Protein AF-0000000080697950 (afdb_homodimer)

pLDDT: mean 95.47, std 6.4, range [48.66, 98.94]

Structure (mmCIF, N/CA/C/O backbone):
data_AF-0000000080697950-model_v1
#
loop_
_entity.id
_entity.type
_entity.pdbx_description
1 polymer 'Mannitol-1-phosphate 5-dehydrogenase'
#
loop_
_atom_site.group_PDB
_atom_site.id
_atom_site.type_symbol
_atom_site.label_atom_id
_atom_site.label_alt_id
_atom_site.label_comp_id
_atom_site.label_asym_id
_atom_site.label_entity_id
_atom_site.label_seq_id
_atom_site.pdbx_PDB_ins_code
_atom_site.Cartn_x
_atom_site.Cartn_y
_atom_site.Cartn_z
_atom_site.occupancy
_atom_site.B_iso_or_equiv
_atom_site.auth_seq_id
_atom_site.auth_comp_id
_atom_site.auth_asym_id
_atom_site.auth_atom_id
_atom_site.pdbx_PDB_model_num
ATOM 1 N N . MET A 1 1 ? -12.125 32.656 20.891 1 93.56 1 MET A N 1
ATOM 2 C CA . MET A 1 1 ? -11.828 32.312 19.5 1 93.56 1 MET A CA 1
ATOM 3 C C . MET A 1 1 ? -12.141 30.844 19.234 1 93.56 1 MET A C 1
ATOM 5 O O . MET A 1 1 ? -12.055 30 20.141 1 93.56 1 MET A O 1
ATOM 9 N N . LYS A 1 2 ? -12.68 30.594 18.078 1 98 2 LYS A N 1
ATOM 10 C CA . LYS A 1 2 ? -13.07 29.234 17.703 1 98 2 LYS A CA 1
ATOM 11 C C . LYS A 1 2 ? -12.289 28.75 16.484 1 98 2 LYS A C 1
ATOM 13 O O . LYS A 1 2 ? -12.117 29.5 15.516 1 98 2 LYS A O 1
ATOM 18 N N . ALA A 1 3 ? -11.82 27.547 16.594 1 98.69 3 ALA A N 1
ATOM 19 C CA . ALA A 1 3 ? -11.195 26.891 15.453 1 98.69 3 ALA A CA 1
ATOM 20 C C . ALA A 1 3 ? -11.953 25.625 15.055 1 98.69 3 ALA A C 1
ATOM 22 O O . ALA A 1 3 ? -12.289 24.812 15.906 1 98.69 3 ALA A O 1
ATOM 23 N N . LEU A 1 4 ? -12.289 25.594 13.812 1 98.88 4 LEU A N 1
ATOM 24 C CA . LEU A 1 4 ? -12.844 24.359 13.266 1 98.88 4 LEU A CA 1
ATOM 25 C C . LEU A 1 4 ? -11.758 23.5 12.641 1 98.88 4 LEU A C 1
ATOM 27 O O . LEU A 1 4 ? -11.047 23.953 11.734 1 98.88 4 LEU A O 1
ATOM 31 N N . HIS A 1 5 ? -11.586 22.266 13.164 1 98.88 5 HIS A N 1
ATOM 32 C CA . HIS A 1 5 ? -10.547 21.375 12.672 1 98.88 5 HIS A CA 1
ATOM 33 C C . HIS A 1 5 ? -11.141 20.109 12.062 1 98.88 5 HIS A C 1
ATOM 35 O O . HIS A 1 5 ? -11.75 19.297 12.766 1 98.88 5 HIS A O 1
ATOM 41 N N . PHE A 1 6 ? -10.883 19.969 10.75 1 98.44 6 PHE A N 1
ATOM 42 C CA . PHE A 1 6 ? -11.336 18.75 10.078 1 98.44 6 PHE A CA 1
ATOM 43 C C . PHE A 1 6 ? -10.352 17.609 10.305 1 98.44 6 PHE A C 1
ATOM 45 O O . PHE A 1 6 ? -9.188 17.703 9.906 1 98.44 6 PHE A O 1
ATOM 52 N N . GLY A 1 7 ? -10.844 16.562 10.922 1 96.19 7 GLY A N 1
ATOM 53 C CA . GLY A 1 7 ? -10.008 15.406 11.203 1 96.19 7 GLY A CA 1
ATOM 54 C C . GLY A 1 7 ? -9.672 15.258 12.672 1 96.19 7 GLY A C 1
ATOM 55 O O . GLY A 1 7 ? -8.727 15.875 13.164 1 96.19 7 GLY A O 1
ATOM 56 N N . GLY A 1 8 ? -10.312 14.414 13.312 1 93.94 8 GLY A N 1
ATOM 57 C CA . GLY A 1 8 ? -10.07 14.141 14.719 1 93.94 8 GLY A CA 1
ATOM 58 C C . GLY A 1 8 ? -9.188 12.922 14.945 1 93.94 8 GLY A C 1
ATOM 59 O O . GLY A 1 8 ? -9.352 12.211 15.938 1 93.94 8 GLY A O 1
ATOM 60 N N . GLY A 1 9 ? -8.305 12.625 14 1 91.75 9 GLY A N 1
ATOM 61 C CA . GLY A 1 9 ? -7.352 11.539 14.148 1 91.75 9 GLY A CA 1
ATOM 62 C C . GLY A 1 9 ? -6.16 11.906 15.016 1 91.75 9 GLY A C 1
ATOM 63 O O . GLY A 1 9 ? -6.215 12.883 15.766 1 91.75 9 GLY A O 1
ATOM 64 N N . ASN A 1 10 ? -5.102 11.195 14.922 1 90.69 10 ASN A N 1
ATOM 65 C CA . ASN A 1 10 ? -3.939 11.352 15.789 1 90.69 10 ASN A CA 1
ATOM 66 C C . ASN A 1 10 ? -3.279 12.719 15.609 1 90.69 10 ASN A C 1
ATOM 68 O O . ASN A 1 10 ? -2.908 13.367 16.578 1 90.69 10 ASN A O 1
ATOM 72 N N . ILE A 1 11 ? -3.186 13.125 14.359 1 93.75 11 ILE A N 1
ATOM 73 C CA . ILE A 1 11 ? -2.566 14.414 14.094 1 93.75 11 ILE A CA 1
ATOM 74 C C . ILE A 1 11 ? -3.494 15.539 14.547 1 93.75 11 ILE A C 1
ATOM 76 O O . ILE A 1 11 ? -3.035 16.547 15.086 1 93.75 11 ILE A O 1
ATOM 80 N N . GLY A 1 12 ? -4.711 15.305 14.328 1 96.12 12 GLY A N 1
ATOM 81 C CA . GLY A 1 12 ? -5.664 16.297 14.797 1 96.12 12 GLY A CA 1
ATOM 82 C C . GLY A 1 12 ? -5.656 16.469 16.297 1 96.12 12 GLY A C 1
ATOM 83 O O . GLY A 1 12 ? -5.402 17.562 16.812 1 96.12 12 GLY A O 1
ATOM 84 N N . ARG A 1 13 ? -5.812 15.438 17.031 1 96.25 13 ARG A N 1
ATOM 85 C CA . ARG A 1 13 ? -5.914 15.484 18.5 1 96.25 13 ARG A CA 1
ATOM 86 C C . ARG A 1 13 ? -4.543 15.672 19.125 1 96.25 13 ARG A C 1
ATOM 88 O O . ARG A 1 13 ? -4.387 16.469 20.062 1 96.25 13 ARG A O 1
ATOM 95 N N . GLY A 1 14 ? -3.58 15.078 18.594 1 95.94 14 GLY A N 1
ATOM 96 C CA . GLY A 1 14 ? -2.279 15.023 19.234 1 95.94 14 GLY A CA 1
ATOM 97 C C . GLY A 1 14 ? -1.367 16.172 18.859 1 95.94 14 GLY A C 1
ATOM 98 O O . GLY A 1 14 ? -0.329 16.391 19.484 1 95.94 14 GLY A O 1
ATOM 99 N N . PHE A 1 15 ? -1.774 16.969 17.828 1 97.38 15 PHE A N 1
ATOM 100 C CA . PHE A 1 15 ? -0.862 17.984 17.312 1 97.38 15 PHE A CA 1
ATOM 101 C C . PHE A 1 15 ? -1.59 19.297 17.078 1 97.38 15 PHE A C 1
ATOM 103 O O . PHE A 1 15 ? -1.667 20.141 17.969 1 97.38 15 PHE A O 1
ATOM 110 N N . ILE A 1 16 ? -2.299 19.453 16.062 1 98.25 16 ILE A N 1
ATOM 111 C CA . ILE A 1 16 ? -2.871 20.734 15.672 1 98.25 16 ILE A CA 1
ATOM 112 C C . ILE A 1 16 ? -3.965 21.125 16.656 1 98.25 16 ILE A C 1
ATOM 114 O O . ILE A 1 16 ? -3.971 22.2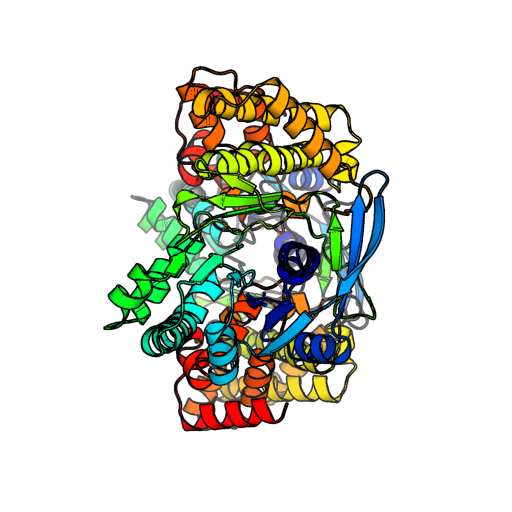5 17.172 1 98.25 16 ILE A O 1
ATOM 118 N N . GLY A 1 17 ? -4.871 20.156 16.938 1 98.06 17 GLY A N 1
ATOM 119 C CA . GLY A 1 17 ? -5.922 20.422 17.906 1 98.06 17 GLY A CA 1
ATOM 120 C C . GLY A 1 17 ? -5.387 20.781 19.281 1 98.06 17 GLY A C 1
ATOM 121 O O . GLY A 1 17 ? -5.926 21.672 19.953 1 98.06 17 GLY A O 1
ATOM 122 N N . LYS A 1 18 ? -4.379 20.156 19.688 1 97.56 18 LYS A N 1
ATOM 123 C CA . LYS A 1 18 ? -3.764 20.422 20.984 1 97.56 18 LYS A CA 1
ATOM 124 C C . LYS A 1 18 ? -3.17 21.828 21.031 1 97.56 18 LYS A C 1
ATOM 126 O O . LYS A 1 18 ? -3.379 22.562 22 1 97.56 18 LYS A O 1
ATOM 131 N N . ILE A 1 19 ? -2.434 22.219 20 1 97.94 19 ILE A N 1
ATOM 132 C CA . ILE A 1 19 ? -1.801 23.531 19.922 1 97.94 19 ILE A CA 1
ATOM 133 C C . ILE A 1 19 ? -2.869 24.609 19.953 1 97.94 19 ILE A C 1
ATOM 135 O O . ILE A 1 19 ? -2.732 25.609 20.688 1 97.94 19 ILE A O 1
ATOM 139 N N . LEU A 1 20 ? -3.904 24.406 19.234 1 98.5 20 LEU A N 1
ATOM 140 C CA . LEU A 1 20 ? -4.98 25.391 19.156 1 98.5 20 LEU A CA 1
ATOM 141 C C . LEU A 1 20 ? -5.688 25.516 20.5 1 98.5 20 LEU A C 1
ATOM 143 O O . LEU A 1 20 ? -5.957 26.625 20.969 1 98.5 20 LEU A O 1
ATOM 147 N N . ALA A 1 21 ? -5.945 24.391 21.125 1 98.12 21 ALA A N 1
ATOM 148 C CA . ALA A 1 21 ? -6.59 24.406 22.438 1 98.12 21 ALA A CA 1
ATOM 149 C C . ALA A 1 21 ? -5.723 25.125 23.469 1 98.12 21 ALA A C 1
ATOM 151 O O . ALA A 1 21 ? -6.215 25.938 24.25 1 98.12 21 ALA A O 1
ATOM 152 N N . GLU A 1 22 ? -4.512 24.875 23.5 1 96.94 22 GLU A N 1
ATOM 153 C CA . GLU A 1 22 ? -3.57 25.484 24.422 1 96.94 22 GLU A CA 1
ATOM 154 C C . GLU A 1 22 ? -3.443 26.984 24.172 1 96.94 22 GLU A C 1
ATOM 156 O O . GLU A 1 22 ? -3.143 27.75 25.094 1 96.94 22 GLU A O 1
ATOM 161 N N . ALA A 1 23 ? -3.67 27.344 23.016 1 97.19 23 ALA A N 1
ATOM 162 C CA . ALA A 1 23 ? -3.609 28.766 22.641 1 97.19 23 ALA A CA 1
ATOM 163 C C . ALA A 1 23 ? -4.902 29.484 23.016 1 97.19 23 ALA A C 1
ATOM 165 O O . ALA A 1 23 ? -5.055 30.672 22.766 1 97.19 23 ALA A O 1
ATOM 166 N N . GLY A 1 24 ? -5.875 28.734 23.516 1 96.69 24 GLY A N 1
ATOM 167 C CA . GLY A 1 24 ? -7.078 29.359 24.047 1 96.69 24 GLY A CA 1
ATOM 168 C C . GLY A 1 24 ? -8.273 29.234 23.125 1 96.69 24 GLY A C 1
ATOM 169 O O . GLY A 1 24 ? -9.359 29.719 23.438 1 96.69 24 GLY A O 1
ATOM 170 N N . TYR A 1 25 ? -8.141 28.531 22.016 1 98 25 TYR A N 1
ATOM 171 C CA . TYR A 1 25 ? -9.258 28.328 21.109 1 98 25 TYR A CA 1
ATOM 172 C C . TYR A 1 25 ? -10.227 27.297 21.656 1 98 25 TYR A C 1
ATOM 174 O O . TYR A 1 25 ? -9.812 26.312 22.266 1 98 25 TYR A O 1
ATOM 182 N N . GLU A 1 26 ? -11.461 27.531 21.438 1 98.56 26 GLU A N 1
ATOM 183 C CA . GLU A 1 26 ? -12.367 26.375 21.375 1 98.56 26 GLU A CA 1
ATOM 184 C C . GLU A 1 26 ? -12.156 25.578 20.094 1 98.56 26 GLU A C 1
ATOM 186 O O . GLU A 1 26 ? -12.297 26.125 19 1 98.56 26 GLU A O 1
ATOM 191 N N . VAL A 1 27 ? -11.852 24.328 20.266 1 98.81 27 VAL A N 1
ATOM 192 C CA . VAL A 1 27 ? -11.586 23.516 19.078 1 98.81 27 VAL A CA 1
ATOM 193 C C . VAL A 1 27 ? -12.797 22.641 18.781 1 98.81 27 VAL A C 1
ATOM 195 O O . VAL A 1 27 ? -13.211 21.844 19.609 1 98.81 27 VAL A O 1
ATOM 198 N N . VAL A 1 28 ? -13.367 22.844 17.609 1 98.88 28 VAL A N 1
ATOM 199 C CA . VAL A 1 28 ? -14.438 22 17.109 1 98.88 28 VAL A CA 1
ATOM 200 C C . VAL A 1 28 ? -13.883 21 16.094 1 98.88 28 VAL A C 1
ATOM 202 O O . VAL A 1 28 ? -13.523 21.391 14.977 1 98.88 28 VAL A O 1
ATOM 205 N N . PHE A 1 29 ? -13.852 19.734 16.5 1 98.75 29 PHE A N 1
ATOM 206 C CA . PHE A 1 29 ? -13.422 18.703 15.562 1 98.75 29 PHE A CA 1
ATOM 207 C C . PHE A 1 29 ? -14.57 18.281 14.648 1 98.75 29 PHE A C 1
ATOM 209 O O . PHE A 1 29 ? -15.656 17.953 15.125 1 98.75 29 PHE A O 1
ATOM 216 N N . ALA A 1 30 ? -14.344 18.422 13.375 1 98.19 30 ALA A N 1
ATOM 217 C CA . ALA A 1 30 ? -15.25 17.828 12.391 1 98.19 30 ALA A CA 1
ATOM 218 C C . ALA A 1 30 ? -14.703 16.5 11.875 1 98.19 30 ALA A C 1
ATOM 220 O O . ALA A 1 30 ? -13.641 16.469 11.25 1 98.19 30 ALA A O 1
ATOM 221 N N . ASP A 1 31 ? -15.391 15.453 12.148 1 95.38 31 ASP A N 1
ATOM 222 C CA . ASP A 1 31 ? -14.945 14.109 11.797 1 95.38 31 ASP A CA 1
ATOM 223 C C . ASP A 1 31 ? -16.109 13.242 11.328 1 95.38 31 ASP A C 1
ATOM 225 O O . ASP A 1 31 ? -17.266 13.688 11.336 1 95.38 31 ASP A O 1
ATOM 229 N N . ILE A 1 32 ? -15.742 12.094 10.805 1 91.25 32 ILE A N 1
ATOM 230 C CA . ILE A 1 32 ? -16.797 11.188 10.352 1 91.25 32 ILE A CA 1
ATOM 231 C C . ILE A 1 32 ? -16.984 10.055 11.359 1 91.25 32 ILE A C 1
ATOM 233 O O . ILE A 1 32 ? -17.969 9.328 11.32 1 91.25 32 ILE A O 1
ATOM 237 N N . ASN A 1 33 ? -16.047 9.883 12.258 1 89.94 33 ASN A N 1
ATOM 238 C CA . ASN A 1 33 ? -16.094 8.844 13.281 1 89.94 33 ASN A CA 1
ATOM 239 C C . ASN A 1 33 ? -16.984 9.258 14.453 1 89.94 33 ASN A C 1
ATOM 241 O O . ASN A 1 33 ? -16.547 10 15.336 1 89.94 33 ASN A O 1
ATOM 245 N N . MET A 1 34 ? -18.125 8.633 14.578 1 88.88 34 MET A N 1
ATOM 246 C CA . MET A 1 34 ? -19.125 9.039 15.57 1 88.88 34 MET A CA 1
ATOM 247 C C . MET A 1 34 ? -18.656 8.688 16.984 1 88.88 34 MET A C 1
ATOM 249 O O . MET A 1 34 ? -18.984 9.391 17.938 1 88.88 34 MET A O 1
ATOM 253 N N . THR A 1 35 ? -17.844 7.664 17.062 1 89.06 35 THR A N 1
ATOM 254 C CA . THR A 1 35 ? -17.297 7.324 18.375 1 89.06 35 THR A CA 1
ATOM 255 C C . THR A 1 35 ? -16.422 8.453 18.906 1 89.06 35 THR A C 1
ATOM 257 O O . THR A 1 35 ? -16.531 8.836 20.078 1 89.06 35 THR A O 1
ATOM 260 N N . VAL A 1 36 ? -15.664 8.961 18.078 1 92.94 36 VAL A N 1
ATOM 261 C CA . VAL A 1 36 ? -14.781 10.078 18.422 1 92.94 36 VAL A CA 1
ATOM 262 C C . VAL A 1 36 ? -15.617 11.32 18.734 1 92.94 36 VAL A C 1
ATOM 264 O O . VAL A 1 36 ? -15.414 11.969 19.766 1 92.94 36 VAL A O 1
ATOM 267 N N . ILE A 1 37 ? -16.594 11.57 17.938 1 95.88 37 ILE A N 1
ATOM 268 C CA . ILE A 1 37 ? -17.438 12.758 18.078 1 95.88 37 ILE A CA 1
ATOM 269 C C . ILE A 1 37 ? -18.203 12.695 19.391 1 95.88 37 ILE A C 1
ATOM 271 O O . ILE A 1 37 ? -18.219 13.656 20.156 1 95.88 37 ILE A O 1
ATOM 275 N N . ASP A 1 38 ? -18.75 11.523 19.641 1 96.5 38 ASP A N 1
ATOM 276 C CA . ASP A 1 38 ? -19.562 11.344 20.844 1 96.5 38 ASP A CA 1
ATOM 277 C C . ASP A 1 38 ? -18.719 11.492 22.109 1 96.5 38 ASP A C 1
ATOM 279 O O . ASP A 1 38 ? -19.141 12.125 23.078 1 96.5 38 ASP A O 1
ATOM 283 N N . ARG A 1 39 ? -17.594 10.914 22.078 1 95.81 39 ARG A N 1
ATOM 284 C CA . ARG A 1 39 ? -16.703 10.984 23.234 1 95.81 39 ARG A CA 1
ATOM 285 C C . ARG A 1 39 ? -16.219 12.406 23.469 1 95.81 39 ARG A C 1
ATOM 287 O O . ARG A 1 39 ? -16.078 12.836 24.609 1 95.81 39 ARG A O 1
ATOM 294 N N . LEU A 1 40 ? -15.953 13.117 22.406 1 97.62 40 LEU A N 1
ATOM 295 C CA . LEU A 1 40 ? -15.555 14.516 22.516 1 97.62 40 LEU A CA 1
ATOM 296 C C . LEU A 1 40 ? -16.672 15.352 23.141 1 97.62 40 LEU A C 1
ATOM 298 O O . LEU A 1 40 ? -16.406 16.234 23.953 1 97.62 40 LEU A O 1
ATOM 302 N N . ASN A 1 41 ? -17.859 15.094 22.766 1 98 41 ASN A N 1
ATOM 303 C CA . ASN A 1 41 ? -19 15.859 23.25 1 98 41 ASN A CA 1
ATOM 304 C C . ASN A 1 41 ? -19.359 15.484 24.688 1 98 41 ASN A C 1
ATOM 306 O O . ASN A 1 41 ? -19.922 16.297 25.422 1 98 41 ASN A O 1
ATOM 310 N N . GLN A 1 42 ? -18.984 14.297 25.016 1 97.5 42 GLN A N 1
ATOM 311 C CA . GLN A 1 42 ? -19.219 13.836 26.375 1 97.5 42 GLN A CA 1
ATOM 312 C C . GLN A 1 42 ? -18.188 14.406 27.344 1 97.5 42 GLN A C 1
ATOM 314 O O . GLN A 1 42 ? -18.531 14.945 28.391 1 97.5 42 GLN A O 1
ATOM 319 N N . ASP A 1 43 ? -16.953 14.312 26.922 1 96.62 43 ASP A N 1
ATOM 320 C CA . ASP A 1 43 ? -15.859 14.586 27.859 1 96.62 43 ASP A CA 1
ATOM 321 C C . ASP A 1 43 ? -15.367 16.031 27.719 1 96.62 43 ASP A C 1
ATOM 323 O O . ASP A 1 43 ? -14.742 16.562 28.625 1 96.62 43 ASP A O 1
ATOM 327 N N . HIS A 1 44 ? -15.555 16.594 26.594 1 97.56 44 HIS A N 1
ATOM 328 C CA . HIS A 1 44 ? -15.086 17.922 26.25 1 97.56 44 HIS A CA 1
ATOM 329 C C . HIS A 1 44 ? -13.594 18.062 26.516 1 97.56 44 HIS A C 1
ATOM 331 O O . HIS A 1 44 ? -13.133 19.125 26.969 1 97.56 44 HIS A O 1
ATOM 337 N N . GLY A 1 45 ? -12.906 16.969 26.328 1 97.31 45 GLY A N 1
ATOM 338 C CA . GLY A 1 45 ? -11.469 16.875 26.516 1 97.31 45 GLY A CA 1
ATOM 339 C C . GLY A 1 45 ? -10.914 15.5 26.203 1 97.31 45 GLY A C 1
ATOM 340 O O . GLY A 1 45 ? -11.672 14.57 25.922 1 97.31 45 GLY A O 1
ATOM 341 N N . TYR A 1 46 ? -9.617 15.336 26.156 1 96.81 46 TYR A N 1
ATOM 342 C CA . TYR A 1 46 ? -8.922 14.078 25.938 1 96.81 46 TYR A CA 1
ATOM 343 C C . TYR A 1 46 ? -7.48 14.156 26.422 1 96.81 46 TYR A C 1
ATOM 345 O O . TYR A 1 46 ? -6.996 15.227 26.781 1 96.81 46 TYR A O 1
ATOM 353 N N . THR A 1 47 ? -6.867 13.031 26.453 1 95.69 47 THR A N 1
ATOM 354 C CA . THR A 1 47 ? -5.516 12.938 27 1 95.69 47 THR A CA 1
ATOM 355 C C . THR A 1 47 ? -4.504 12.711 25.875 1 95.69 47 THR A C 1
ATOM 357 O O . THR A 1 47 ? -4.73 11.883 24.984 1 95.69 47 THR A O 1
ATOM 360 N N . VAL A 1 48 ? -3.432 13.469 25.906 1 95.75 48 VAL A N 1
ATOM 361 C CA . VAL A 1 48 ? -2.291 13.273 25.016 1 95.75 48 VAL A CA 1
ATOM 362 C C . VAL A 1 48 ? -1.077 12.828 25.828 1 95.75 48 VAL A C 1
ATOM 364 O O . VAL A 1 48 ? -0.659 13.516 26.766 1 95.75 48 VAL A O 1
ATOM 367 N N . HIS A 1 49 ? -0.62 11.625 25.547 1 94.25 49 HIS A N 1
ATOM 368 C CA . HIS A 1 49 ? 0.612 11.125 26.156 1 94.25 49 HIS A CA 1
ATOM 369 C C . HIS A 1 49 ? 1.837 11.625 25.391 1 94.25 49 HIS A C 1
ATOM 371 O O . HIS A 1 49 ? 2.105 11.172 24.281 1 94.25 49 HIS A O 1
ATOM 377 N N . VAL A 1 50 ? 2.547 12.531 25.953 1 95.12 50 VAL A N 1
ATOM 378 C CA . VAL A 1 50 ? 3.729 13.117 25.328 1 95.12 50 VAL A CA 1
ATOM 379 C C . VAL A 1 50 ? 4.984 12.406 25.828 1 95.12 50 VAL A C 1
ATOM 381 O O . VAL A 1 50 ? 5.234 12.352 27.031 1 95.12 50 VAL A O 1
ATOM 384 N N . VAL A 1 51 ? 5.734 11.883 24.891 1 92.56 51 VAL A N 1
ATOM 385 C CA . VAL A 1 51 ? 6.879 11.07 25.281 1 92.56 51 VAL A CA 1
ATOM 386 C C . VAL A 1 51 ? 8.133 11.555 24.547 1 92.56 51 VAL A C 1
ATOM 388 O O . VAL A 1 51 ? 8.039 12.125 23.453 1 92.56 51 VAL A O 1
ATOM 391 N N . GLY A 1 52 ? 9.305 11.453 25.094 1 88.81 52 GLY A N 1
ATOM 392 C CA . GLY A 1 52 ? 10.602 11.828 24.562 1 88.81 52 GLY A CA 1
ATOM 393 C C . GLY A 1 52 ? 11.711 11.766 25.594 1 88.81 52 GLY A C 1
ATOM 394 O O . GLY A 1 52 ? 11.539 11.164 26.656 1 88.81 52 GLY A O 1
ATOM 395 N N . GLU A 1 53 ? 12.875 12.242 25.203 1 82.88 53 GLU A N 1
ATOM 396 C CA . GLU A 1 53 ? 13.977 12.258 26.156 1 82.88 53 GLU A CA 1
ATOM 397 C C . GLU A 1 53 ? 13.617 13.039 27.406 1 82.88 53 GLU A C 1
ATOM 399 O O . GLU A 1 53 ? 13.43 14.25 27.359 1 82.88 53 GLU A O 1
ATOM 404 N N . GLY A 1 54 ? 13.516 12.328 28.484 1 84.88 54 GLY A N 1
ATOM 405 C CA . GLY A 1 54 ? 13.25 12.945 29.766 1 84.88 54 GLY A CA 1
ATOM 406 C C . GLY A 1 54 ? 11.805 13.375 29.938 1 84.88 54 GLY A C 1
ATOM 407 O O . GLY A 1 54 ? 11.469 14.07 30.906 1 84.88 54 GLY A O 1
ATOM 408 N N . VAL A 1 55 ? 11 13.078 28.922 1 89.5 55 VAL A N 1
ATOM 409 C CA . VAL A 1 55 ? 9.602 13.492 28.984 1 89.5 55 VAL A CA 1
ATOM 410 C C . VAL A 1 55 ? 8.695 12.266 28.859 1 89.5 55 VAL A C 1
ATOM 412 O O . VAL A 1 55 ? 8.859 11.453 27.953 1 89.5 55 VAL A O 1
ATOM 415 N N . ASP A 1 56 ? 7.902 12.031 29.797 1 92 56 ASP A N 1
ATOM 416 C CA . ASP A 1 56 ? 6.816 11.062 29.844 1 92 56 ASP A CA 1
ATOM 417 C C . ASP A 1 56 ? 5.629 11.602 30.641 1 92 56 ASP A C 1
ATOM 419 O O . ASP A 1 56 ? 5.512 11.359 31.844 1 92 56 ASP A O 1
ATOM 423 N N . GLN A 1 57 ? 4.781 12.328 29.875 1 94.44 57 GLN A N 1
ATOM 424 C CA . GLN A 1 57 ? 3.742 13.086 30.562 1 94.44 57 GLN A CA 1
ATOM 425 C C . GLN A 1 57 ? 2.389 12.914 29.875 1 94.44 57 GLN A C 1
ATOM 427 O O . GLN A 1 57 ? 2.309 12.875 28.641 1 94.44 57 GLN A O 1
ATOM 432 N N . LYS A 1 58 ? 1.382 12.781 30.703 1 94.44 58 LYS A N 1
ATOM 433 C CA . LYS A 1 58 ? 0.006 12.805 30.219 1 94.44 58 LYS A CA 1
ATOM 434 C C . LYS A 1 58 ? -0.607 14.195 30.359 1 94.44 58 LYS A C 1
ATOM 436 O O . LYS A 1 58 ? -0.685 14.727 31.469 1 94.44 58 LYS A O 1
ATOM 441 N N . GLU A 1 59 ? -0.919 14.75 29.234 1 96.19 59 GLU A N 1
ATOM 442 C CA . GLU A 1 59 ? -1.505 16.094 29.219 1 96.19 59 GLU A CA 1
ATOM 443 C C . GLU A 1 59 ? -2.979 16.047 28.828 1 96.19 59 GLU A C 1
ATOM 445 O O . GLU A 1 59 ? -3.369 15.266 27.953 1 96.19 59 GLU A O 1
ATOM 450 N N . THR A 1 60 ? -3.75 16.906 29.484 1 96.81 60 THR A N 1
ATOM 451 C CA . THR A 1 60 ? -5.176 16.953 29.172 1 96.81 60 THR A CA 1
ATOM 452 C C . THR A 1 60 ? -5.488 18.141 28.266 1 96.81 60 THR A C 1
ATOM 454 O O . THR A 1 60 ? -5.102 19.266 28.562 1 96.81 60 THR A O 1
ATOM 457 N N . VAL A 1 61 ? -6.086 17.891 27.188 1 97.88 61 VAL A N 1
ATOM 458 C CA . VAL A 1 61 ? -6.602 18.922 26.297 1 97.88 61 VAL A CA 1
ATOM 459 C C . VAL A 1 61 ? -8.07 19.188 26.609 1 97.88 61 VAL A C 1
ATOM 461 O O . VAL A 1 61 ? -8.867 18.25 26.719 1 97.88 61 VAL A O 1
ATOM 464 N N . LYS A 1 62 ? -8.406 20.453 26.781 1 97.69 62 LYS A N 1
ATOM 465 C CA . LYS A 1 62 ? -9.773 20.828 27.156 1 97.69 62 LYS A CA 1
ATOM 466 C C . LYS A 1 62 ? -10.391 21.766 26.125 1 97.69 62 LYS A C 1
ATOM 468 O O . LYS A 1 62 ? -9.734 22.125 25.141 1 97.69 62 LYS A O 1
ATOM 473 N N . ASN A 1 63 ? -11.648 22.062 26.328 1 97.62 63 ASN A N 1
ATOM 474 C CA . ASN A 1 63 ? -12.367 23.016 25.5 1 97.62 63 ASN A CA 1
ATOM 475 C C . ASN A 1 63 ? -12.5 22.547 24.062 1 97.62 63 ASN A C 1
ATOM 477 O O . ASN A 1 63 ? -12.156 23.281 23.125 1 97.62 63 ASN A O 1
ATOM 481 N N . VAL A 1 64 ? -12.875 21.281 23.922 1 98.62 64 VAL A N 1
ATOM 482 C CA . VAL A 1 64 ? -13.039 20.688 22.594 1 98.62 64 VAL A CA 1
ATOM 483 C C . VAL A 1 64 ? -14.438 20.078 22.469 1 98.62 64 VAL A C 1
ATOM 485 O O . VAL A 1 64 ? -15.062 19.734 23.484 1 98.62 64 VAL A O 1
ATOM 488 N N . ARG A 1 65 ? -14.961 20 21.344 1 98.44 65 ARG A N 1
ATOM 489 C CA . ARG A 1 65 ? -16.172 19.25 21 1 98.44 65 ARG A CA 1
ATOM 490 C C . ARG A 1 65 ? -16.094 18.719 19.562 1 98.44 65 ARG A C 1
ATOM 492 O O . ARG A 1 65 ? -15.141 19.016 18.844 1 98.44 65 ARG A O 1
ATOM 499 N N . GLY A 1 66 ? -17.047 17.891 19.188 1 98.31 66 GLY A N 1
ATOM 500 C CA . GLY A 1 66 ? -17.016 17.266 17.875 1 98.31 66 GLY A CA 1
ATOM 501 C C . GLY A 1 66 ? -18.312 17.422 17.125 1 98.31 66 GLY A C 1
ATOM 502 O O . GLY A 1 66 ? -19.391 17.484 17.719 1 98.31 66 GLY A O 1
ATOM 503 N N . ILE A 1 67 ? -18.219 17.547 15.828 1 98.19 67 ILE A N 1
ATOM 504 C CA . ILE A 1 67 ? -19.375 17.5 14.953 1 98.19 67 ILE A CA 1
ATOM 505 C C . ILE A 1 67 ? -19.109 16.516 13.805 1 98.19 67 ILE A C 1
ATOM 507 O O . ILE A 1 67 ? -17.969 16.125 13.562 1 98.19 67 ILE A O 1
ATOM 511 N N . ASN A 1 68 ? -20.188 16.172 13.172 1 96 68 ASN A N 1
ATOM 512 C CA . ASN A 1 68 ? -20.078 15.336 11.969 1 96 68 ASN A CA 1
ATOM 513 C C . ASN A 1 68 ? -19.719 16.156 10.742 1 96 68 ASN A C 1
ATOM 515 O O . ASN A 1 68 ? -20.453 17.094 10.375 1 96 68 ASN A O 1
ATOM 519 N N . SER A 1 69 ? -18.656 15.852 10.109 1 95.38 69 SER A N 1
ATOM 520 C CA . SER A 1 69 ? -18.172 16.625 8.969 1 95.38 69 SER A CA 1
ATOM 521 C C . SER A 1 69 ? -19.125 16.516 7.781 1 95.38 69 SER A C 1
ATOM 523 O O . SER A 1 69 ? -19.062 17.328 6.859 1 95.38 69 SER A O 1
ATOM 525 N N . GLY A 1 70 ? -19.953 15.578 7.816 1 90.88 70 GLY A N 1
ATOM 526 C CA . GLY A 1 70 ? -20.938 15.414 6.75 1 90.88 70 GLY A CA 1
ATOM 527 C C . GLY A 1 70 ? -22.203 16.219 6.969 1 90.88 70 GLY A C 1
ATOM 528 O O . GLY A 1 70 ? -23.031 16.328 6.066 1 90.88 70 GLY A O 1
ATOM 529 N N . ASP A 1 71 ? -22.359 16.734 8.102 1 94.69 71 ASP A N 1
ATOM 530 C CA . ASP A 1 71 ? -23.5 17.609 8.414 1 94.69 71 ASP A CA 1
ATOM 531 C C . ASP A 1 71 ? -23.266 19.031 7.926 1 94.69 71 ASP A C 1
ATOM 533 O O . ASP A 1 71 ? -22.672 19.844 8.641 1 94.69 71 ASP A O 1
ATOM 537 N N . GLU A 1 72 ? -23.781 19.312 6.773 1 96.25 72 GLU A N 1
ATOM 538 C CA . GLU A 1 72 ? -23.5 20.594 6.133 1 96.25 72 GLU A CA 1
ATOM 539 C C . GLU A 1 72 ? -23.984 21.75 7 1 96.25 72 GLU A C 1
ATOM 541 O O . GLU A 1 72 ? -23.297 22.766 7.117 1 96.25 72 GLU A O 1
ATOM 546 N N . ALA A 1 73 ? -25.156 21.547 7.566 1 97.81 73 ALA A N 1
ATOM 547 C CA . ALA A 1 73 ? -25.703 22.625 8.398 1 97.81 73 ALA A CA 1
ATOM 548 C C . ALA A 1 73 ? -24.781 22.906 9.594 1 97.81 73 ALA A C 1
ATOM 550 O O . ALA A 1 73 ? -24.516 24.062 9.922 1 97.81 73 ALA A O 1
ATOM 551 N N . ALA A 1 74 ? -24.312 21.859 10.227 1 98.06 74 ALA A N 1
ATOM 552 C CA . ALA A 1 74 ? -23.422 22 11.383 1 98.06 74 ALA A CA 1
ATOM 553 C C . ALA A 1 74 ? -22.094 22.641 10.984 1 98.06 74 ALA A C 1
ATOM 555 O O . ALA A 1 74 ? -21.609 23.547 11.664 1 98.06 74 ALA A O 1
ATOM 556 N N . VAL A 1 75 ? -21.562 22.203 9.891 1 98.38 75 VAL A N 1
ATOM 557 C CA . VAL A 1 75 ? -20.281 22.719 9.422 1 98.38 75 VAL A CA 1
ATOM 558 C C . VAL A 1 75 ? -20.422 24.188 9.039 1 98.38 75 VAL A C 1
ATOM 560 O O . VAL A 1 75 ? -19.578 25.016 9.391 1 98.38 75 VAL A O 1
ATOM 563 N N . THR A 1 76 ? -21.5 24.484 8.32 1 98.56 76 THR A N 1
ATOM 564 C CA . THR A 1 76 ? -21.75 25.859 7.895 1 98.56 76 THR A CA 1
ATOM 565 C C . THR A 1 76 ? -21.922 26.766 9.102 1 98.56 76 THR A C 1
ATOM 567 O O . THR A 1 76 ? -21.406 27.891 9.117 1 98.56 76 THR A O 1
ATOM 570 N N . ALA A 1 77 ? -22.609 26.234 10.086 1 98.56 77 ALA A N 1
ATOM 571 C CA . ALA A 1 77 ? -22.797 27.016 11.312 1 98.56 77 ALA A CA 1
ATOM 572 C C . ALA A 1 77 ? -21.453 27.297 11.992 1 98.56 77 ALA A C 1
ATOM 574 O O . ALA A 1 77 ? -21.203 28.406 12.453 1 98.56 77 ALA A O 1
ATOM 575 N N . GLU A 1 78 ? -20.594 26.328 12.062 1 98.69 78 GLU A N 1
ATOM 576 C CA . GLU A 1 78 ? -19.281 26.5 12.688 1 98.69 78 GLU A CA 1
ATOM 577 C C . GLU A 1 78 ? -18.406 27.469 11.898 1 98.69 78 GLU A C 1
ATOM 579 O O . GLU A 1 78 ? -17.688 28.281 12.477 1 98.69 78 GLU A O 1
ATOM 584 N N . ILE A 1 79 ? -18.469 27.391 10.609 1 98.69 79 ILE A N 1
ATOM 585 C CA . ILE A 1 79 ? -17.641 28.25 9.75 1 98.69 79 ILE A CA 1
ATOM 586 C C . ILE A 1 79 ? -18.109 29.688 9.859 1 98.69 79 ILE A C 1
ATOM 588 O O . ILE A 1 79 ? -17.297 30.625 9.758 1 98.69 79 ILE A O 1
ATOM 592 N N . SER A 1 80 ? -19.359 29.906 10.109 1 98.19 80 SER A N 1
ATOM 593 C CA . SER A 1 80 ? -19.938 31.25 10.164 1 98.19 80 SER A CA 1
ATOM 594 C C . SER A 1 80 ? -19.234 32.094 11.219 1 98.19 80 SER A C 1
ATOM 596 O O . SER A 1 80 ? -19.125 33.312 11.062 1 98.19 80 SER A O 1
ATOM 598 N N . ASP A 1 81 ? -18.734 31.484 12.305 1 96.88 81 ASP A N 1
ATOM 599 C CA . ASP A 1 81 ? -18.141 32.281 13.367 1 96.88 81 ASP A CA 1
ATOM 600 C C . ASP A 1 81 ? -16.75 31.781 13.742 1 96.88 81 ASP A C 1
ATOM 602 O O . ASP A 1 81 ? -16.203 32.188 14.773 1 96.88 81 ASP A O 1
ATOM 606 N N . ALA A 1 82 ? -16.25 30.875 12.977 1 98.31 82 ALA A N 1
ATOM 607 C CA . ALA A 1 82 ? -14.891 30.391 13.227 1 98.31 82 ALA A CA 1
ATOM 608 C C . ALA A 1 82 ? -13.867 31.5 12.953 1 98.31 82 ALA A C 1
ATOM 610 O O . ALA A 1 82 ? -14.07 32.344 12.086 1 98.31 82 ALA A O 1
ATOM 611 N N . THR A 1 83 ? -12.766 31.469 13.727 1 97.56 83 THR A N 1
ATOM 612 C CA . THR A 1 83 ? -11.656 32.406 13.508 1 97.56 83 THR A CA 1
ATOM 613 C C . THR A 1 83 ? -10.57 31.734 12.664 1 97.56 83 THR A C 1
ATOM 615 O O . THR A 1 83 ? -9.773 32.406 12.023 1 97.56 83 T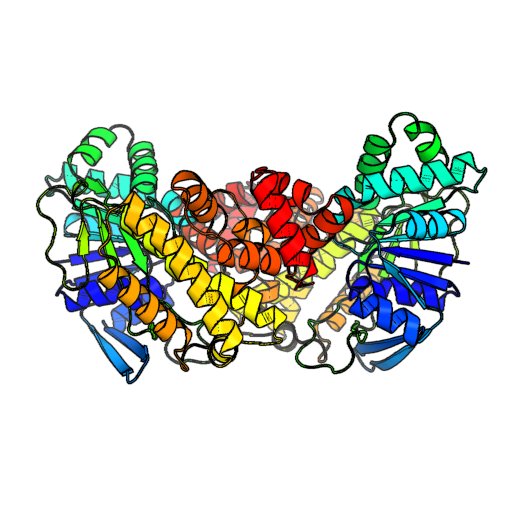HR A O 1
ATOM 618 N N . LEU A 1 84 ? -10.586 30.375 12.641 1 98.62 84 LEU A N 1
ATOM 619 C CA . LEU A 1 84 ? -9.594 29.594 11.906 1 98.62 84 LEU A CA 1
ATOM 620 C C . LEU A 1 84 ? -10.164 28.219 11.531 1 98.62 84 LEU A C 1
ATOM 622 O O . LEU A 1 84 ? -10.93 27.625 12.297 1 98.62 84 LEU A O 1
ATOM 626 N N . VAL A 1 85 ? -9.797 27.781 10.328 1 98.88 85 VAL A N 1
ATOM 627 C CA . VAL A 1 85 ? -10.125 26.422 9.906 1 98.88 85 VAL A CA 1
ATOM 628 C C . VAL A 1 85 ? -8.836 25.672 9.586 1 98.88 85 VAL A C 1
ATOM 630 O O . VAL A 1 85 ? -7.949 26.203 8.914 1 98.88 85 VAL A O 1
ATOM 633 N N . THR A 1 86 ? -8.664 24.469 10.117 1 98.88 86 THR A N 1
ATOM 634 C CA . THR A 1 86 ? -7.523 23.609 9.82 1 98.88 86 THR A CA 1
ATOM 635 C C . THR A 1 86 ? -7.988 22.203 9.438 1 98.88 86 THR A C 1
ATOM 637 O O . THR A 1 86 ? -9.133 21.828 9.695 1 98.88 86 THR A O 1
ATOM 640 N N . THR A 1 87 ? -7.148 21.484 8.719 1 98.62 87 THR A N 1
ATOM 641 C CA . THR A 1 87 ? -7.488 20.109 8.336 1 98.62 87 THR A CA 1
ATOM 642 C C . THR A 1 87 ? -6.316 19.172 8.602 1 98.62 87 THR A C 1
ATOM 644 O O . THR A 1 87 ? -5.156 19.578 8.508 1 98.62 87 THR A O 1
ATOM 647 N N . ALA A 1 88 ? -6.566 17.953 8.984 1 96.81 88 ALA A N 1
ATOM 648 C CA . ALA A 1 88 ? -5.68 16.797 9.031 1 96.81 88 ALA A CA 1
ATOM 649 C C . ALA A 1 88 ? -6.43 15.516 8.68 1 96.81 88 ALA A C 1
ATOM 651 O O . ALA A 1 88 ? -6.527 14.602 9.5 1 96.81 88 ALA A O 1
ATOM 652 N N . VAL A 1 89 ? -6.91 15.406 7.43 1 95.62 89 VAL A N 1
ATOM 653 C CA . VAL A 1 89 ? -7.824 14.344 7.027 1 95.62 89 VAL A CA 1
ATOM 654 C C . VAL A 1 89 ? -7.16 13.453 5.984 1 95.62 89 VAL A C 1
ATOM 656 O O . VAL A 1 89 ? -7.664 12.367 5.664 1 95.62 89 VAL A O 1
ATOM 659 N N . GLY A 1 90 ? -6.047 13.852 5.504 1 93.56 90 GLY A N 1
ATOM 660 C CA . GLY A 1 90 ? -5.395 13.195 4.379 1 93.56 90 GLY A CA 1
ATOM 661 C C . GLY A 1 90 ? -5.664 13.883 3.053 1 93.56 90 GLY A C 1
ATOM 662 O O . GLY A 1 90 ? -6.758 14.398 2.826 1 93.56 90 GLY A O 1
ATOM 663 N N . PRO A 1 91 ? -4.762 13.867 2.131 1 93.94 91 PRO A N 1
ATOM 664 C CA . PRO A 1 91 ? -4.824 14.633 0.885 1 93.94 91 PRO A CA 1
ATOM 665 C C . PRO A 1 91 ? -6.039 14.273 0.032 1 93.94 91 PRO A C 1
ATOM 667 O O . PRO A 1 91 ? -6.746 15.164 -0.443 1 93.94 91 PRO A O 1
ATOM 670 N N . PRO A 1 92 ? -6.398 13.008 -0.093 1 92.12 92 PRO A N 1
ATOM 671 C CA . PRO A 1 92 ? -7.547 12.695 -0.945 1 92.12 92 PRO A CA 1
ATOM 672 C C . PRO A 1 92 ? -8.852 13.281 -0.416 1 92.12 92 PRO A C 1
ATOM 674 O O . PRO A 1 92 ? -9.766 13.578 -1.196 1 92.12 92 PRO A O 1
ATOM 677 N N . VAL A 1 93 ? -8.891 13.453 0.83 1 96 93 VAL A N 1
ATOM 678 C CA . VAL A 1 93 ? -10.125 13.906 1.465 1 96 93 VAL A CA 1
ATOM 679 C C . VAL A 1 93 ? -10.289 15.414 1.246 1 96 93 VAL A C 1
ATOM 681 O O . VAL A 1 93 ? -11.406 15.93 1.308 1 96 93 VAL A O 1
ATOM 684 N N . LEU A 1 94 ? -9.219 16.125 1.001 1 97.38 94 LEU A N 1
ATOM 685 C CA . LEU A 1 94 ? -9.297 17.562 0.767 1 97.38 94 LEU A CA 1
ATOM 686 C C . LEU A 1 94 ? -10.211 17.875 -0.409 1 97.38 94 LEU A C 1
ATOM 688 O O . LEU A 1 94 ? -11.055 18.781 -0.325 1 97.38 94 LEU A O 1
ATOM 692 N N . GLU A 1 95 ? -10.062 17.062 -1.435 1 96.19 95 GLU A N 1
ATOM 693 C CA . GLU A 1 95 ? -10.898 17.266 -2.615 1 96.19 95 GLU A CA 1
ATOM 694 C C . GLU A 1 95 ? -12.359 16.969 -2.316 1 96.19 95 GLU A C 1
ATOM 696 O O . GLU A 1 95 ? -13.258 17.656 -2.83 1 96.19 95 GLU A O 1
ATOM 701 N N . ILE A 1 96 ? -12.555 16.047 -1.509 1 96.25 96 ILE A N 1
ATOM 702 C CA . ILE A 1 96 ? -13.906 15.633 -1.147 1 96.25 96 ILE A CA 1
ATOM 703 C C . ILE A 1 96 ? -14.578 16.719 -0.32 1 96.25 96 ILE A C 1
ATOM 705 O O . ILE A 1 96 ? -15.781 16.953 -0.451 1 96.25 96 ILE A O 1
ATOM 709 N N . LEU A 1 97 ? -13.852 17.438 0.478 1 97.12 97 LEU A N 1
ATOM 710 C CA . LEU A 1 97 ? -14.367 18.453 1.389 1 97.12 97 LEU A CA 1
ATOM 711 C C . LEU A 1 97 ? -14.625 19.766 0.654 1 97.12 97 LEU A C 1
ATOM 713 O O . LEU A 1 97 ? -15.375 20.625 1.137 1 97.12 97 LEU A O 1
ATOM 717 N N . ALA A 1 98 ? -14.016 19.969 -0.481 1 98.19 98 ALA A N 1
ATOM 718 C CA . ALA A 1 98 ? -13.914 21.266 -1.162 1 98.19 98 ALA A CA 1
ATOM 719 C C . ALA A 1 98 ? -15.297 21.828 -1.461 1 98.19 98 ALA A C 1
ATOM 721 O O . ALA A 1 98 ? -15.57 23 -1.182 1 98.19 98 ALA A O 1
ATOM 722 N N . PRO A 1 99 ? -16.266 21.031 -1.976 1 97.81 99 PRO A N 1
ATOM 723 C CA . PRO A 1 99 ? -17.594 21.594 -2.258 1 97.81 99 PRO A CA 1
ATOM 724 C C . PRO A 1 99 ? -18.297 22.078 -1.001 1 97.81 99 PRO A C 1
ATOM 726 O O . PRO A 1 99 ? -18.969 23.125 -1.024 1 97.81 99 PRO A O 1
ATOM 729 N N . LEU A 1 100 ? -18.172 21.312 0.048 1 97.88 100 LEU A N 1
ATOM 730 C CA . LEU A 1 100 ? -18.766 21.703 1.32 1 97.88 100 LEU A CA 1
ATOM 731 C C . LEU A 1 100 ? -18.172 23.016 1.824 1 97.88 100 LEU A C 1
ATOM 733 O O . LEU A 1 100 ? -18.891 23.906 2.277 1 97.88 100 LEU A O 1
ATOM 737 N N . LEU A 1 101 ? -16.859 23.156 1.745 1 98.56 101 LEU A N 1
ATOM 738 C CA . LEU A 1 101 ? -16.188 24.375 2.166 1 98.56 101 LEU A CA 1
ATOM 739 C C . LEU A 1 101 ? -16.625 25.562 1.307 1 98.56 101 LEU A C 1
ATOM 741 O O . LEU A 1 101 ? -16.844 26.656 1.822 1 98.56 101 LEU A O 1
ATOM 745 N N . ALA A 1 102 ? -16.719 25.312 0.032 1 98.69 102 ALA A N 1
ATOM 746 C CA . ALA A 1 102 ? -17.141 26.359 -0.883 1 98.69 102 ALA A CA 1
ATOM 747 C C . ALA A 1 102 ? -18.516 26.922 -0.488 1 98.69 102 ALA A C 1
ATOM 749 O O . ALA A 1 102 ? -18.688 28.125 -0.361 1 98.69 102 ALA A O 1
ATOM 750 N N . ARG A 1 103 ? -19.438 26.016 -0.251 1 98.38 103 ARG A N 1
ATOM 751 C CA . ARG A 1 103 ? -20.797 26.422 0.103 1 98.38 103 ARG A CA 1
ATOM 752 C C . ARG A 1 103 ? -20.812 27.141 1.448 1 98.38 103 ARG A C 1
ATOM 754 O O . ARG A 1 103 ? -21.484 28.156 1.603 1 98.38 103 ARG A O 1
ATOM 761 N N . SER A 1 104 ? -20.078 26.656 2.363 1 98.75 104 SER A N 1
ATOM 762 C CA . SER A 1 104 ? -20.062 27.219 3.711 1 98.75 104 SER A CA 1
ATOM 763 C C . SER A 1 104 ? -19.391 28.578 3.732 1 98.75 104 SER A C 1
ATOM 765 O O . SER A 1 104 ? -19.844 29.5 4.43 1 98.75 104 SER A O 1
ATOM 767 N N . LEU A 1 105 ? -18.344 28.75 3.004 1 98.81 105 LEU A N 1
ATOM 768 C CA . LEU A 1 105 ? -17.656 30.031 2.91 1 98.81 105 LEU A CA 1
ATOM 769 C C . LEU A 1 105 ? -18.516 31.062 2.209 1 98.81 105 LEU A C 1
ATOM 771 O O . LEU A 1 105 ? -18.578 32.219 2.639 1 98.81 105 LEU A O 1
ATOM 775 N N . ALA A 1 106 ? -19.109 30.656 1.13 1 98.62 106 ALA A N 1
ATOM 776 C CA . ALA A 1 106 ? -20.016 31.562 0.437 1 98.62 106 ALA A CA 1
ATOM 777 C C . ALA A 1 106 ? -21.109 32.062 1.377 1 98.62 106 ALA A C 1
ATOM 779 O O . ALA A 1 106 ? -21.406 33.281 1.398 1 98.62 106 ALA A O 1
ATOM 780 N N . ALA A 1 107 ? -21.703 31.141 2.109 1 98.62 107 ALA A N 1
ATOM 781 C CA . ALA A 1 107 ? -22.734 31.5 3.066 1 98.62 107 ALA A CA 1
ATOM 782 C C . ALA A 1 107 ? -22.219 32.5 4.09 1 98.62 107 ALA A C 1
ATOM 784 O O . ALA A 1 107 ? -22.891 33.5 4.402 1 98.62 107 ALA A O 1
ATOM 785 N N . ARG A 1 108 ? -21.031 32.312 4.598 1 98.62 108 ARG A N 1
ATOM 786 C CA . ARG A 1 108 ? -20.406 33.219 5.555 1 98.62 108 ARG A CA 1
ATOM 787 C C . ARG A 1 108 ? -20.281 34.625 4.977 1 98.62 108 ARG A C 1
ATOM 789 O O . ARG A 1 108 ? -20.672 35.625 5.617 1 98.62 108 ARG A O 1
ATOM 796 N N . TYR A 1 109 ? -19.797 34.688 3.791 1 98.38 109 TYR A N 1
ATOM 797 C CA . TYR A 1 109 ? -19.453 36 3.236 1 98.38 109 TYR A CA 1
ATOM 798 C C . TYR A 1 109 ? -20.703 36.719 2.732 1 98.38 109 TYR A C 1
ATOM 800 O O . TYR A 1 109 ? -20.766 37.969 2.795 1 98.38 109 TYR A O 1
ATOM 808 N N . ARG A 1 110 ? -21.641 36.031 2.27 1 97.62 110 ARG A N 1
ATOM 809 C CA . ARG A 1 110 ? -22.906 36.625 1.889 1 97.62 110 ARG A CA 1
ATOM 810 C C . ARG A 1 110 ? -23.625 37.219 3.104 1 97.62 110 ARG A C 1
ATOM 812 O O . ARG A 1 110 ? -24.375 38.188 2.982 1 97.62 110 ARG A O 1
ATOM 819 N N . ALA A 1 111 ? -23.359 36.688 4.188 1 98 111 ALA A N 1
ATOM 820 C CA . ALA A 1 111 ? -23.953 37.156 5.426 1 98 111 ALA A CA 1
ATOM 821 C C . ALA A 1 111 ? -23.125 38.281 6.039 1 98 111 ALA A C 1
ATOM 823 O O . ALA A 1 111 ? -23.438 38.781 7.125 1 98 111 ALA A O 1
ATOM 824 N N . GLY A 1 112 ? -22.031 38.656 5.434 1 97.31 112 GLY A N 1
ATOM 825 C CA . GLY A 1 112 ? -21.203 39.75 5.891 1 97.31 112 GLY A CA 1
ATOM 826 C C . GLY A 1 112 ? -20.125 39.312 6.859 1 97.31 112 GLY A C 1
ATOM 827 O O . GLY A 1 112 ? -19.609 40.125 7.637 1 97.31 112 GLY A O 1
ATOM 828 N N . GLY A 1 113 ? -19.844 38.062 6.797 1 97.12 113 GLY A N 1
ATOM 829 C CA . GLY A 1 113 ? -18.828 37.531 7.699 1 97.12 113 GLY A CA 1
ATOM 830 C C . GLY A 1 113 ? -17.438 38.062 7.406 1 97.12 113 GLY A C 1
ATOM 831 O O . GLY A 1 113 ? -17.156 38.469 6.277 1 97.12 113 GLY A O 1
ATOM 832 N N . ALA A 1 114 ? -16.516 38.062 8.438 1 97.25 114 ALA A N 1
ATOM 833 C CA . ALA A 1 114 ? -15.141 38.531 8.328 1 97.25 114 ALA A CA 1
ATOM 834 C C . ALA A 1 114 ? -14.281 37.531 7.547 1 97.25 114 ALA A C 1
ATOM 836 O O . ALA A 1 114 ? -14.664 36.375 7.395 1 97.25 114 ALA A O 1
ATOM 837 N N . PRO A 1 115 ? -13.172 37.938 7.055 1 98.19 115 PRO A N 1
ATOM 838 C CA . PRO A 1 115 ? -12.25 37.031 6.371 1 98.19 115 PRO A CA 1
ATOM 839 C C . PRO A 1 115 ? -11.844 35.844 7.242 1 98.19 115 PRO A C 1
ATOM 841 O O . PRO A 1 115 ? -11.742 35.969 8.461 1 98.19 115 PRO A O 1
ATOM 844 N N . LEU A 1 116 ? -11.625 34.719 6.59 1 98.69 116 LEU A N 1
ATOM 845 C CA . LEU A 1 116 ? -11.289 33.469 7.281 1 98.69 116 LEU A CA 1
ATOM 846 C C . LEU A 1 116 ? -10.062 32.844 6.656 1 98.69 116 LEU A C 1
ATOM 848 O O . LEU A 1 116 ? -9.922 32.812 5.434 1 98.69 116 LEU A O 1
ATOM 852 N N . ASN A 1 117 ? -9.188 32.312 7.457 1 98.88 117 ASN A N 1
ATOM 853 C CA . ASN A 1 117 ? -8.016 31.594 6.973 1 98.88 117 ASN A CA 1
ATOM 854 C C . ASN A 1 117 ? -8.172 30.078 7.168 1 98.88 117 ASN A C 1
ATOM 856 O O . ASN A 1 117 ? -8.672 29.641 8.203 1 98.88 117 ASN A O 1
ATOM 860 N N . ILE A 1 118 ? -7.793 29.359 6.164 1 98.94 118 ILE A N 1
ATOM 861 C CA . ILE A 1 118 ? -7.805 27.891 6.176 1 98.94 118 ILE A CA 1
ATOM 862 C C . ILE A 1 118 ? -6.383 27.359 6.02 1 98.94 118 ILE A C 1
ATOM 864 O O . ILE A 1 118 ? -5.645 27.797 5.129 1 98.94 118 ILE A O 1
ATOM 868 N N . ILE A 1 119 ? -5.961 26.469 6.91 1 98.88 119 ILE A N 1
ATOM 869 C CA . ILE A 1 119 ? -4.645 25.844 6.855 1 98.88 119 ILE A CA 1
ATOM 870 C C . ILE A 1 119 ? -4.801 24.328 6.762 1 98.88 119 ILE A C 1
ATOM 872 O O . ILE A 1 119 ? -5.211 23.672 7.723 1 98.88 119 ILE A O 1
ATOM 876 N N . ALA A 1 120 ? -4.492 23.766 5.59 1 98.75 120 ALA A N 1
ATOM 877 C CA . ALA A 1 120 ? -4.492 22.328 5.414 1 98.75 120 ALA A CA 1
ATOM 878 C C . ALA A 1 120 ? -3.193 21.703 5.93 1 98.75 120 ALA A C 1
ATOM 880 O O . ALA A 1 120 ? -2.158 21.781 5.262 1 98.75 120 ALA A O 1
ATOM 881 N N . CYS A 1 121 ? -3.305 21.109 7.094 1 98.25 121 CYS A N 1
ATOM 882 C CA . CYS A 1 121 ? -2.148 20.516 7.742 1 98.25 121 CYS A CA 1
ATOM 883 C C . CYS A 1 121 ? -2.002 19.047 7.344 1 98.25 121 CYS A C 1
ATOM 885 O O . CYS A 1 121 ? -2.264 18.156 8.148 1 98.25 121 CYS A O 1
ATOM 887 N N . GLU A 1 122 ? -1.572 18.859 6.129 1 96.25 122 GLU A N 1
ATOM 888 C CA . GLU A 1 122 ? -1.476 17.547 5.508 1 96.25 122 GLU A CA 1
ATOM 889 C C . GLU A 1 122 ? -0.025 17.188 5.199 1 96.25 122 GLU A C 1
ATOM 891 O O . GLU A 1 122 ? 0.823 18.078 5.059 1 96.25 122 GLU A O 1
ATOM 896 N N . ASN A 1 123 ? 0.256 15.898 5.133 1 89.5 123 ASN A N 1
ATOM 897 C CA . ASN A 1 123 ? 1.528 15.461 4.57 1 89.5 123 ASN A CA 1
ATOM 898 C C . ASN A 1 123 ? 1.555 15.617 3.053 1 89.5 123 ASN A C 1
ATOM 900 O O . ASN A 1 123 ? 1.646 14.633 2.322 1 89.5 123 ASN A O 1
ATOM 904 N N . MET A 1 124 ? 1.496 16.781 2.621 1 91.06 124 MET A N 1
ATOM 905 C CA . MET A 1 124 ? 1.435 17.219 1.227 1 91.06 124 MET A CA 1
ATOM 906 C C . MET A 1 124 ? 2.047 18.594 1.057 1 91.06 124 MET A C 1
ATOM 908 O O . MET A 1 124 ? 1.776 19.5 1.849 1 91.06 124 MET A O 1
ATOM 912 N N . VAL A 1 125 ? 2.9 18.703 0.031 1 91.19 125 VAL A N 1
ATOM 913 C CA . VAL A 1 125 ? 3.471 20.016 -0.277 1 91.19 125 VAL A CA 1
ATOM 914 C C . VAL A 1 125 ? 2.393 20.922 -0.852 1 91.19 125 VAL A C 1
ATOM 916 O O . VAL A 1 125 ? 1.706 20.562 -1.81 1 91.19 125 VAL A O 1
ATOM 919 N N . ARG A 1 126 ? 2.188 22.016 -0.287 1 96.31 126 ARG A N 1
ATOM 920 C CA . ARG A 1 126 ? 1.248 23.047 -0.73 1 96.31 126 ARG A CA 1
ATOM 921 C C . ARG A 1 126 ? -0.184 22.516 -0.71 1 96.31 126 ARG A C 1
ATOM 923 O O . ARG A 1 126 ? -0.914 22.656 -1.694 1 96.31 126 ARG A O 1
ATOM 930 N N . GLY A 1 127 ? -0.524 21.906 0.404 1 97.62 127 GLY A N 1
ATOM 931 C CA . GLY A 1 127 ? -1.846 21.328 0.587 1 97.62 127 GLY A CA 1
ATOM 932 C C . GLY A 1 127 ? -2.953 22.359 0.603 1 97.62 127 GLY A C 1
ATOM 933 O O . GLY A 1 127 ? -4.035 22.141 0.059 1 97.62 127 GLY A O 1
ATOM 934 N N . SER A 1 128 ? -2.693 23.531 1.165 1 98.75 128 SER A N 1
ATOM 935 C CA . SER A 1 128 ? -3.701 24.594 1.224 1 98.75 128 SER A CA 1
ATOM 936 C C . SER A 1 128 ? -3.953 25.188 -0.156 1 98.75 128 SER A C 1
ATOM 938 O O . SER A 1 128 ? -5.09 25.516 -0.496 1 98.75 128 SER A O 1
ATOM 940 N N . SER A 1 129 ? -2.887 25.344 -0.906 1 98.62 129 SER A N 1
ATOM 941 C CA . SER A 1 129 ? -3.037 25.812 -2.277 1 98.62 129 SER A CA 1
ATOM 942 C C . SER A 1 129 ? -3.859 24.844 -3.113 1 98.62 129 SER A C 1
ATOM 944 O O . SER A 1 129 ? -4.699 25.25 -3.912 1 98.62 129 SER A O 1
ATOM 946 N N . PHE A 1 130 ? -3.566 23.578 -2.959 1 98.19 130 PHE A N 1
ATOM 947 C CA . PHE A 1 130 ? -4.355 22.547 -3.629 1 98.19 130 PHE A CA 1
ATOM 948 C C . PHE A 1 130 ? -5.824 22.641 -3.236 1 98.19 130 PHE A C 1
ATOM 950 O O . PHE A 1 130 ? -6.703 22.625 -4.098 1 98.19 130 PHE A O 1
ATOM 957 N N . LEU A 1 131 ? -6.109 22.781 -1.941 1 98.69 131 LEU A N 1
ATOM 958 C CA . LEU A 1 131 ? -7.469 22.922 -1.433 1 98.69 131 LEU A CA 1
ATOM 959 C C . LEU A 1 131 ? -8.133 24.172 -2.004 1 98.69 131 LEU A C 1
ATOM 961 O O . LEU A 1 131 ? -9.312 24.141 -2.369 1 98.69 131 LEU A O 1
ATOM 965 N N . LYS A 1 132 ? -7.398 25.25 -2.072 1 98.81 132 LYS A N 1
ATOM 966 C CA . LYS A 1 132 ? -7.906 26.484 -2.668 1 98.81 132 LYS A CA 1
ATOM 967 C C . LYS A 1 132 ? -8.43 26.234 -4.078 1 98.81 132 LYS A C 1
ATOM 969 O O . LYS A 1 132 ? -9.547 26.641 -4.41 1 98.81 132 LYS A O 1
ATOM 974 N N . GLU A 1 133 ? -7.598 25.562 -4.84 1 98.62 133 GLU A N 1
ATOM 975 C CA . GLU A 1 133 ? -7.98 25.281 -6.219 1 98.62 133 GLU A CA 1
ATOM 976 C C . GLU A 1 133 ? -9.289 24.5 -6.277 1 98.62 133 GLU A C 1
ATOM 978 O O . GLU A 1 133 ? -10.18 24.828 -7.066 1 98.62 133 GLU A O 1
ATOM 983 N N . LYS A 1 134 ? -9.391 23.516 -5.457 1 98.5 134 LYS A N 1
ATOM 984 C CA . LYS A 1 134 ? -10.586 22.672 -5.465 1 98.5 134 LYS A CA 1
ATOM 985 C C . LYS A 1 134 ? -11.805 23.438 -4.957 1 98.5 134 LYS A C 1
ATOM 987 O O . LYS A 1 134 ? -12.898 23.297 -5.496 1 98.5 134 LYS A O 1
ATOM 992 N N . VAL A 1 135 ? -11.672 24.281 -3.951 1 98.81 135 VAL A N 1
ATOM 993 C CA . VAL A 1 135 ? -12.758 25.078 -3.373 1 98.81 135 VAL A CA 1
ATOM 994 C C . VAL A 1 135 ? -13.258 26.094 -4.395 1 98.81 135 VAL A C 1
ATOM 996 O O . VAL A 1 135 ? -14.461 26.219 -4.605 1 98.81 135 VAL A O 1
ATOM 999 N N . LEU A 1 136 ? -12.336 26.781 -5.02 1 98.75 136 LEU A N 1
ATOM 1000 C CA . LEU A 1 136 ? -12.727 27.812 -5.98 1 98.75 136 LEU A CA 1
ATOM 1001 C C . LEU A 1 136 ? -13.398 27.188 -7.199 1 98.75 136 LEU A C 1
ATOM 1003 O O . LEU A 1 136 ? -14.352 27.75 -7.746 1 98.75 136 LEU A O 1
ATOM 1007 N N . THR A 1 137 ? -12.867 26 -7.605 1 98.25 137 THR A N 1
ATOM 1008 C CA . THR A 1 137 ? -13.508 25.281 -8.695 1 98.25 137 THR A CA 1
ATOM 1009 C C . THR A 1 137 ? -14.945 24.922 -8.336 1 98.25 137 THR A C 1
ATOM 1011 O O . THR A 1 137 ? -15.859 25.078 -9.156 1 98.25 137 THR A O 1
ATOM 1014 N N . ALA A 1 138 ? -15.203 24.594 -7.164 1 98.06 138 ALA A N 1
ATOM 1015 C CA . ALA A 1 138 ? -16.516 24.156 -6.703 1 98.06 138 ALA A CA 1
ATOM 1016 C C . ALA A 1 138 ? -17.422 25.359 -6.441 1 98.06 138 ALA A C 1
ATOM 1018 O O . ALA A 1 138 ? -18.656 25.234 -6.414 1 98.06 138 ALA A O 1
ATOM 1019 N N . ALA A 1 139 ? -16.906 26.516 -6.234 1 98.06 139 ALA A N 1
ATOM 1020 C CA . ALA A 1 139 ? -17.625 27.703 -5.785 1 98.06 139 ALA A CA 1
ATOM 1021 C C . ALA A 1 139 ? -18.438 28.312 -6.922 1 98.06 139 ALA A C 1
ATOM 1023 O O . ALA A 1 139 ? -19.375 29.078 -6.68 1 98.06 139 ALA A O 1
ATOM 1024 N N . GLY A 1 140 ? -18.078 28.062 -8.211 1 96.5 140 GLY A N 1
ATOM 1025 C CA . GLY A 1 140 ? -18.781 28.656 -9.328 1 96.5 140 GLY A CA 1
ATOM 1026 C C . GLY A 1 140 ? -18.781 30.172 -9.281 1 96.5 140 GLY A C 1
ATOM 1027 O O . GLY A 1 140 ? -17.734 30.812 -9.227 1 96.5 140 GLY A O 1
ATOM 1028 N N . ASP A 1 141 ? -19.969 30.703 -9.125 1 96.94 141 ASP A N 1
ATOM 1029 C CA . ASP A 1 141 ? -20.141 32.156 -9.195 1 96.94 141 ASP A CA 1
ATOM 1030 C C . ASP A 1 141 ? -19.594 32.844 -7.945 1 96.94 141 ASP A C 1
ATOM 1032 O O . ASP A 1 141 ? -19.328 34.031 -7.949 1 96.94 141 ASP A O 1
ATOM 1036 N N . ASP A 1 142 ? -19.344 32.094 -6.91 1 98.19 142 ASP A N 1
ATOM 1037 C CA . ASP A 1 142 ? -18.875 32.656 -5.648 1 98.19 142 ASP A CA 1
ATOM 1038 C C . ASP A 1 142 ? -17.359 32.625 -5.551 1 98.19 142 ASP A C 1
ATOM 1040 O O . ASP A 1 142 ? -16.781 33 -4.535 1 98.19 142 ASP A O 1
ATOM 1044 N N . ALA A 1 143 ? -16.672 32.156 -6.562 1 98.56 143 ALA A N 1
ATOM 1045 C CA . ALA A 1 143 ? -15.227 31.953 -6.539 1 98.56 143 ALA A CA 1
ATOM 1046 C C . ALA A 1 143 ? -14.5 33.25 -6.203 1 98.56 143 ALA A C 1
ATOM 1048 O O . ALA A 1 143 ? -13.609 33.281 -5.348 1 98.56 143 ALA A O 1
ATOM 1049 N N . ALA A 1 144 ? -14.883 34.312 -6.836 1 98.25 144 ALA A N 1
ATOM 1050 C CA . ALA A 1 144 ? -14.234 35.594 -6.609 1 98.25 144 ALA A CA 1
ATOM 1051 C C . ALA A 1 144 ? -14.453 36.062 -5.18 1 98.25 144 ALA A C 1
ATOM 1053 O O . ALA A 1 144 ? -13.539 36.594 -4.547 1 98.25 144 ALA A O 1
ATOM 1054 N N . LEU A 1 145 ? -15.664 35.906 -4.719 1 98.44 145 LEU A N 1
ATOM 1055 C CA . LEU A 1 145 ? -16.031 36.281 -3.359 1 98.44 145 LEU A CA 1
ATOM 1056 C C . LEU A 1 145 ? -15.18 35.531 -2.336 1 98.44 145 LEU A C 1
ATOM 1058 O O . LEU A 1 145 ? -14.656 36.125 -1.398 1 98.44 145 LEU A O 1
ATOM 1062 N N . ILE A 1 146 ? -15.047 34.25 -2.49 1 98.75 146 ILE A N 1
ATOM 1063 C CA . ILE A 1 146 ? -14.289 33.406 -1.58 1 98.75 146 ILE A CA 1
ATOM 1064 C C . ILE A 1 146 ? -12.805 33.75 -1.673 1 98.75 146 ILE A C 1
ATOM 1066 O O . ILE A 1 146 ? -12.125 33.875 -0.651 1 98.75 146 ILE A O 1
ATOM 1070 N N . ASP A 1 147 ? -12.352 33.906 -2.865 1 98.56 147 ASP A N 1
ATOM 1071 C CA . ASP A 1 147 ? -10.938 34.188 -3.088 1 98.56 147 ASP A CA 1
ATOM 1072 C C . ASP A 1 147 ? -10.523 35.5 -2.436 1 98.56 147 ASP A C 1
ATOM 1074 O O . ASP A 1 147 ? -9.422 35.594 -1.897 1 98.56 147 ASP A O 1
ATOM 1078 N N . ALA A 1 148 ? -11.344 36.438 -2.465 1 98.19 148 ALA A N 1
ATOM 1079 C CA . ALA A 1 148 ? -11.039 37.75 -1.939 1 98.19 148 ALA A CA 1
ATOM 1080 C C . ALA A 1 148 ? -11.016 37.75 -0.414 1 98.19 148 ALA A C 1
ATOM 1082 O O . ALA A 1 148 ? -10.32 38.562 0.205 1 98.19 148 ALA A O 1
ATOM 1083 N N . ASN A 1 149 ? -11.695 36.781 0.162 1 98.62 149 ASN A N 1
ATOM 1084 C CA . ASN A 1 149 ? -11.93 36.906 1.597 1 98.62 149 ASN A CA 1
ATOM 1085 C C . ASN A 1 149 ? -11.344 35.75 2.367 1 98.62 149 ASN A C 1
ATOM 1087 O O . ASN A 1 149 ? -11.383 35.719 3.6 1 98.62 149 ASN A O 1
ATOM 1091 N N . THR A 1 150 ? -10.805 34.75 1.696 1 98.81 150 THR A N 1
ATOM 1092 C CA . THR A 1 150 ? -10.281 33.562 2.375 1 98.81 150 THR A CA 1
ATOM 1093 C C . THR A 1 150 ? -8.781 33.406 2.127 1 98.81 150 THR A C 1
ATOM 1095 O O . THR A 1 150 ? -8.328 33.438 0.982 1 98.81 150 THR A O 1
ATOM 1098 N N . GLY A 1 151 ? -7.996 33.312 3.17 1 98.81 151 GLY A N 1
ATOM 1099 C CA . GLY A 1 151 ? -6.609 32.906 3.045 1 98.81 151 GLY A CA 1
ATOM 1100 C C . GLY A 1 151 ? -6.434 31.391 3.072 1 98.81 151 GLY A C 1
ATOM 1101 O O . GLY A 1 151 ? -6.988 30.703 3.939 1 98.81 151 GLY A O 1
ATOM 1102 N N . PHE A 1 152 ? -5.898 30.828 2.094 1 98.94 152 PHE A N 1
ATOM 1103 C CA . PHE A 1 152 ? -5.449 29.453 2.088 1 98.94 152 PHE A CA 1
ATOM 1104 C C . PHE A 1 152 ? -3.947 29.359 2.332 1 98.94 152 PHE A C 1
ATOM 1106 O O . PHE A 1 152 ? -3.15 29.609 1.423 1 98.94 152 PHE A O 1
ATOM 1113 N N . VAL A 1 153 ? -3.598 28.984 3.562 1 98.88 153 VAL A N 1
ATOM 1114 C CA . VAL A 1 153 ? -2.238 29.188 4.051 1 98.88 153 VAL A CA 1
ATOM 1115 C C . VAL A 1 153 ? -1.484 27.859 4.055 1 98.88 153 VAL A C 1
ATOM 1117 O O . VAL A 1 153 ? -1.798 26.953 4.844 1 98.88 153 VAL A O 1
ATOM 1120 N N . ASP A 1 154 ? -0.529 27.734 3.18 1 98.75 154 ASP A N 1
ATOM 1121 C CA . ASP A 1 154 ? 0.3 26.531 3.143 1 98.75 154 ASP A CA 1
ATOM 1122 C C . ASP A 1 154 ? 1.135 26.406 4.414 1 98.75 154 ASP A C 1
ATOM 1124 O O . ASP A 1 154 ? 1.439 27.406 5.07 1 98.75 154 ASP A O 1
ATOM 1128 N N . CYS A 1 155 ? 1.427 25.141 4.715 1 98.5 155 CYS A N 1
ATOM 1129 C CA . CYS A 1 155 ? 2.193 24.922 5.938 1 98.5 155 CYS A CA 1
ATOM 1130 C C . CYS A 1 155 ? 3.049 23.672 5.832 1 98.5 155 CYS A C 1
ATOM 1132 O O . CYS A 1 155 ? 2.947 22.922 4.855 1 98.5 155 CYS A O 1
ATOM 1134 N N . ALA A 1 156 ? 3.955 23.516 6.73 1 97.19 156 ALA A N 1
ATOM 1135 C CA . ALA A 1 156 ? 4.715 22.297 7.02 1 97.19 156 ALA A CA 1
ATOM 1136 C C . ALA A 1 156 ? 4.484 21.828 8.453 1 97.19 156 ALA A C 1
ATOM 1138 O O . ALA A 1 156 ? 4.555 22.625 9.391 1 97.19 156 ALA A O 1
ATOM 1139 N N . VAL A 1 157 ? 4.094 20.578 8.602 1 96.94 157 VAL A N 1
ATOM 1140 C CA . VAL A 1 157 ? 3.846 20.031 9.93 1 96.94 157 VAL A CA 1
ATOM 1141 C C . VAL A 1 157 ? 4.766 18.844 10.18 1 96.94 157 VAL A C 1
ATOM 1143 O O . VAL A 1 157 ? 5.066 18.078 9.258 1 96.94 157 VAL A O 1
ATOM 1146 N N . ASP A 1 158 ? 5.219 18.766 11.438 1 96 158 ASP A N 1
ATOM 1147 C CA . ASP A 1 158 ? 6.117 17.672 11.805 1 96 158 ASP A CA 1
ATOM 1148 C C . ASP A 1 158 ? 5.926 17.281 13.273 1 96 158 ASP A C 1
ATOM 1150 O O . ASP A 1 158 ? 6.254 18.047 14.18 1 96 158 ASP A O 1
ATOM 1154 N N . ARG A 1 159 ? 5.418 16.156 13.5 1 94.69 159 ARG A N 1
ATOM 1155 C CA . ARG A 1 159 ? 5.332 15.5 14.805 1 94.69 159 ARG A CA 1
ATOM 1156 C C . ARG A 1 159 ? 5.133 14 14.656 1 94.69 159 ARG A C 1
ATOM 1158 O O . ARG A 1 159 ? 4.215 13.555 13.961 1 94.69 159 ARG A O 1
ATOM 1165 N N . ILE A 1 160 ? 6.047 13.234 15.219 1 89.31 160 ILE A N 1
ATOM 1166 C CA . ILE A 1 160 ? 5.973 11.781 15.102 1 89.31 160 ILE A CA 1
ATOM 1167 C C . ILE A 1 160 ? 4.895 11.25 16.047 1 89.31 160 ILE A C 1
ATOM 1169 O O . ILE A 1 160 ? 4.875 11.586 17.234 1 89.31 160 ILE A O 1
ATOM 1173 N N . VAL A 1 161 ? 3.895 10.578 15.523 1 83.81 161 VAL A N 1
ATOM 1174 C CA . VAL A 1 161 ? 2.855 9.852 16.25 1 83.81 161 VAL A CA 1
ATOM 1175 C C . VAL A 1 161 ? 3.049 8.352 16.062 1 83.81 161 VAL A C 1
ATOM 1177 O O . VAL A 1 161 ? 2.812 7.812 14.984 1 83.81 161 VAL A O 1
ATOM 1180 N N . PRO A 1 162 ? 3.479 7.633 17.094 1 75.69 162 PRO A N 1
ATOM 1181 C CA . PRO A 1 162 ? 3.664 6.191 16.922 1 75.69 162 PRO A CA 1
ATOM 1182 C C . PRO A 1 162 ? 2.346 5.445 16.719 1 75.69 162 PRO A C 1
ATOM 1184 O O . PRO A 1 162 ? 1.295 5.918 17.172 1 75.69 162 PRO A O 1
ATOM 1187 N N . PRO A 1 163 ? 2.475 4.301 15.945 1 64.38 163 PRO A N 1
ATOM 1188 C CA . PRO A 1 163 ? 1.259 3.49 15.859 1 64.38 163 PRO A CA 1
ATOM 1189 C C . PRO A 1 163 ? 0.789 2.98 17.219 1 64.38 163 PRO A C 1
ATOM 1191 O O . PRO A 1 163 ? 1.607 2.76 18.109 1 64.38 163 PRO A O 1
ATOM 1194 N N . VAL A 1 164 ? -0.49 3.203 17.391 1 58.97 164 VAL A N 1
ATOM 1195 C CA . VAL A 1 164 ? -1.065 2.703 18.641 1 58.97 164 VAL A CA 1
ATOM 1196 C C . VAL A 1 164 ? -0.886 1.189 18.719 1 58.97 164 VAL A C 1
ATOM 1198 O O . VAL A 1 164 ? -1.163 0.472 17.75 1 58.97 164 VAL A O 1
ATOM 1201 N N . ARG A 1 165 ? 0.085 0.775 19.516 1 50.5 165 ARG A N 1
ATOM 1202 C CA . ARG A 1 165 ? 0.173 -0.654 19.797 1 50.5 165 ARG A CA 1
ATOM 1203 C C . ARG A 1 165 ? -0.956 -1.103 20.719 1 50.5 165 ARG A C 1
ATOM 1205 O O . ARG A 1 165 ? -1.232 -0.455 21.719 1 50.5 165 ARG A O 1
ATOM 1212 N N . GLY A 1 166 ? -2.025 -2.102 20.312 1 48.66 166 GLY A N 1
ATOM 1213 C CA . GLY A 1 166 ? -2.986 -2.877 21.078 1 48.66 166 GLY A CA 1
ATOM 1214 C C . GLY A 1 166 ? -3.65 -2.078 22.188 1 48.66 166 GLY A C 1
ATOM 1215 O O . GLY A 1 166 ? -3.174 -1.001 22.562 1 48.66 166 GLY A O 1
ATOM 1216 N N . GLY A 1 167 ? -5.055 -2.18 22.719 1 51.38 167 GLY A N 1
ATOM 1217 C CA . GLY A 1 167 ? -6.098 -2.266 23.719 1 51.38 167 GLY A CA 1
ATOM 1218 C C . GLY A 1 167 ? -6.324 -0.961 24.469 1 51.38 167 GLY A C 1
ATOM 1219 O O . GLY A 1 167 ? -6.633 -0.963 25.656 1 51.38 167 GLY A O 1
ATOM 1220 N N . ASP A 1 168 ? -5.801 0.116 23.906 1 55.28 168 ASP A N 1
ATOM 1221 C CA . ASP A 1 168 ? -6.152 1.188 24.828 1 55.28 168 ASP A CA 1
ATOM 1222 C C . ASP A 1 168 ? -7.668 1.325 24.953 1 55.28 168 ASP A C 1
ATOM 1224 O O . ASP A 1 168 ? -8.391 1.274 23.953 1 55.28 168 ASP A O 1
ATOM 1228 N N . ALA A 1 169 ? -8.078 1.253 26.062 1 65.25 169 ALA A N 1
ATOM 1229 C CA . ALA A 1 169 ? -9.469 1.331 26.5 1 65.25 169 ALA A CA 1
ATOM 1230 C C . ALA A 1 169 ? -10.086 2.676 26.125 1 65.25 169 ALA A C 1
ATOM 1232 O O . ALA A 1 169 ? -11.297 2.766 25.891 1 65.25 169 ALA A O 1
ATOM 1233 N N . ASP A 1 170 ? -9.211 3.805 25.812 1 84.75 170 ASP A N 1
ATOM 1234 C CA . ASP A 1 170 ? -9.758 5.121 25.5 1 84.75 170 ASP A CA 1
ATOM 1235 C C . ASP A 1 170 ? -9.602 5.438 24.016 1 84.75 170 ASP A C 1
ATOM 1237 O O . ASP A 1 170 ? -8.484 5.617 23.531 1 84.75 170 ASP A O 1
ATOM 1241 N N . PRO A 1 171 ? -10.648 5.648 23.328 1 85.19 171 PRO A N 1
ATOM 1242 C CA . PRO A 1 171 ? -10.602 5.859 21.875 1 85.19 171 PRO A CA 1
ATOM 1243 C C . PRO A 1 171 ? -10.039 7.223 21.5 1 85.19 171 PRO A C 1
ATOM 1245 O O . PRO A 1 171 ? -9.688 7.449 20.328 1 85.19 171 PRO A O 1
ATOM 1248 N N . LEU A 1 172 ? -9.898 8.086 22.516 1 92 172 LEU A N 1
ATOM 1249 C CA . LEU A 1 172 ? -9.438 9.43 22.203 1 92 172 LEU A CA 1
ATOM 1250 C C . LEU A 1 172 ? -7.949 9.578 22.516 1 92 172 LEU A C 1
ATOM 1252 O O . LEU A 1 172 ? -7.316 10.547 22.109 1 92 172 LEU A O 1
ATOM 1256 N N . ALA A 1 173 ? -7.449 8.703 23.266 1 89.12 173 ALA A N 1
ATOM 1257 C CA . ALA A 1 173 ? -6.066 8.844 23.719 1 89.12 173 ALA A CA 1
ATOM 1258 C C . ALA A 1 173 ? -5.102 8.75 22.547 1 89.12 173 ALA A C 1
ATOM 1260 O O . ALA A 1 173 ? -5.305 7.945 21.625 1 89.12 173 ALA A O 1
ATOM 1261 N N . VAL A 1 174 ? -4.066 9.641 22.609 1 91.81 174 VAL A N 1
ATOM 1262 C CA . VAL A 1 174 ? -3.055 9.648 21.562 1 91.81 174 VAL A CA 1
ATOM 1263 C C . VAL A 1 174 ? -1.671 9.836 22.172 1 91.81 174 VAL A C 1
ATOM 1265 O O . VAL A 1 174 ? -1.513 10.578 23.156 1 91.81 174 VAL A O 1
ATOM 1268 N N . THR A 1 175 ? -0.728 9.125 21.703 1 91.5 175 THR A N 1
ATOM 1269 C CA . THR A 1 175 ? 0.663 9.297 22.109 1 91.5 175 THR A CA 1
ATOM 1270 C C . THR A 1 175 ? 1.463 10 21.016 1 91.5 175 THR A C 1
ATOM 1272 O O . THR A 1 175 ? 1.367 9.648 19.844 1 91.5 175 THR A O 1
ATOM 1275 N N . VAL A 1 176 ? 2.197 11.023 21.438 1 93.62 176 VAL A N 1
ATOM 1276 C CA . VAL A 1 176 ? 2.992 11.797 20.484 1 93.62 176 VAL A CA 1
ATOM 1277 C C . VAL A 1 176 ? 4.379 12.062 21.078 1 93.62 176 VAL A C 1
ATOM 1279 O O . VAL A 1 176 ? 4.566 12 22.281 1 93.62 176 VAL A O 1
ATOM 1282 N N . GLU A 1 177 ? 5.34 12.344 20.219 1 94.69 177 GLU A N 1
ATOM 1283 C CA . GLU A 1 177 ? 6.656 12.781 20.688 1 94.69 177 GLU A CA 1
ATOM 1284 C C . GLU A 1 177 ? 6.613 14.227 21.172 1 94.69 177 GLU A C 1
ATOM 1286 O O . GLU A 1 177 ? 5.688 14.969 20.859 1 94.69 177 GLU A O 1
ATOM 1291 N N . VAL A 1 178 ? 7.57 14.578 21.891 1 93.44 178 VAL A N 1
ATOM 1292 C CA . VAL A 1 178 ? 7.621 15.906 22.5 1 93.44 178 VAL A CA 1
ATOM 1293 C C . VAL A 1 178 ? 7.883 16.953 21.422 1 93.44 178 VAL A C 1
ATOM 1295 O O . VAL A 1 178 ? 7.375 18.078 21.5 1 93.44 178 VAL A O 1
ATOM 1298 N N . PHE A 1 179 ? 8.586 16.641 20.422 1 93.81 179 PHE A N 1
ATOM 1299 C CA . PHE A 1 179 ? 8.891 17.594 19.344 1 93.81 179 PHE A CA 1
ATOM 1300 C C . PHE A 1 179 ? 7.66 17.844 18.484 1 93.81 179 PHE A C 1
ATOM 1302 O O . PHE A 1 179 ? 6.906 16.906 18.188 1 93.81 179 PHE A O 1
ATOM 1309 N N . SER A 1 180 ? 7.43 19.031 18.125 1 95.25 180 SER A N 1
ATOM 1310 C CA . SER A 1 180 ? 6.43 19.406 17.125 1 95.25 180 SER A CA 1
ATOM 1311 C C . SER A 1 180 ? 6.793 20.719 16.438 1 95.25 180 SER A C 1
ATOM 1313 O O . SER A 1 180 ? 7.391 21.594 17.062 1 95.25 180 SER A O 1
ATOM 1315 N N . GLU A 1 181 ? 6.527 20.781 15.242 1 96.75 181 GLU A N 1
ATOM 1316 C CA . GLU A 1 181 ? 6.75 22 14.461 1 96.75 181 GLU A CA 1
ATOM 1317 C C . GLU A 1 181 ? 5.605 22.25 13.484 1 96.75 181 GLU A C 1
ATOM 1319 O O . GLU A 1 181 ? 5.234 21.359 12.719 1 96.75 181 GLU A O 1
ATOM 1324 N N . TRP A 1 182 ? 4.988 23.359 13.586 1 98.12 182 TRP A N 1
ATOM 1325 C CA . TRP A 1 182 ? 3.93 23.844 12.703 1 98.12 182 TRP A CA 1
ATOM 1326 C C . TRP A 1 182 ? 4.309 25.203 12.102 1 98.12 182 TRP A C 1
ATOM 1328 O O . TRP A 1 182 ? 4.215 26.234 12.766 1 98.12 182 TRP A O 1
ATOM 1338 N N . ILE A 1 183 ? 4.746 25.188 10.812 1 98.31 183 ILE A N 1
ATOM 1339 C CA . ILE A 1 183 ? 5.25 26.375 10.141 1 98.31 183 ILE A CA 1
ATOM 1340 C C . ILE A 1 183 ? 4.293 26.781 9.023 1 98.31 183 ILE A C 1
ATOM 1342 O O . ILE A 1 183 ? 3.943 25.969 8.164 1 98.31 183 ILE A O 1
ATOM 1346 N N . VAL A 1 184 ? 3.912 28.062 9 1 98.69 184 VAL A N 1
ATOM 1347 C CA . VAL A 1 184 ? 2.9 28.5 8.047 1 98.69 184 VAL A CA 1
ATOM 1348 C C . VAL A 1 184 ? 3.467 29.625 7.184 1 98.69 184 VAL A C 1
ATOM 1350 O O . VAL A 1 184 ? 4.387 30.344 7.598 1 98.69 184 VAL A O 1
ATOM 1353 N N . ASP A 1 185 ? 2.939 29.766 5.996 1 98.69 185 ASP A N 1
ATOM 1354 C CA . ASP A 1 185 ? 3.309 30.844 5.082 1 98.69 185 ASP A CA 1
ATOM 1355 C C . ASP A 1 185 ? 2.621 32.156 5.465 1 98.69 185 ASP A C 1
ATOM 1357 O O . ASP A 1 185 ? 1.429 32.344 5.207 1 98.69 185 ASP A O 1
ATOM 1361 N N . SER A 1 186 ? 3.379 33.094 5.949 1 98.38 186 SER A N 1
ATOM 1362 C CA . SER A 1 186 ? 2.828 34.344 6.477 1 98.38 186 SER A CA 1
ATOM 1363 C C . SER A 1 186 ? 2.252 35.219 5.359 1 98.38 186 SER A C 1
ATOM 1365 O O . SER A 1 186 ? 1.411 36.062 5.609 1 98.38 186 SER A O 1
ATOM 1367 N N . THR A 1 187 ? 2.633 34.938 4.172 1 98.12 187 THR A N 1
ATOM 1368 C CA . THR A 1 187 ? 2.262 35.781 3.062 1 98.12 187 THR A CA 1
ATOM 1369 C C . THR A 1 187 ? 0.88 35.438 2.527 1 98.12 187 THR A C 1
ATOM 1371 O O . THR A 1 187 ? 0.318 36.156 1.703 1 98.12 187 THR A O 1
ATOM 1374 N N . GLN A 1 188 ? 0.312 34.375 3.027 1 98.5 188 GLN A N 1
ATOM 1375 C CA . GLN A 1 188 ? -0.906 33.875 2.412 1 98.5 188 GLN A CA 1
ATOM 1376 C C . GLN A 1 188 ? -2.125 34.156 3.285 1 98.5 188 GLN A C 1
ATOM 1378 O O . GLN A 1 188 ? -3.254 33.812 2.908 1 98.5 188 GLN A O 1
ATOM 1383 N N . PHE A 1 189 ? -1.936 34.844 4.375 1 98.56 189 PHE A N 1
ATOM 1384 C CA . PHE A 1 189 ? -3.035 35.125 5.285 1 98.56 189 PHE A CA 1
ATOM 1385 C C . PHE A 1 189 ? -3.873 36.281 4.77 1 98.56 189 PHE A C 1
ATOM 1387 O O . PHE A 1 189 ? -3.346 37.219 4.145 1 98.56 189 PHE A O 1
ATOM 1394 N N . LYS A 1 190 ? -5.172 36.219 4.93 1 98.06 190 LYS A N 1
ATOM 1395 C CA . LYS A 1 190 ? -6.035 37.406 4.898 1 98.06 190 LYS A CA 1
ATOM 1396 C C . LYS A 1 190 ? -6.102 38.094 6.266 1 98.06 190 LYS A C 1
ATOM 1398 O O . LYS A 1 190 ? -6.531 37.469 7.246 1 98.06 190 LYS A O 1
ATOM 1403 N N . GLY A 1 191 ? -5.609 39.281 6.363 1 96.12 191 GLY A N 1
ATOM 1404 C CA . GLY A 1 191 ? -5.535 39.969 7.645 1 96.12 191 GLY A CA 1
ATOM 1405 C C . GLY A 1 191 ? -4.273 39.625 8.422 1 96.12 191 GLY A C 1
ATOM 1406 O O . GLY A 1 191 ? -3.266 39.219 7.84 1 96.12 191 GLY A O 1
ATOM 1407 N N . ALA A 1 192 ? -4.309 39.844 9.695 1 95.56 192 ALA A N 1
ATOM 1408 C CA . ALA A 1 192 ? -3.143 39.625 10.547 1 95.56 192 ALA A CA 1
ATOM 1409 C C . ALA A 1 192 ? -2.906 38.156 10.805 1 95.56 192 ALA A C 1
ATOM 1411 O O . ALA A 1 192 ? -3.859 37.375 10.906 1 95.56 192 ALA A O 1
ATOM 1412 N N . VAL A 1 193 ? -1.706 37.781 10.906 1 97.56 193 VAL A N 1
ATOM 1413 C CA . VAL A 1 193 ? -1.351 36.406 11.305 1 97.56 193 VAL A CA 1
ATOM 1414 C C . VAL A 1 193 ? -1.735 36.188 12.766 1 97.56 193 VAL A C 1
ATOM 1416 O O . VAL A 1 193 ? -1.344 36.969 13.648 1 97.56 193 VAL A O 1
ATOM 1419 N N . PRO A 1 194 ? -2.514 35.188 12.984 1 96.69 194 PRO A N 1
ATOM 1420 C CA . PRO A 1 194 ? -2.893 34.969 14.375 1 96.69 194 PRO A CA 1
ATOM 1421 C C . PRO A 1 194 ? -1.699 34.594 15.258 1 96.69 194 PRO A C 1
ATOM 1423 O O . PRO A 1 194 ? -0.783 33.906 14.805 1 96.69 194 PRO A O 1
ATOM 1426 N N . ALA A 1 195 ? -1.786 35.031 16.484 1 94.81 195 ALA A N 1
ATOM 1427 C CA . ALA A 1 195 ? -0.757 34.688 17.453 1 94.81 195 ALA A CA 1
ATOM 1428 C C . ALA A 1 195 ? -1.068 33.375 18.141 1 94.81 195 ALA A C 1
ATOM 1430 O O . ALA A 1 195 ? -1.85 33.312 19.094 1 94.81 195 ALA A O 1
ATOM 1431 N N . ILE A 1 196 ? -0.53 32.312 17.688 1 97.69 196 ILE A N 1
ATOM 1432 C CA . ILE A 1 196 ? -0.715 30.984 18.234 1 97.69 196 ILE A CA 1
ATOM 1433 C C . ILE A 1 196 ? 0.629 30.422 18.688 1 97.69 196 ILE A C 1
ATOM 1435 O O . ILE A 1 196 ? 1.523 30.188 17.875 1 97.69 196 ILE A O 1
ATOM 1439 N N . ALA A 1 197 ? 0.712 30.25 20.016 1 96.31 197 ALA A N 1
ATOM 1440 C CA . ALA A 1 197 ? 1.938 29.641 20.516 1 96.31 197 ALA A CA 1
ATOM 1441 C C . ALA A 1 197 ? 2.156 28.266 19.922 1 96.31 197 ALA A C 1
ATOM 1443 O O . ALA A 1 197 ? 1.257 27.422 19.938 1 96.31 197 ALA A O 1
ATOM 1444 N N . GLY A 1 198 ? 3.242 28 19.312 1 95.5 198 GLY A N 1
ATOM 1445 C CA . GLY A 1 198 ? 3.545 26.719 18.672 1 95.5 198 GLY A CA 1
ATOM 1446 C C . GLY A 1 198 ? 3.488 26.781 17.156 1 95.5 198 GLY A C 1
ATOM 1447 O O . GLY A 1 198 ? 3.943 25.859 16.484 1 95.5 198 GLY A O 1
ATOM 1448 N N . MET A 1 199 ? 2.887 27.797 16.641 1 97.88 199 MET A N 1
ATOM 1449 C CA . MET A 1 199 ? 2.871 28.047 15.195 1 97.88 199 MET A CA 1
ATOM 1450 C C . MET A 1 199 ? 3.924 29.078 14.805 1 97.88 199 MET A C 1
ATOM 1452 O O . MET A 1 199 ? 4.02 30.141 15.422 1 97.88 199 MET A O 1
ATOM 1456 N N . ILE A 1 200 ? 4.688 28.781 13.844 1 97.5 200 ILE A N 1
ATOM 1457 C CA . ILE A 1 200 ? 5.742 29.672 13.383 1 97.5 200 ILE A CA 1
ATOM 1458 C C . ILE A 1 200 ? 5.391 30.219 12.008 1 97.5 200 ILE A C 1
ATOM 1460 O O . ILE A 1 200 ? 5.152 29.453 11.07 1 97.5 200 ILE A O 1
ATOM 1464 N N . ALA A 1 201 ? 5.355 31.531 11.883 1 98.12 201 ALA A N 1
ATOM 1465 C CA . ALA A 1 201 ? 5.07 32.188 10.609 1 98.12 201 ALA A CA 1
ATOM 1466 C C . ALA A 1 201 ? 6.359 32.562 9.883 1 98.12 201 ALA A C 1
ATOM 1468 O O . ALA A 1 201 ? 7.328 33 10.508 1 98.12 201 ALA A O 1
ATOM 1469 N N . THR A 1 202 ? 6.359 32.281 8.578 1 97.44 202 THR A N 1
ATOM 1470 C CA . THR A 1 202 ? 7.539 32.594 7.781 1 97.44 202 THR A CA 1
ATOM 1471 C C . THR A 1 202 ? 7.137 33 6.371 1 97.44 202 THR A C 1
ATOM 1473 O O . THR A 1 202 ? 6.027 32.719 5.922 1 97.44 202 THR A O 1
ATOM 1476 N N . ASP A 1 203 ? 7.977 33.75 5.734 1 97.31 203 ASP A N 1
ATOM 1477 C CA . ASP A 1 203 ? 7.785 34.062 4.32 1 97.31 203 ASP A CA 1
ATOM 1478 C C . ASP A 1 203 ? 8.656 33.188 3.439 1 97.31 203 ASP A C 1
ATOM 1480 O O . ASP A 1 203 ? 8.719 33.375 2.223 1 97.31 203 ASP A O 1
ATOM 1484 N N . LYS A 1 204 ? 9.289 32.156 4.027 1 96.44 204 LYS A N 1
ATOM 1485 C CA . LYS A 1 204 ? 10.164 31.219 3.324 1 96.44 204 LYS A CA 1
ATOM 1486 C C . LYS A 1 204 ? 9.766 29.781 3.604 1 96.44 204 LYS A C 1
ATOM 1488 O O . LYS A 1 204 ? 10.609 28.953 3.959 1 96.44 204 LYS A O 1
ATOM 1493 N N . LEU A 1 205 ? 8.531 29.453 3.404 1 97.31 205 LEU A N 1
ATOM 1494 C CA . LEU A 1 205 ? 7.996 28.156 3.775 1 97.31 205 LEU A CA 1
ATOM 1495 C C . LEU A 1 205 ? 8.727 27.031 3.043 1 97.31 205 LEU A C 1
ATOM 1497 O O . LEU A 1 205 ? 8.992 25.984 3.623 1 97.31 205 LEU A O 1
ATOM 1501 N N . MET A 1 206 ? 9.055 27.266 1.755 1 95.38 206 MET A N 1
ATOM 1502 C CA . MET A 1 206 ? 9.695 26.234 0.942 1 95.38 206 MET A CA 1
ATOM 1503 C C . MET A 1 206 ? 11.023 25.812 1.549 1 95.38 206 MET A C 1
ATOM 1505 O O . MET A 1 206 ? 11.414 24.641 1.457 1 95.38 206 MET A O 1
ATOM 1509 N N . ALA A 1 207 ? 11.711 26.734 2.164 1 96.44 207 ALA A N 1
ATOM 1510 C CA . ALA A 1 207 ? 12.977 26.422 2.834 1 96.44 207 ALA A CA 1
ATOM 1511 C C . ALA A 1 207 ? 12.758 25.422 3.965 1 96.44 207 ALA A C 1
ATOM 1513 O O . ALA A 1 207 ? 13.539 24.469 4.121 1 96.44 207 ALA A O 1
ATOM 1514 N N . PHE A 1 208 ? 11.703 25.594 4.645 1 95.44 208 PHE A N 1
ATOM 1515 C CA . PHE A 1 208 ? 11.43 24.719 5.781 1 95.44 208 PHE A CA 1
ATOM 1516 C C . PHE A 1 208 ? 10.898 23.375 5.316 1 95.44 208 PHE A C 1
ATOM 1518 O O . PHE A 1 208 ? 11.164 22.344 5.938 1 95.44 208 PHE A O 1
ATOM 1525 N N . ILE A 1 209 ? 10.148 23.375 4.27 1 96.06 209 ILE A N 1
ATOM 1526 C CA . ILE A 1 209 ? 9.688 22.125 3.676 1 96.06 209 ILE A CA 1
ATOM 1527 C C . ILE A 1 209 ? 10.883 21.281 3.225 1 96.06 209 ILE A C 1
ATOM 1529 O O . ILE A 1 209 ? 10.961 20.094 3.512 1 96.06 209 ILE A O 1
ATOM 1533 N N . GLU A 1 210 ? 11.758 21.906 2.576 1 96.5 210 GLU A N 1
ATOM 1534 C CA . GLU A 1 210 ? 12.945 21.203 2.119 1 96.5 210 GLU A CA 1
ATOM 1535 C C . GLU A 1 210 ? 13.836 20.797 3.293 1 96.5 210 GLU A C 1
ATOM 1537 O O . GLU A 1 210 ? 14.492 19.766 3.254 1 96.5 210 GLU A O 1
ATOM 1542 N N . ARG A 1 211 ? 13.844 21.641 4.32 1 96.94 211 ARG A N 1
ATOM 1543 C CA . ARG A 1 211 ? 14.617 21.281 5.508 1 96.94 211 ARG A CA 1
ATOM 1544 C C . ARG A 1 211 ? 14.117 19.969 6.102 1 96.94 211 ARG A C 1
ATOM 1546 O O . ARG A 1 211 ? 14.922 19.094 6.453 1 96.94 211 ARG A O 1
ATOM 1553 N N . LYS A 1 212 ? 12.852 19.844 6.227 1 96.5 212 LYS A N 1
ATOM 1554 C CA . LYS A 1 212 ? 12.281 18.594 6.727 1 96.5 212 LYS A CA 1
ATOM 1555 C C . LYS A 1 212 ? 12.664 17.422 5.828 1 96.5 212 LYS A C 1
ATOM 1557 O O . LYS A 1 212 ? 13.109 16.375 6.312 1 96.5 212 LYS A O 1
ATOM 1562 N N . LEU A 1 213 ? 12.57 17.578 4.574 1 96.75 213 LEU A N 1
ATOM 1563 C CA . LEU A 1 213 ? 12.852 16.516 3.609 1 96.75 213 LEU A CA 1
ATOM 1564 C C . LEU A 1 213 ? 14.328 16.125 3.639 1 96.75 213 LEU A C 1
ATOM 1566 O O . LEU A 1 213 ? 14.672 14.953 3.734 1 96.75 213 LEU A O 1
ATOM 1570 N N . PHE A 1 214 ? 15.188 17.125 3.65 1 97.94 214 PHE A N 1
ATOM 1571 C CA . PHE A 1 214 ? 16.625 16.938 3.496 1 97.94 214 PHE A CA 1
ATOM 1572 C C . PHE A 1 214 ? 17.25 16.516 4.816 1 97.94 214 PHE A C 1
ATOM 1574 O O . PHE A 1 214 ? 18.406 16.078 4.844 1 97.94 214 PHE A O 1
ATOM 1581 N N . THR A 1 215 ? 16.531 16.656 5.879 1 97.44 215 THR A N 1
ATOM 1582 C CA . THR A 1 215 ? 17.125 16.312 7.168 1 97.44 215 THR A CA 1
ATOM 1583 C C . THR A 1 215 ? 16.359 15.172 7.836 1 97.44 215 THR A C 1
ATOM 1585 O O . THR A 1 215 ? 16.828 14.031 7.852 1 97.44 215 THR A O 1
ATOM 1588 N N . LEU A 1 216 ? 15.117 15.414 8.172 1 96.94 216 LEU A N 1
ATOM 1589 C CA . LEU A 1 216 ? 14.336 14.375 8.852 1 96.94 216 LEU A CA 1
ATOM 1590 C C . LEU A 1 216 ? 14.109 13.18 7.934 1 96.94 216 LEU A C 1
ATOM 1592 O O . LEU A 1 216 ? 14.461 12.055 8.281 1 96.94 216 LEU A O 1
ATOM 1596 N N . ASN A 1 217 ? 13.5 13.398 6.785 1 96.56 217 ASN A N 1
ATOM 1597 C CA . ASN A 1 217 ? 13.172 12.289 5.898 1 96.56 217 ASN A CA 1
ATOM 1598 C C . ASN A 1 217 ? 14.422 11.602 5.371 1 96.56 217 ASN A C 1
ATOM 1600 O O . ASN A 1 217 ? 14.492 10.367 5.324 1 96.56 217 ASN A O 1
ATOM 1604 N N . THR A 1 218 ? 15.367 12.398 4.992 1 98.31 218 THR A N 1
ATOM 1605 C CA . THR A 1 218 ? 16.641 11.875 4.5 1 98.31 218 THR A CA 1
ATOM 1606 C C . THR A 1 218 ? 17.328 11.047 5.578 1 98.31 218 THR A C 1
ATOM 1608 O O . THR A 1 218 ? 17.734 9.906 5.336 1 98.31 218 THR A O 1
ATOM 1611 N N . GLY A 1 219 ? 17.438 11.617 6.754 1 98.25 219 GLY A N 1
ATOM 1612 C CA . GLY A 1 219 ? 18.094 10.938 7.855 1 98.25 219 GLY A CA 1
ATOM 1613 C C . GLY A 1 219 ? 17.406 9.648 8.266 1 98.25 219 GLY A C 1
ATOM 1614 O O . GLY A 1 219 ? 18.047 8.617 8.461 1 98.25 219 GLY A O 1
ATOM 1615 N N . HIS A 1 220 ? 16.109 9.742 8.352 1 97.31 220 HIS A N 1
ATOM 1616 C CA . HIS A 1 220 ? 15.312 8.586 8.742 1 97.31 220 HIS A CA 1
ATOM 1617 C C . HIS A 1 220 ? 15.477 7.438 7.75 1 97.31 220 HIS A C 1
ATOM 1619 O O . HIS A 1 220 ? 15.68 6.289 8.156 1 97.31 220 HIS A O 1
ATOM 1625 N N . THR A 1 221 ? 15.484 7.762 6.562 1 98.12 221 THR A N 1
ATOM 1626 C CA . THR A 1 221 ? 15.586 6.77 5.496 1 98.12 221 THR A CA 1
ATOM 1627 C C . THR A 1 221 ? 17 6.199 5.418 1 98.12 221 THR A C 1
ATOM 1629 O O . THR A 1 221 ? 17.172 4.988 5.27 1 98.12 221 THR A O 1
ATOM 1632 N N . ALA A 1 222 ? 17.953 7.074 5.504 1 98.62 222 ALA A N 1
ATOM 1633 C CA . ALA A 1 222 ? 19.344 6.609 5.52 1 98.62 222 ALA A CA 1
ATOM 1634 C C . ALA A 1 222 ? 19.578 5.66 6.688 1 98.62 222 ALA A C 1
ATOM 1636 O O . ALA A 1 222 ? 20.188 4.598 6.516 1 98.62 222 ALA A O 1
ATOM 1637 N N . LEU A 1 223 ? 19.078 6.02 7.824 1 98.25 223 LEU A N 1
ATOM 1638 C CA . LEU A 1 223 ? 19.219 5.191 9.023 1 98.25 223 LEU A CA 1
ATOM 1639 C C . LEU A 1 223 ? 18.594 3.814 8.805 1 98.25 223 LEU A C 1
ATOM 1641 O O . LEU A 1 223 ? 19.188 2.801 9.195 1 98.25 223 LEU A O 1
ATOM 1645 N N . ALA A 1 224 ? 17.5 3.824 8.188 1 97.94 224 ALA A N 1
ATOM 1646 C CA . ALA A 1 224 ? 16.797 2.568 7.949 1 97.94 224 ALA A CA 1
ATOM 1647 C C . ALA A 1 224 ? 17.578 1.667 7.004 1 97.94 224 ALA A C 1
ATOM 1649 O O . ALA A 1 224 ? 17.781 0.484 7.289 1 97.94 224 ALA A O 1
ATOM 1650 N N . TYR A 1 225 ? 18.031 2.219 5.926 1 98.38 225 TYR A N 1
ATOM 1651 C CA . TYR A 1 225 ? 18.734 1.397 4.941 1 98.38 225 TYR A CA 1
ATOM 1652 C C . TYR A 1 225 ? 20.078 0.932 5.48 1 98.38 225 TYR A C 1
ATOM 1654 O O . TYR A 1 225 ? 20.453 -0.234 5.32 1 98.38 225 TYR A O 1
ATOM 1662 N N . PHE A 1 226 ? 20.859 1.799 6.141 1 98.5 226 PHE A N 1
ATOM 1663 C CA . PHE A 1 226 ? 22.109 1.38 6.758 1 98.5 226 PHE A CA 1
ATOM 1664 C C . PHE A 1 226 ? 21.859 0.394 7.891 1 98.5 226 PHE A C 1
ATOM 1666 O O . PHE A 1 226 ? 22.625 -0.551 8.086 1 98.5 226 PHE A O 1
ATOM 1673 N N . GLY A 1 227 ? 20.812 0.646 8.641 1 98.06 227 GLY A N 1
ATOM 1674 C CA . GLY A 1 227 ? 20.422 -0.273 9.703 1 98.06 227 GLY A CA 1
ATOM 1675 C C . GLY A 1 227 ? 20.109 -1.669 9.203 1 98.06 227 GLY A C 1
ATOM 1676 O O . GLY A 1 227 ? 20.531 -2.66 9.797 1 98.06 227 GLY A O 1
ATOM 1677 N N . GLN A 1 228 ? 19.391 -1.743 8.172 1 96.25 228 GLN A N 1
ATOM 1678 C CA . GLN A 1 228 ? 19.062 -3.045 7.598 1 96.25 228 GLN A CA 1
ATOM 1679 C C . GLN A 1 228 ? 20.328 -3.787 7.168 1 96.25 228 GLN A C 1
ATOM 1681 O O . GLN A 1 228 ? 20.469 -4.988 7.418 1 96.25 228 GLN A O 1
ATOM 1686 N N . LEU A 1 229 ? 21.25 -3.084 6.512 1 96.12 229 LEU A N 1
ATOM 1687 C CA . LEU A 1 229 ? 22.516 -3.682 6.102 1 96.12 229 LEU A CA 1
ATOM 1688 C C . LEU A 1 229 ? 23.266 -4.227 7.309 1 96.12 229 LEU A C 1
ATOM 1690 O O . LEU A 1 229 ? 23.969 -5.242 7.203 1 96.12 229 LEU A O 1
ATOM 1694 N N . ALA A 1 230 ? 23.047 -3.557 8.422 1 96.88 230 ALA A N 1
ATOM 1695 C CA . ALA A 1 230 ? 23.75 -3.938 9.648 1 96.88 230 ALA A CA 1
ATOM 1696 C C . ALA A 1 230 ? 22.953 -4.98 10.43 1 96.88 230 ALA A C 1
ATOM 1698 O O . ALA A 1 230 ? 23.344 -5.355 11.539 1 96.88 230 ALA A O 1
ATOM 1699 N N . GLY A 1 231 ? 21.812 -5.375 9.953 1 94.19 231 GLY A N 1
ATOM 1700 C CA . GLY A 1 231 ? 21.047 -6.445 10.57 1 94.19 231 GLY A CA 1
ATOM 1701 C C . GLY A 1 231 ? 20.156 -5.969 11.703 1 94.19 231 GLY A C 1
ATOM 1702 O O . GLY A 1 231 ? 19.734 -6.762 12.547 1 94.19 231 GLY A O 1
ATOM 1703 N N . LYS A 1 232 ? 19.906 -4.621 11.734 1 95.81 232 LYS A N 1
ATOM 1704 C CA . LYS A 1 232 ? 19.047 -4.078 12.781 1 95.81 232 LYS A CA 1
ATOM 1705 C C . LYS A 1 232 ? 17.562 -4.246 12.43 1 95.81 232 LYS A C 1
ATOM 1707 O O . LYS A 1 232 ? 17.219 -4.32 11.25 1 95.81 232 LYS A O 1
ATOM 1712 N N . LYS A 1 233 ? 16.719 -4.27 13.469 1 92.81 233 LYS A N 1
ATOM 1713 C CA . LYS A 1 233 ? 15.289 -4.516 13.25 1 92.81 233 LYS A CA 1
ATOM 1714 C C . LYS A 1 233 ? 14.469 -3.248 13.461 1 92.81 233 LYS A C 1
ATOM 1716 O O . LYS A 1 233 ? 13.398 -3.09 12.883 1 92.81 233 LYS A O 1
ATOM 1721 N N . THR A 1 234 ? 14.984 -2.355 14.312 1 93.88 234 THR A N 1
ATOM 1722 C CA . THR A 1 234 ? 14.25 -1.138 14.633 1 93.88 234 THR A CA 1
ATOM 1723 C C . THR A 1 234 ? 15.133 0.091 14.461 1 93.88 234 THR A C 1
ATOM 1725 O O . THR A 1 234 ? 16.359 -0.019 14.453 1 93.88 234 THR A O 1
ATOM 1728 N N . VAL A 1 235 ? 14.5 1.21 14.352 1 94.38 235 VAL A N 1
ATOM 1729 C CA . VAL A 1 235 ? 15.211 2.484 14.273 1 94.38 235 VAL A CA 1
ATOM 1730 C C . VAL A 1 235 ? 16.016 2.707 15.555 1 94.38 235 VAL A C 1
ATOM 1732 O O . VAL A 1 235 ? 17.156 3.182 15.5 1 94.38 235 VAL A O 1
ATOM 1735 N N . GLY A 1 236 ? 15.406 2.328 16.672 1 93.19 236 GLY A N 1
ATOM 1736 C CA . GLY A 1 236 ? 16.125 2.424 17.938 1 93.19 236 GLY A CA 1
ATOM 1737 C C . GLY A 1 236 ? 17.406 1.62 17.969 1 93.19 236 GLY A C 1
ATOM 1738 O O . GLY A 1 236 ? 18.453 2.121 18.391 1 93.19 236 GLY A O 1
ATOM 1739 N N . GLU A 1 237 ? 17.391 0.398 17.5 1 95.44 237 GLU A N 1
ATOM 1740 C CA . GLU A 1 237 ? 18.578 -0.449 17.422 1 95.44 237 GLU A CA 1
ATOM 1741 C C . GLU A 1 237 ? 19.625 0.157 16.484 1 95.44 237 GLU A C 1
ATOM 1743 O O . GLU A 1 237 ? 20.812 0.112 16.766 1 95.44 237 GLU A O 1
ATOM 1748 N N . ALA A 1 238 ? 19.125 0.704 15.398 1 97.12 238 ALA A N 1
ATOM 1749 C CA . ALA A 1 238 ? 20.031 1.329 14.438 1 97.12 238 ALA A CA 1
ATOM 1750 C C . ALA A 1 238 ? 20.75 2.521 15.055 1 97.12 238 ALA A C 1
ATOM 1752 O O . ALA A 1 238 ? 21.953 2.711 14.836 1 97.12 238 ALA A O 1
ATOM 1753 N N . MET A 1 239 ? 20.047 3.201 15.859 1 96.5 239 MET A N 1
ATOM 1754 C CA . MET A 1 239 ? 20.609 4.387 16.5 1 96.5 239 MET A CA 1
ATOM 1755 C C . MET A 1 239 ? 21.641 4.004 17.547 1 96.5 239 MET A C 1
ATOM 1757 O O . MET A 1 239 ? 22.547 4.789 17.859 1 96.5 239 MET A O 1
ATOM 1761 N N . GLN A 1 240 ? 21.562 2.82 18.062 1 95.88 240 GLN A N 1
ATOM 1762 C CA . GLN A 1 240 ? 22.5 2.346 19.062 1 95.88 240 GLN A CA 1
ATOM 1763 C C . GLN A 1 240 ? 23.781 1.811 18.422 1 95.88 240 GLN A C 1
ATOM 1765 O O . GLN A 1 240 ? 24.781 1.58 19.094 1 95.88 240 GLN A O 1
ATOM 1770 N N . ASP A 1 241 ? 23.75 1.6 17.141 1 97.62 241 ASP A N 1
ATOM 1771 C CA . ASP A 1 241 ? 24.922 1.213 16.375 1 97.62 241 ASP A CA 1
ATOM 1772 C C . ASP A 1 241 ? 25.688 2.441 15.898 1 97.62 241 ASP A C 1
ATOM 1774 O O . ASP A 1 241 ? 25.25 3.133 14.977 1 97.62 241 ASP A O 1
ATOM 1778 N N . ASP A 1 242 ? 26.844 2.662 16.406 1 97.75 242 ASP A N 1
ATOM 1779 C CA . ASP A 1 242 ? 27.594 3.889 16.172 1 97.75 242 ASP A CA 1
ATOM 1780 C C . ASP A 1 242 ? 27.891 4.074 14.695 1 97.75 242 ASP A C 1
ATOM 1782 O O . ASP A 1 242 ? 27.797 5.188 14.164 1 97.75 242 ASP A O 1
ATOM 1786 N N . ALA A 1 243 ? 28.266 3.018 14.062 1 98.19 243 ALA A N 1
ATOM 1787 C CA . ALA A 1 243 ? 28.609 3.105 12.641 1 98.19 243 ALA A CA 1
ATOM 1788 C C . ALA A 1 243 ? 27.391 3.496 11.805 1 98.19 243 ALA A C 1
ATOM 1790 O O . ALA A 1 243 ? 27.5 4.328 10.906 1 98.19 243 ALA A O 1
ATOM 1791 N N . VAL A 1 244 ? 26.266 2.932 12.094 1 98.5 244 VAL A N 1
ATOM 1792 C CA . VAL A 1 244 ? 25.031 3.219 11.375 1 98.5 244 VAL A CA 1
ATOM 1793 C C . VAL A 1 244 ? 24.609 4.664 11.633 1 98.5 244 VAL A C 1
ATOM 1795 O O . VAL A 1 244 ? 24.281 5.395 10.695 1 98.5 244 VAL A O 1
ATOM 1798 N N . ARG A 1 245 ? 24.672 5.051 12.859 1 98.12 245 ARG A N 1
ATOM 1799 C CA . ARG A 1 245 ? 24.297 6.406 13.25 1 98.12 245 ARG A CA 1
ATOM 1800 C C . ARG A 1 245 ? 25.172 7.438 12.555 1 98.12 245 ARG A C 1
ATOM 1802 O O . ARG A 1 245 ? 24.672 8.422 12.008 1 98.12 245 ARG A O 1
ATOM 1809 N N . GLN A 1 246 ? 26.422 7.164 12.539 1 98.38 246 GLN A N 1
ATOM 1810 C CA . GLN A 1 246 ? 27.375 8.102 11.93 1 98.38 246 GLN A CA 1
ATOM 1811 C C . GLN A 1 246 ? 27.156 8.188 10.422 1 98.38 246 GLN A C 1
ATOM 1813 O O . GLN A 1 246 ? 27.281 9.266 9.836 1 98.38 246 GLN A O 1
ATOM 1818 N N . ALA A 1 247 ? 26.859 7.105 9.836 1 98.62 247 ALA A N 1
ATOM 1819 C CA . ALA A 1 247 ? 26.609 7.094 8.398 1 98.62 247 ALA A CA 1
ATOM 1820 C C . ALA A 1 247 ? 25.375 7.926 8.055 1 98.62 247 ALA A C 1
ATOM 1822 O O . ALA A 1 247 ? 25.406 8.711 7.105 1 98.62 247 ALA A O 1
ATOM 1823 N N . ALA A 1 248 ? 24.359 7.77 8.82 1 98.62 248 ALA A N 1
ATOM 1824 C CA . ALA A 1 248 ? 23.141 8.531 8.594 1 98.62 248 ALA A CA 1
ATOM 1825 C C . ALA A 1 248 ? 23.375 10.023 8.836 1 98.62 248 ALA A C 1
ATOM 1827 O O . ALA A 1 248 ? 22.906 10.867 8.055 1 98.62 248 ALA A O 1
ATOM 1828 N N . GLU A 1 249 ? 24.078 10.305 9.867 1 98.62 249 GLU A N 1
ATOM 1829 C CA . GLU A 1 249 ? 24.391 11.695 10.188 1 98.62 249 GLU A CA 1
ATOM 1830 C C . GLU A 1 249 ? 25.188 12.352 9.062 1 98.62 249 GLU A C 1
ATOM 1832 O O . GLU A 1 249 ? 24.984 13.523 8.75 1 98.62 249 GLU A O 1
ATOM 1837 N N . ALA A 1 250 ? 26.078 11.609 8.516 1 98.75 250 ALA A N 1
ATOM 1838 C CA . ALA A 1 250 ? 26.891 12.133 7.414 1 98.75 250 ALA A CA 1
ATOM 1839 C C . ALA A 1 250 ? 26 12.523 6.227 1 98.75 250 ALA A C 1
ATOM 1841 O O . ALA A 1 250 ? 26.25 13.539 5.57 1 98.75 250 ALA A O 1
ATOM 1842 N N . VAL A 1 251 ? 25 11.742 5.938 1 98.88 251 VAL A N 1
ATOM 1843 C CA . VAL A 1 251 ? 24.062 12.047 4.859 1 98.88 251 VAL A CA 1
ATOM 1844 C C . VAL A 1 251 ? 23.297 13.336 5.18 1 98.88 251 VAL A C 1
ATOM 1846 O O . VAL A 1 251 ? 23.156 14.203 4.32 1 98.88 251 VAL A O 1
ATOM 1849 N N . MET A 1 252 ? 22.875 13.453 6.414 1 98.75 252 MET A N 1
ATOM 1850 C CA . MET A 1 252 ? 22.156 14.641 6.855 1 98.75 252 MET A CA 1
ATOM 1851 C C . MET A 1 252 ? 23.016 15.891 6.727 1 98.75 252 MET A C 1
ATOM 1853 O O . MET A 1 252 ? 22.516 16.953 6.34 1 98.75 252 MET A O 1
ATOM 1857 N N . LYS A 1 253 ? 24.312 15.734 7.031 1 98.56 253 LYS A N 1
ATOM 1858 C CA . LYS A 1 253 ? 25.234 16.859 6.93 1 98.56 253 LYS A CA 1
ATOM 1859 C C . LYS A 1 253 ? 25.391 17.312 5.477 1 98.56 253 LYS A C 1
ATOM 1861 O O . LYS A 1 253 ? 25.391 18.5 5.18 1 98.56 253 LYS A O 1
ATOM 1866 N N . GLU A 1 254 ? 25.469 16.344 4.582 1 98.75 254 GLU A N 1
ATOM 1867 C CA . GLU A 1 254 ? 25.625 16.656 3.166 1 98.75 254 GLU A CA 1
ATOM 1868 C C . GLU A 1 254 ? 24.359 17.312 2.605 1 98.75 254 GLU A C 1
ATOM 1870 O O . GLU A 1 254 ? 24.438 18.344 1.927 1 98.75 254 GLU A O 1
ATOM 1875 N N . SER A 1 255 ? 23.219 16.703 2.883 1 98.56 255 SER A N 1
ATOM 1876 C CA . SER A 1 255 ? 21.969 17.297 2.41 1 98.56 255 SER A CA 1
ATOM 1877 C C . SER A 1 255 ? 21.719 18.641 3.07 1 98.56 255 SER A C 1
ATOM 1879 O O . SER A 1 255 ? 21.188 19.562 2.434 1 98.56 255 SER A O 1
ATOM 1881 N N . GLY A 1 256 ? 22.141 18.781 4.316 1 98.06 256 GLY A N 1
ATOM 1882 C CA . GLY A 1 256 ? 22.031 20.047 5.023 1 98.06 256 GLY A CA 1
ATOM 1883 C C . GLY A 1 256 ? 22.859 21.156 4.402 1 98.06 256 GLY A C 1
ATOM 1884 O O . GLY A 1 256 ? 22.453 22.328 4.391 1 98.06 256 GLY A O 1
ATOM 1885 N N . ALA A 1 257 ? 24 20.828 3.863 1 98.38 257 ALA A N 1
ATOM 1886 C CA . ALA A 1 257 ? 24.875 21.812 3.219 1 98.38 257 ALA A CA 1
ATOM 1887 C C . ALA A 1 257 ? 24.188 22.453 2.023 1 98.38 257 ALA A C 1
ATOM 1889 O O . ALA A 1 257 ? 24.406 23.641 1.729 1 98.38 257 ALA A O 1
ATOM 1890 N N . VAL A 1 258 ? 23.312 21.672 1.364 1 98.44 258 VAL A N 1
ATOM 1891 C CA . VAL A 1 258 ? 22.531 22.219 0.256 1 98.44 258 VAL A CA 1
ATOM 1892 C C . VAL A 1 258 ? 21.594 23.312 0.771 1 98.44 258 VAL A C 1
ATOM 1894 O O . VAL A 1 258 ? 21.469 24.375 0.162 1 98.44 258 VAL A O 1
ATOM 1897 N N . LEU A 1 259 ? 21 23.078 1.899 1 97.81 259 LEU A N 1
ATOM 1898 C CA . LEU A 1 259 ? 20.062 24.016 2.494 1 97.81 259 LEU A CA 1
ATOM 1899 C C . LEU A 1 259 ? 20.766 25.312 2.912 1 97.81 259 LEU A C 1
ATOM 1901 O O . LEU A 1 259 ? 20.234 26.406 2.717 1 97.81 259 LEU A O 1
ATOM 1905 N N . ILE A 1 260 ? 21.953 25.156 3.455 1 97.94 260 ILE A N 1
ATOM 1906 C CA . ILE A 1 260 ? 22.75 26.312 3.881 1 97.94 260 ILE A CA 1
ATOM 1907 C C . ILE A 1 260 ? 23.078 27.172 2.67 1 97.94 260 ILE A C 1
ATOM 1909 O O . ILE A 1 260 ? 22.953 28.391 2.717 1 97.94 260 ILE A O 1
ATOM 1913 N N . ARG A 1 261 ? 23.422 26.562 1.592 1 97.62 261 ARG A N 1
ATOM 1914 C CA . ARG A 1 261 ? 23.781 27.297 0.38 1 97.62 261 ARG A CA 1
ATOM 1915 C C . ARG A 1 261 ? 22.547 27.906 -0.278 1 97.62 261 ARG A C 1
ATOM 1917 O O . ARG A 1 261 ? 22.578 29.047 -0.724 1 97.62 261 ARG A O 1
ATOM 1924 N N . ARG A 1 262 ? 21.516 27.125 -0.337 1 97.19 262 ARG A N 1
ATOM 1925 C CA . ARG A 1 262 ? 20.328 27.484 -1.102 1 97.19 262 ARG A CA 1
ATOM 1926 C C . ARG A 1 262 ? 19.516 28.562 -0.385 1 97.19 262 ARG A C 1
ATOM 1928 O O . ARG A 1 262 ? 19 29.484 -1.021 1 97.19 262 ARG A O 1
ATOM 1935 N N . TYR A 1 263 ? 19.484 28.5 0.965 1 96.69 263 TYR A N 1
ATOM 1936 C CA . TYR 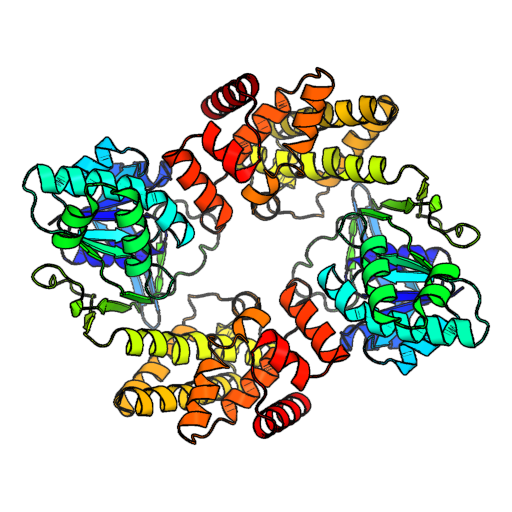A 1 263 ? 18.562 29.359 1.703 1 96.69 263 TYR A CA 1
ATOM 1937 C C . TYR A 1 263 ? 19.297 30.203 2.73 1 96.69 263 TYR A C 1
ATOM 1939 O O . TYR A 1 263 ? 18.672 30.922 3.518 1 96.69 263 TYR A O 1
ATOM 1947 N N . ALA A 1 264 ? 20.594 30.062 2.83 1 95.38 264 ALA A N 1
ATOM 1948 C CA . ALA A 1 264 ? 21.438 30.797 3.758 1 95.38 264 ALA A CA 1
ATOM 1949 C C . ALA A 1 264 ? 21.062 30.5 5.207 1 95.38 264 ALA A C 1
ATOM 1951 O O . ALA A 1 264 ? 21.016 31.406 6.043 1 95.38 264 ALA A O 1
ATOM 1952 N N . PHE A 1 265 ? 20.75 29.234 5.461 1 93.94 265 PHE A N 1
ATOM 1953 C CA . PHE A 1 265 ? 20.562 28.797 6.84 1 93.94 265 PHE A CA 1
ATOM 1954 C C . PHE A 1 265 ? 21.844 28.984 7.648 1 93.94 265 PHE A C 1
ATOM 1956 O O . PHE A 1 265 ? 22.938 28.859 7.109 1 93.94 265 PHE A O 1
ATOM 1963 N N . ASP A 1 266 ? 21.719 29.344 8.93 1 94.88 266 ASP A N 1
ATOM 1964 C CA . ASP A 1 266 ? 22.875 29.391 9.812 1 94.88 266 ASP A CA 1
ATOM 1965 C C . ASP A 1 266 ? 23.438 27.984 10.039 1 94.88 266 ASP A C 1
ATOM 1967 O O . ASP A 1 266 ? 22.734 27.094 10.508 1 94.88 266 ASP A O 1
ATOM 1971 N N . PRO A 1 267 ? 24.641 27.797 9.711 1 96.56 267 PRO A N 1
ATOM 1972 C CA . PRO A 1 267 ? 25.234 26.469 9.812 1 96.56 267 PRO A CA 1
ATOM 1973 C C . PRO A 1 267 ? 25.125 25.891 11.219 1 96.56 267 PRO A C 1
ATOM 1975 O O . PRO A 1 267 ? 24.844 24.688 11.383 1 96.56 267 PRO A O 1
ATOM 1978 N N . ALA A 1 268 ? 25.344 26.703 12.156 1 97 268 ALA A N 1
ATOM 1979 C CA . ALA A 1 268 ? 25.281 26.219 13.539 1 97 268 ALA A CA 1
ATOM 1980 C C . ALA A 1 268 ? 23.859 25.828 13.914 1 97 268 ALA A C 1
ATOM 1982 O O . ALA A 1 268 ? 23.641 24.812 14.586 1 97 268 ALA A O 1
ATOM 1983 N N . ALA A 1 269 ? 22.969 26.641 13.477 1 95.12 269 ALA A N 1
ATOM 1984 C CA . ALA A 1 269 ? 21.562 26.344 13.734 1 95.12 269 ALA A CA 1
ATOM 1985 C C . ALA A 1 269 ? 21.141 25.047 13.031 1 95.12 269 ALA A C 1
ATOM 1987 O O . ALA A 1 269 ? 20.375 24.266 13.586 1 95.12 269 ALA A O 1
ATOM 1988 N N . HIS A 1 270 ? 21.594 24.875 11.859 1 96.31 270 HIS A N 1
ATOM 1989 C CA . HIS A 1 270 ? 21.234 23.672 11.125 1 96.31 270 HIS A CA 1
ATOM 1990 C C . HIS A 1 270 ? 21.859 22.438 11.75 1 96.31 270 HIS A C 1
ATOM 1992 O O . HIS A 1 270 ? 21.25 21.375 11.797 1 96.31 270 HIS A O 1
ATOM 1998 N N . ARG A 1 271 ? 23.094 22.547 12.195 1 96.94 271 ARG A N 1
ATOM 1999 C CA . ARG A 1 271 ? 23.734 21.453 12.906 1 96.94 271 ARG A CA 1
ATOM 2000 C C . ARG A 1 271 ? 22.938 21.062 14.156 1 96.94 271 ARG A C 1
ATOM 2002 O O . ARG A 1 271 ? 22.75 19.875 14.43 1 96.94 271 ARG A O 1
ATOM 2009 N N . ALA A 1 272 ? 22.547 22.094 14.82 1 96.62 272 ALA A N 1
ATOM 2010 C CA . ALA A 1 272 ? 21.719 21.844 16 1 96.62 272 ALA A CA 1
ATOM 2011 C C . ALA A 1 272 ? 20.422 21.141 15.625 1 96.62 272 ALA A C 1
ATOM 2013 O O . ALA A 1 272 ? 19.922 20.297 16.391 1 96.62 272 ALA A O 1
ATOM 2014 N N . TYR A 1 273 ? 19.875 21.5 14.508 1 96 273 TYR A N 1
ATOM 2015 C CA . TYR A 1 273 ? 18.656 20.859 14.031 1 96 273 TYR A CA 1
ATOM 2016 C C . TYR A 1 273 ? 18.906 19.375 13.727 1 96 273 TYR A C 1
ATOM 2018 O O . TYR A 1 273 ? 18.094 18.516 14.062 1 96 273 TYR A O 1
ATOM 2026 N N . ILE A 1 274 ? 20 19.031 13.141 1 97.88 274 ILE A N 1
ATOM 2027 C CA . ILE A 1 274 ? 20.375 17.641 12.867 1 97.88 274 ILE A CA 1
ATOM 2028 C C . ILE A 1 274 ? 20.453 16.859 14.172 1 97.88 274 ILE A C 1
ATOM 2030 O O . ILE A 1 274 ? 19.922 15.758 14.281 1 97.88 274 ILE A O 1
ATOM 2034 N N . ASP A 1 275 ? 21.109 17.484 15.148 1 96.81 275 ASP A N 1
ATOM 2035 C CA . ASP A 1 275 ? 21.234 16.844 16.453 1 96.81 275 ASP A CA 1
ATOM 2036 C C . ASP A 1 275 ? 19.859 16.562 17.062 1 96.81 275 ASP A C 1
ATOM 2038 O O . ASP A 1 275 ? 19.656 15.508 17.656 1 96.81 275 ASP A O 1
ATOM 2042 N N . LYS A 1 276 ? 19.031 17.5 16.891 1 95.5 276 LYS A N 1
ATOM 2043 C CA . LYS A 1 276 ? 17.672 17.344 17.406 1 95.5 276 LYS A CA 1
ATOM 2044 C C . LYS A 1 276 ? 16.953 16.188 16.719 1 95.5 276 LYS A C 1
ATOM 2046 O O . LYS A 1 276 ? 16.281 15.391 17.375 1 95.5 276 LYS A O 1
ATOM 2051 N N . ILE A 1 277 ? 17.109 16.047 15.438 1 96.69 277 ILE A N 1
ATOM 2052 C CA . ILE A 1 277 ? 16.469 14.984 14.672 1 96.69 277 ILE A CA 1
ATOM 2053 C C . ILE A 1 277 ?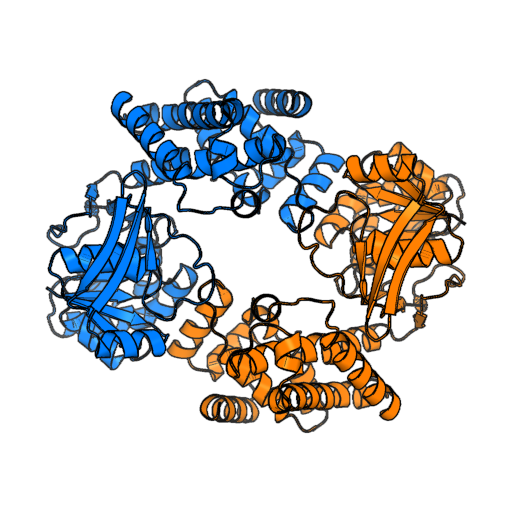 17.031 13.633 15.109 1 96.69 277 ILE A C 1
ATOM 2055 O O . ILE A 1 277 ? 16.266 12.672 15.281 1 96.69 277 ILE A O 1
ATOM 2059 N N . LEU A 1 278 ? 18.312 13.562 15.336 1 96.31 278 LEU A N 1
ATOM 2060 C CA . LEU A 1 278 ? 18.922 12.312 15.773 1 96.31 278 LEU A CA 1
ATOM 2061 C C . LEU A 1 278 ? 18.391 11.898 17.141 1 96.31 278 LEU A C 1
ATOM 2063 O O . LEU A 1 278 ? 18.156 10.719 17.391 1 96.31 278 LEU A O 1
ATOM 2067 N N . LYS A 1 279 ? 18.203 12.852 17.969 1 94.19 279 LYS A N 1
ATOM 2068 C CA . LYS A 1 279 ? 17.625 12.57 19.281 1 94.19 279 LYS A CA 1
ATOM 2069 C C . LYS A 1 279 ? 16.203 12.039 19.156 1 94.19 279 LYS A C 1
ATOM 2071 O O . LYS A 1 279 ? 15.789 11.156 19.906 1 94.19 279 LYS A O 1
ATOM 2076 N N . ARG A 1 280 ? 15.43 12.57 18.234 1 94.38 280 ARG A N 1
ATOM 2077 C CA . ARG A 1 280 ? 14.07 12.109 17.969 1 94.38 280 ARG A CA 1
ATOM 2078 C C . ARG A 1 280 ? 14.07 10.648 17.531 1 94.38 280 ARG A C 1
ATOM 2080 O O . ARG A 1 280 ? 13.219 9.867 17.969 1 94.38 280 ARG A O 1
ATOM 2087 N N . PHE A 1 281 ? 15.07 10.266 16.719 1 94.06 281 PHE A N 1
ATOM 2088 C CA . PHE A 1 281 ? 15.172 8.891 16.234 1 94.06 281 PHE A CA 1
ATOM 2089 C C . PHE A 1 281 ? 15.516 7.941 17.375 1 94.06 281 PHE A C 1
ATOM 2091 O O . PHE A 1 281 ? 15.125 6.773 17.359 1 94.06 281 PHE A O 1
ATOM 2098 N N . ALA A 1 282 ? 16.156 8.461 18.344 1 92.38 282 ALA A N 1
ATOM 2099 C CA . ALA A 1 282 ? 16.656 7.645 19.438 1 92.38 282 ALA A CA 1
ATOM 2100 C C . ALA A 1 282 ? 15.609 7.523 20.547 1 92.38 282 ALA A C 1
ATOM 2102 O O . ALA A 1 282 ? 15.844 6.871 21.562 1 92.38 282 ALA A O 1
ATOM 2103 N N . ASN A 1 283 ? 14.461 8.141 20.344 1 90.19 283 ASN A N 1
ATOM 2104 C CA . ASN A 1 283 ? 13.422 8.109 21.359 1 90.19 283 ASN A CA 1
ATOM 2105 C C . ASN A 1 283 ? 13 6.676 21.688 1 90.19 283 ASN A C 1
ATOM 2107 O O . ASN A 1 283 ? 12.398 5.996 20.859 1 90.19 283 ASN A O 1
ATOM 2111 N N . PRO A 1 284 ? 13.211 6.137 22.844 1 85.69 284 PRO A N 1
ATOM 2112 C CA . PRO A 1 284 ? 12.969 4.73 23.172 1 85.69 284 PRO A CA 1
ATOM 2113 C C . PRO A 1 284 ? 11.477 4.395 23.266 1 85.69 284 PRO A C 1
ATOM 2115 O O . PRO A 1 284 ? 11.109 3.219 23.266 1 85.69 284 PRO A O 1
ATOM 2118 N N . TYR A 1 285 ? 10.688 5.379 23.391 1 84.12 285 TYR A N 1
ATOM 2119 C CA . TYR A 1 285 ? 9.258 5.145 23.531 1 84.12 285 TYR A CA 1
ATOM 2120 C C . TYR A 1 285 ? 8.602 4.891 22.188 1 84.12 285 TYR A C 1
ATOM 2122 O O . TYR A 1 285 ? 7.469 4.41 22.109 1 84.12 285 TYR A O 1
ATOM 2130 N N . LEU A 1 286 ? 9.367 5.332 21.219 1 82.94 286 LEU A N 1
ATOM 2131 C CA . LEU A 1 286 ? 8.82 5.156 19.875 1 82.94 286 LEU A CA 1
ATOM 2132 C C . LEU A 1 286 ? 9.391 3.9 19.234 1 82.94 286 LEU A C 1
ATOM 2134 O O . LEU A 1 286 ? 10.602 3.699 19.203 1 82.94 286 LEU A O 1
ATOM 2138 N N . HIS A 1 287 ? 8.562 2.949 19 1 83.69 287 HIS A N 1
ATOM 2139 C CA . HIS A 1 287 ? 8.977 1.724 18.328 1 83.69 287 HIS A CA 1
ATOM 2140 C C . HIS A 1 287 ? 8.688 1.797 16.828 1 83.69 287 HIS A C 1
ATOM 2142 O O . HIS A 1 287 ? 7.531 1.738 16.422 1 83.69 287 HIS A O 1
ATOM 2148 N N . ASP A 1 288 ? 9.773 1.919 16.125 1 87.25 288 ASP A N 1
ATOM 2149 C CA . ASP A 1 288 ? 9.656 2.039 14.672 1 87.25 288 ASP A CA 1
ATOM 2150 C C . ASP A 1 288 ? 10.438 0.937 13.961 1 87.25 288 ASP A C 1
ATOM 2152 O O . ASP A 1 288 ? 11.664 0.87 14.07 1 87.25 288 ASP A O 1
ATOM 2156 N N . ASP A 1 289 ? 9.727 0.101 13.25 1 89.31 289 ASP A N 1
ATOM 2157 C CA . ASP A 1 289 ? 10.367 -0.97 12.484 1 89.31 289 ASP A CA 1
ATOM 2158 C C . ASP A 1 289 ? 11.125 -0.414 11.281 1 89.31 289 ASP A C 1
ATOM 2160 O O . ASP A 1 289 ? 10.625 0.478 10.586 1 89.31 289 ASP A O 1
ATOM 2164 N N . ILE A 1 290 ? 12.273 -0.936 11.055 1 93.56 290 ILE A N 1
ATOM 2165 C CA . ILE A 1 290 ? 13.102 -0.491 9.938 1 93.56 290 ILE A CA 1
ATOM 2166 C C . ILE A 1 290 ? 12.359 -0.73 8.625 1 93.56 290 ILE A C 1
ATOM 2168 O O . ILE A 1 290 ? 12.391 0.113 7.723 1 93.56 290 ILE A O 1
ATOM 2172 N N . ASP A 1 291 ? 11.664 -1.824 8.516 1 90.38 291 ASP A N 1
ATOM 2173 C CA . ASP A 1 291 ? 10.992 -2.154 7.262 1 90.38 291 ASP A CA 1
ATOM 2174 C C . ASP A 1 291 ? 9.844 -1.187 6.984 1 90.38 291 ASP A C 1
ATOM 2176 O O . ASP A 1 291 ? 9.555 -0.873 5.828 1 90.38 291 ASP A O 1
ATOM 2180 N N . ARG A 1 292 ? 9.289 -0.749 8.031 1 88.69 292 ARG A N 1
ATOM 2181 C CA . ARG A 1 292 ? 8.234 0.247 7.863 1 88.69 292 ARG A CA 1
ATOM 2182 C C . ARG A 1 292 ? 8.789 1.529 7.25 1 88.69 292 ARG A C 1
ATOM 2184 O O . ARG A 1 292 ? 8.148 2.137 6.387 1 88.69 292 ARG A O 1
ATOM 2191 N N . VAL A 1 293 ? 9.945 1.858 7.641 1 93.31 293 VAL A N 1
ATOM 2192 C CA . VAL A 1 293 ? 10.586 3.086 7.176 1 93.31 293 VAL A CA 1
ATOM 2193 C C . VAL A 1 293 ? 11.18 2.865 5.785 1 93.31 293 VAL A C 1
ATOM 2195 O O . VAL A 1 293 ? 11.055 3.721 4.906 1 93.31 293 VAL A O 1
ATOM 2198 N N . ALA A 1 294 ? 11.719 1.702 5.574 1 96.69 294 ALA A N 1
ATOM 2199 C CA . ALA A 1 294 ? 12.492 1.41 4.371 1 96.69 294 ALA A CA 1
ATOM 2200 C C . ALA A 1 294 ? 11.578 1.06 3.201 1 96.69 294 ALA A C 1
ATOM 2202 O O . ALA A 1 294 ? 12 1.103 2.043 1 96.69 294 ALA A O 1
ATOM 2203 N N . ARG A 1 295 ? 10.445 0.757 3.428 1 95.56 295 ARG A N 1
ATOM 2204 C CA . ARG A 1 295 ? 9.539 0.24 2.402 1 95.56 295 ARG A CA 1
ATOM 2205 C C . ARG A 1 295 ? 9.367 1.244 1.269 1 95.56 295 ARG A C 1
ATOM 2207 O O . ARG A 1 295 ? 9.648 2.432 1.436 1 95.56 295 ARG A O 1
ATOM 2214 N N . GLN A 1 296 ? 9.031 0.792 0.104 1 95.81 296 GLN A N 1
ATOM 2215 C CA . GLN A 1 296 ? 8.758 1.552 -1.111 1 95.81 296 GLN A CA 1
ATOM 2216 C C . GLN A 1 296 ? 9.992 2.326 -1.566 1 95.81 296 GLN A C 1
ATOM 2218 O O . GLN A 1 296 ? 9.922 3.535 -1.791 1 95.81 296 GLN A O 1
ATOM 2223 N N . PRO A 1 297 ? 11.016 1.581 -1.782 1 97.94 297 PRO A N 1
ATOM 2224 C CA . PRO A 1 297 ? 12.297 2.219 -2.102 1 97.94 297 PRO A CA 1
ATOM 2225 C C . PRO A 1 297 ? 12.273 2.963 -3.434 1 97.94 297 PRO A C 1
ATOM 2227 O O . PRO A 1 297 ? 13 3.943 -3.613 1 97.94 297 PRO A O 1
ATOM 2230 N N . LEU A 1 298 ? 11.445 2.521 -4.367 1 97.94 298 LEU A N 1
ATOM 2231 C CA . LEU A 1 298 ? 11.406 3.178 -5.668 1 97.94 298 LEU A CA 1
ATOM 2232 C C . LEU A 1 298 ? 10.828 4.586 -5.555 1 97.94 298 LEU A C 1
ATOM 2234 O O . LEU A 1 298 ? 11.32 5.516 -6.191 1 97.94 298 LEU A O 1
ATOM 2238 N N . ARG A 1 299 ? 9.875 4.715 -4.73 1 96 299 ARG A N 1
ATOM 2239 C CA . ARG A 1 299 ? 9.344 6.047 -4.457 1 96 299 ARG A CA 1
ATOM 2240 C C . ARG A 1 299 ? 10.398 6.934 -3.805 1 96 299 ARG A C 1
ATOM 2242 O O . ARG A 1 299 ? 10.562 8.102 -4.18 1 96 299 ARG A O 1
ATOM 2249 N N . LYS A 1 300 ? 11.141 6.414 -2.9 1 97.56 300 LYS A N 1
ATOM 2250 C CA . LYS A 1 300 ? 12.109 7.168 -2.109 1 97.56 300 LYS A CA 1
ATOM 2251 C C . LYS A 1 300 ? 13.344 7.516 -2.936 1 97.56 300 LYS A C 1
ATOM 2253 O O . LYS A 1 300 ? 14.094 8.43 -2.586 1 97.56 300 LYS A O 1
ATOM 2258 N N . LEU A 1 301 ? 13.477 6.824 -4.039 1 98.25 301 LEU A N 1
ATOM 2259 C CA . LEU A 1 301 ? 14.562 7.121 -4.969 1 98.25 301 LEU A CA 1
ATOM 2260 C C . LEU A 1 301 ? 14.094 8.078 -6.059 1 98.25 301 LEU A C 1
ATOM 2262 O O . LEU A 1 301 ? 14.852 8.406 -6.973 1 98.25 301 LEU A O 1
ATOM 2266 N N . GLY A 1 302 ? 12.945 8.555 -5.977 1 97.88 302 GLY A N 1
ATOM 2267 C CA . GLY A 1 302 ? 12.422 9.477 -6.973 1 97.88 302 GLY A CA 1
ATOM 2268 C C . GLY A 1 302 ? 13.203 10.773 -7.055 1 97.88 302 GLY A C 1
ATOM 2269 O O . GLY A 1 302 ? 13.859 11.172 -6.09 1 97.88 302 GLY A O 1
ATOM 2270 N N . ALA A 1 303 ? 12.992 11.461 -8.125 1 97.69 303 ALA A N 1
ATOM 2271 C CA . ALA A 1 303 ? 13.781 12.648 -8.453 1 97.69 303 ALA A CA 1
ATOM 2272 C C . ALA A 1 303 ? 13.539 13.766 -7.449 1 97.69 303 ALA A C 1
ATOM 2274 O O . ALA A 1 303 ? 14.438 14.562 -7.172 1 97.69 303 ALA A O 1
ATOM 2275 N N . GLN A 1 304 ? 12.359 13.797 -6.902 1 96.06 304 GLN A N 1
ATOM 2276 C CA . GLN A 1 304 ? 12 14.891 -6.004 1 96.06 304 GLN A CA 1
ATOM 2277 C C . GLN A 1 304 ? 11.969 14.414 -4.551 1 96.06 304 GLN A C 1
ATOM 2279 O O . GLN A 1 304 ? 11.359 15.062 -3.697 1 96.06 304 GLN A O 1
ATOM 2284 N N . GLU A 1 305 ? 12.695 13.289 -4.332 1 96.56 305 GLU A N 1
ATOM 2285 C CA . GLU A 1 305 ? 12.617 12.633 -3.031 1 96.56 305 GLU A CA 1
ATOM 2286 C C . GLU A 1 305 ? 13.914 12.805 -2.25 1 96.56 305 GLU A C 1
ATOM 2288 O O . GLU A 1 305 ? 14.812 13.539 -2.678 1 96.56 305 GLU A O 1
ATOM 2293 N N . ARG A 1 306 ? 14.055 12.211 -1.104 1 97.25 306 ARG A N 1
ATOM 2294 C CA . ARG A 1 306 ? 14.906 12.539 0.033 1 97.25 306 ARG A CA 1
ATOM 2295 C C . ARG A 1 306 ? 16.375 12.227 -0.274 1 97.25 306 ARG A C 1
ATOM 2297 O O . ARG A 1 306 ? 17.266 12.664 0.452 1 97.25 306 ARG A O 1
ATOM 2304 N N . PHE A 1 307 ? 16.656 11.547 -1.4 1 98.56 307 PHE A N 1
ATOM 2305 C CA . PHE A 1 307 ? 18.047 11.289 -1.709 1 98.56 307 PHE A CA 1
ATOM 2306 C C . PHE A 1 307 ? 18.453 11.977 -3.006 1 98.56 307 PHE A C 1
ATOM 2308 O O . PHE A 1 307 ? 19.469 12.68 -3.053 1 98.56 307 PHE A O 1
ATOM 2315 N N . ILE A 1 308 ? 17.625 11.922 -4.008 1 98.75 308 ILE A N 1
ATOM 2316 C CA . ILE A 1 308 ? 18.016 12.383 -5.34 1 98.75 308 ILE A CA 1
ATOM 2317 C C . ILE A 1 308 ? 17.906 13.898 -5.41 1 98.75 308 ILE A C 1
ATOM 2319 O O . ILE A 1 308 ? 18.781 14.57 -5.969 1 98.75 308 ILE A O 1
ATOM 2323 N N . LYS A 1 309 ? 16.891 14.43 -4.809 1 98.19 309 LYS A N 1
ATOM 2324 C CA . LYS A 1 309 ? 16.719 15.883 -4.84 1 98.19 309 LYS A CA 1
ATOM 2325 C C . LYS A 1 309 ? 17.891 16.578 -4.152 1 98.19 309 LYS A C 1
ATOM 2327 O O . LYS A 1 309 ? 18.516 17.469 -4.734 1 98.19 309 LYS A O 1
ATOM 2332 N N . PRO A 1 310 ? 18.281 16.188 -2.941 1 98.62 310 PRO A N 1
ATOM 2333 C CA . PRO A 1 310 ? 19.453 16.844 -2.352 1 98.62 310 PRO A CA 1
ATOM 2334 C C . PRO A 1 310 ? 20.75 16.531 -3.113 1 98.62 310 PRO A C 1
ATOM 2336 O O . PRO A 1 310 ? 21.641 17.375 -3.18 1 98.62 310 PRO A O 1
ATOM 2339 N N . LEU A 1 311 ? 20.844 15.352 -3.682 1 98.81 311 LEU A N 1
ATOM 2340 C CA . LEU A 1 311 ? 22.031 15.039 -4.488 1 98.81 311 LEU A CA 1
ATOM 2341 C C . LEU A 1 311 ? 22.172 16.031 -5.648 1 98.81 311 LEU A C 1
ATOM 2343 O O . LEU A 1 311 ? 23.25 16.531 -5.906 1 98.81 311 LEU A O 1
ATOM 2347 N N . ASN A 1 312 ? 21.094 16.25 -6.324 1 98.62 312 ASN A N 1
ATOM 2348 C CA . ASN A 1 312 ? 21.109 17.234 -7.398 1 98.62 312 ASN A CA 1
ATOM 2349 C C . ASN A 1 312 ? 21.547 18.609 -6.887 1 98.62 312 ASN A C 1
ATOM 2351 O O . ASN A 1 312 ? 22.281 19.328 -7.574 1 98.62 312 ASN A O 1
ATOM 2355 N N . GLY A 1 313 ? 21.062 18.953 -5.695 1 98.5 313 GLY A N 1
ATOM 2356 C CA . GLY A 1 313 ? 21.516 20.203 -5.082 1 98.5 313 GLY A CA 1
ATOM 2357 C C . GLY A 1 313 ? 23 20.219 -4.797 1 98.5 313 GLY A C 1
ATOM 2358 O O . GLY A 1 313 ? 23.672 21.234 -5.004 1 98.5 313 GLY A O 1
ATOM 2359 N N . MET A 1 314 ? 23.531 19.125 -4.352 1 98.75 314 MET A N 1
ATOM 2360 C CA . MET A 1 314 ? 24.969 19.016 -4.074 1 98.75 314 MET A CA 1
ATOM 2361 C C . MET A 1 314 ? 25.781 19.203 -5.352 1 98.75 314 MET A C 1
ATOM 2363 O O . MET A 1 314 ? 26.812 19.875 -5.344 1 98.75 314 MET A O 1
ATOM 2367 N N . LEU A 1 315 ? 25.312 18.609 -6.375 1 98.62 315 LEU A N 1
ATOM 2368 C CA . LEU A 1 315 ? 26 18.734 -7.66 1 98.62 315 LEU A CA 1
ATOM 2369 C C . LEU A 1 315 ? 25.906 20.172 -8.18 1 98.62 315 LEU A C 1
ATOM 2371 O O . LEU A 1 315 ? 26.906 20.703 -8.695 1 98.62 315 LEU A O 1
ATOM 2375 N N . GLU A 1 316 ? 24.766 20.766 -7.984 1 98.12 316 GLU A N 1
ATOM 2376 C CA . GLU A 1 316 ? 24.547 22.156 -8.398 1 98.12 316 GLU A CA 1
ATOM 2377 C C . GLU A 1 316 ? 25.531 23.094 -7.703 1 98.12 316 GLU A C 1
ATOM 2379 O O . GLU A 1 316 ? 26.062 24.016 -8.32 1 98.12 316 GLU A O 1
ATOM 2384 N N . TYR A 1 317 ? 25.844 22.828 -6.449 1 98.25 317 TYR A N 1
ATOM 2385 C CA . TYR A 1 317 ? 26.656 23.75 -5.648 1 98.25 317 TYR A CA 1
ATOM 2386 C C . TYR A 1 317 ? 28.062 23.219 -5.477 1 98.25 317 TYR A C 1
ATOM 2388 O O . TYR A 1 317 ? 28.844 23.75 -4.688 1 98.25 317 TYR A O 1
ATOM 2396 N N . ASP A 1 318 ? 28.391 22.156 -6.176 1 98.12 318 ASP A N 1
ATOM 2397 C CA . ASP A 1 318 ? 29.703 21.531 -6.121 1 98.12 318 ASP A CA 1
ATOM 2398 C C . ASP A 1 318 ? 30.094 21.172 -4.684 1 98.12 318 ASP A C 1
ATOM 2400 O O . ASP A 1 318 ? 31.156 21.547 -4.211 1 98.12 318 ASP A O 1
ATOM 2404 N N . LEU A 1 319 ? 29.172 20.5 -4.004 1 98.56 319 LEU A N 1
ATOM 2405 C CA . LEU A 1 319 ? 29.344 20.094 -2.619 1 98.56 319 LEU A CA 1
ATOM 2406 C C . LEU A 1 319 ? 29.672 18.594 -2.537 1 98.56 319 LEU A C 1
ATOM 2408 O O . LEU A 1 319 ? 29.359 17.844 -3.447 1 98.56 319 LEU A O 1
ATOM 2412 N N . PRO A 1 320 ? 30.344 18.219 -1.378 1 98.38 320 PRO A N 1
ATOM 2413 C CA . PRO A 1 320 ? 30.578 16.797 -1.175 1 98.38 320 PRO A CA 1
ATOM 2414 C C . PRO A 1 320 ? 29.297 15.984 -1.113 1 98.38 320 PRO A C 1
ATOM 2416 O O . PRO A 1 320 ? 28.281 16.469 -0.608 1 98.38 320 PRO A O 1
ATOM 2419 N N . HIS A 1 321 ? 29.344 14.766 -1.666 1 98.81 321 HIS A N 1
ATOM 2420 C CA . HIS A 1 321 ? 28.125 13.977 -1.718 1 98.81 321 HIS A CA 1
ATOM 2421 C C . HIS A 1 321 ? 28.422 12.484 -1.553 1 98.81 321 HIS A C 1
ATOM 2423 O O . HIS A 1 321 ? 27.641 11.641 -2.012 1 98.81 321 HIS A O 1
ATOM 2429 N N . ASP A 1 322 ? 29.516 12.102 -0.909 1 98.69 322 ASP A N 1
ATOM 2430 C CA . ASP A 1 322 ? 29.938 10.703 -0.78 1 98.69 322 ASP A CA 1
ATOM 2431 C C . ASP A 1 322 ? 28.984 9.93 0.126 1 98.69 322 ASP A C 1
ATOM 2433 O O . ASP A 1 322 ? 28.656 8.773 -0.148 1 98.69 322 ASP A O 1
ATOM 2437 N N . ALA A 1 323 ? 28.562 10.539 1.199 1 98.75 323 ALA A N 1
ATOM 2438 C CA . ALA A 1 323 ? 27.641 9.875 2.125 1 98.75 323 ALA A CA 1
ATOM 2439 C C . ALA A 1 323 ? 26.297 9.617 1.47 1 98.75 323 ALA A C 1
ATOM 2441 O O . ALA A 1 323 ? 25.703 8.555 1.661 1 98.75 323 ALA A O 1
ATOM 2442 N N . THR A 1 324 ? 25.812 10.578 0.698 1 98.88 324 THR A N 1
ATOM 2443 C CA . THR A 1 324 ? 24.547 10.438 -0.009 1 98.88 324 THR A CA 1
ATOM 2444 C C . THR A 1 324 ? 24.641 9.336 -1.064 1 98.88 324 THR A C 1
ATOM 2446 O O . THR A 1 324 ? 23.703 8.539 -1.22 1 98.88 324 THR A O 1
ATOM 2449 N N . VAL A 1 325 ? 25.766 9.305 -1.699 1 98.81 325 VAL A N 1
ATOM 2450 C CA . VAL A 1 325 ? 26.031 8.25 -2.672 1 98.81 325 VAL A CA 1
ATOM 2451 C C . VAL A 1 325 ? 25.953 6.883 -1.988 1 98.81 325 VAL A C 1
ATOM 2453 O O . VAL A 1 325 ? 25.312 5.961 -2.504 1 98.81 325 VAL A O 1
ATOM 2456 N N . ARG A 1 326 ? 26.516 6.789 -0.838 1 98.75 326 ARG A N 1
ATOM 2457 C CA . ARG A 1 326 ? 26.484 5.539 -0.088 1 98.75 326 ARG A CA 1
ATOM 2458 C C . ARG A 1 326 ? 25.062 5.188 0.347 1 98.75 326 ARG A C 1
ATOM 2460 O O . ARG A 1 326 ? 24.703 4.012 0.385 1 98.75 326 ARG A O 1
ATOM 2467 N N . ALA A 1 327 ? 24.297 6.176 0.691 1 98.81 327 ALA A N 1
ATOM 2468 C CA . ALA A 1 327 ? 22.922 5.941 1.091 1 98.81 327 ALA A CA 1
ATOM 2469 C C . ALA A 1 327 ? 22.094 5.41 -0.078 1 98.81 327 ALA A C 1
ATOM 2471 O O . ALA A 1 327 ? 21.266 4.508 0.094 1 98.81 327 ALA A O 1
ATOM 2472 N N . ILE A 1 328 ? 22.281 5.992 -1.244 1 98.81 328 ILE A N 1
ATOM 2473 C CA . ILE A 1 328 ? 21.594 5.527 -2.447 1 98.81 328 ILE A CA 1
ATOM 2474 C C . ILE A 1 328 ? 22 4.082 -2.74 1 98.81 328 ILE A C 1
ATOM 2476 O O . ILE A 1 328 ? 21.141 3.244 -3.035 1 98.81 328 ILE A O 1
ATOM 2480 N N . ALA A 1 329 ? 23.297 3.811 -2.58 1 98.75 329 ALA A N 1
ATOM 2481 C CA . ALA A 1 329 ? 23.781 2.441 -2.76 1 98.75 329 ALA A CA 1
ATOM 2482 C C . ALA A 1 329 ? 23.125 1.493 -1.765 1 98.75 329 ALA A C 1
ATOM 2484 O O . ALA A 1 329 ? 22.703 0.391 -2.131 1 98.75 329 ALA A O 1
ATOM 2485 N N . ALA A 1 330 ? 23.016 1.934 -0.532 1 98.56 330 ALA A N 1
ATOM 2486 C CA . ALA A 1 330 ? 22.359 1.125 0.495 1 98.56 330 ALA A CA 1
ATOM 2487 C C . ALA A 1 330 ? 20.891 0.871 0.146 1 98.56 330 ALA A C 1
ATOM 2489 O O . ALA A 1 330 ? 20.375 -0.22 0.387 1 98.56 330 ALA A O 1
ATOM 2490 N N . THR A 1 331 ? 20.203 1.874 -0.394 1 98.44 331 THR A N 1
ATOM 2491 C CA . THR A 1 331 ? 18.828 1.731 -0.838 1 98.44 331 THR A CA 1
ATOM 2492 C C . THR A 1 331 ? 18.719 0.652 -1.91 1 98.44 331 THR A C 1
ATOM 2494 O O . THR A 1 331 ? 17.781 -0.164 -1.881 1 98.44 331 THR A O 1
ATOM 2497 N N . LEU A 1 332 ? 19.641 0.614 -2.789 1 98 332 LEU A N 1
ATOM 2498 C CA . LEU A 1 332 ? 19.641 -0.338 -3.895 1 98 332 LEU A CA 1
ATOM 2499 C C . LEU A 1 332 ? 19.891 -1.755 -3.391 1 98 332 LEU A C 1
ATOM 2501 O O . LEU A 1 332 ? 19.609 -2.727 -4.094 1 98 332 LEU A O 1
ATOM 2505 N N . HIS A 1 333 ? 20.391 -1.859 -2.152 1 96.19 333 HIS A N 1
ATOM 2506 C CA . HIS A 1 333 ? 20.609 -3.162 -1.534 1 96.19 333 HIS A CA 1
ATOM 2507 C C . HIS A 1 333 ? 19.359 -3.643 -0.812 1 96.19 333 HIS A C 1
ATOM 2509 O O . HIS A 1 333 ? 19.25 -4.82 -0.455 1 96.19 333 HIS A O 1
ATOM 2515 N N . TYR A 1 334 ? 18.422 -2.779 -0.583 1 96.06 334 TYR A N 1
ATOM 2516 C CA . TYR A 1 334 ? 17.25 -3.1 0.242 1 96.06 334 TYR A CA 1
ATOM 2517 C C . TYR A 1 334 ? 16.484 -4.273 -0.342 1 96.06 334 TYR A C 1
ATOM 2519 O O . TYR A 1 334 ? 16.141 -4.277 -1.528 1 96.06 334 TYR A O 1
ATOM 2527 N N . HIS A 1 335 ? 16.266 -5.191 0.516 1 89.06 335 HIS A N 1
ATOM 2528 C CA . HIS A 1 335 ? 15.516 -6.383 0.146 1 89.06 335 HIS A CA 1
ATOM 2529 C C . HIS A 1 335 ? 14.359 -6.629 1.111 1 89.06 335 HIS A C 1
ATOM 2531 O O . HIS A 1 335 ? 14.547 -6.605 2.33 1 89.06 335 HIS A O 1
ATOM 2537 N N . ASN A 1 336 ? 13.219 -6.754 0.609 1 89.69 336 ASN A N 1
ATOM 2538 C CA . ASN A 1 336 ? 12 -7.113 1.321 1 89.69 336 ASN A CA 1
ATOM 2539 C C . ASN A 1 336 ? 11 -7.809 0.403 1 89.69 336 ASN A C 1
ATOM 2541 O O . ASN A 1 336 ? 10.359 -7.164 -0.434 1 89.69 336 ASN A O 1
ATOM 2545 N N . PRO A 1 337 ? 10.867 -9.117 0.593 1 82.06 337 PRO A N 1
ATOM 2546 C CA . PRO A 1 337 ? 10 -9.875 -0.308 1 82.06 337 PRO A CA 1
ATOM 2547 C C . PRO A 1 337 ? 8.531 -9.453 -0.206 1 82.06 337 PRO A C 1
ATOM 2549 O O . PRO A 1 337 ? 7.746 -9.727 -1.114 1 82.06 337 PRO A O 1
ATOM 2552 N N . ASP A 1 338 ? 8.219 -8.789 0.867 1 80.44 338 ASP A N 1
ATOM 2553 C CA . ASP A 1 338 ? 6.832 -8.391 1.077 1 80.44 338 ASP A CA 1
ATOM 2554 C C . ASP A 1 338 ? 6.57 -6.996 0.518 1 80.44 338 ASP A C 1
ATOM 2556 O O . ASP A 1 338 ? 5.438 -6.512 0.553 1 80.44 338 ASP A O 1
ATOM 2560 N N . ASP A 1 339 ? 7.594 -6.402 -0.006 1 89.94 339 ASP A N 1
ATOM 2561 C CA . ASP A 1 339 ? 7.484 -5.074 -0.607 1 89.94 339 ASP A CA 1
ATOM 2562 C C . ASP A 1 339 ? 7.621 -5.148 -2.127 1 89.94 339 ASP A C 1
ATOM 2564 O O . ASP A 1 339 ? 8.727 -5.324 -2.648 1 89.94 339 ASP A O 1
ATOM 2568 N N . PRO A 1 340 ? 6.562 -4.93 -2.855 1 89.19 340 PRO A N 1
ATOM 2569 C CA . PRO A 1 340 ? 6.609 -5.09 -4.312 1 89.19 340 PRO A CA 1
ATOM 2570 C C . PRO A 1 340 ? 7.621 -4.156 -4.973 1 89.19 340 PRO A C 1
ATOM 2572 O O . PRO A 1 340 ? 8.234 -4.52 -5.98 1 89.19 340 PRO A O 1
ATOM 2575 N N . GLN A 1 341 ? 7.805 -3.01 -4.387 1 95.25 341 GLN A N 1
ATOM 2576 C CA . GLN A 1 341 ? 8.773 -2.094 -4.977 1 95.25 341 GLN A CA 1
ATOM 2577 C C . GLN A 1 341 ? 10.203 -2.592 -4.766 1 95.25 341 GLN A C 1
ATOM 2579 O O . GLN A 1 341 ? 11.055 -2.424 -5.637 1 95.25 341 GLN A O 1
ATOM 2584 N N . ALA A 1 342 ? 10.383 -3.141 -3.607 1 94.88 342 ALA A N 1
ATOM 2585 C CA . ALA A 1 342 ? 11.711 -3.695 -3.342 1 94.88 342 ALA A CA 1
ATOM 2586 C C . ALA A 1 342 ? 12.031 -4.836 -4.305 1 94.88 342 ALA A C 1
ATOM 2588 O O . ALA A 1 342 ? 13.141 -4.914 -4.836 1 94.88 342 ALA A O 1
ATOM 2589 N N . VAL A 1 343 ? 11.078 -5.652 -4.527 1 91.56 343 VAL A N 1
ATOM 2590 C CA . VAL A 1 343 ? 11.242 -6.793 -5.422 1 91.56 343 VAL A CA 1
ATOM 2591 C C . VAL A 1 343 ? 11.492 -6.297 -6.848 1 91.56 343 VAL A C 1
ATOM 2593 O O . VAL A 1 343 ? 12.453 -6.707 -7.496 1 91.56 343 VAL A O 1
ATOM 2596 N N . GLU A 1 344 ? 10.688 -5.41 -7.27 1 94.81 344 GLU A N 1
ATOM 2597 C CA . GLU A 1 344 ? 10.852 -4.832 -8.602 1 94.81 344 GLU A CA 1
ATOM 2598 C C . GLU A 1 344 ? 12.227 -4.195 -8.758 1 94.81 344 GLU A C 1
ATOM 2600 O O . GLU A 1 344 ? 12.891 -4.391 -9.773 1 94.81 344 GLU A O 1
ATOM 2605 N N . MET A 1 345 ? 12.586 -3.467 -7.777 1 96.81 345 MET A N 1
ATOM 2606 C CA . MET A 1 345 ? 13.875 -2.781 -7.82 1 96.81 345 MET A CA 1
ATOM 2607 C C . MET A 1 345 ? 15.016 -3.777 -7.98 1 96.81 345 MET A C 1
ATOM 2609 O O . MET A 1 345 ? 15.914 -3.57 -8.797 1 96.81 345 MET A O 1
ATOM 2613 N N . GLN A 1 346 ? 14.953 -4.805 -7.277 1 95 346 GLN A N 1
ATOM 2614 C CA . GLN A 1 346 ? 16.031 -5.789 -7.305 1 95 346 GLN A CA 1
ATOM 2615 C C . GLN A 1 346 ? 16.094 -6.492 -8.656 1 95 346 GLN A C 1
ATOM 2617 O O . GLN A 1 346 ? 17.188 -6.656 -9.219 1 95 346 GLN A O 1
ATOM 2622 N N . TYR A 1 347 ? 15.008 -6.836 -9.141 1 94.38 347 TYR A N 1
ATOM 2623 C CA . TYR A 1 347 ? 14.977 -7.52 -10.43 1 94.38 347 TYR A CA 1
ATOM 2624 C C . TYR A 1 347 ? 15.414 -6.582 -11.555 1 94.38 347 TYR A C 1
ATOM 2626 O O . TYR A 1 347 ? 16.188 -6.973 -12.438 1 94.38 347 TYR A O 1
ATOM 2634 N N . TYR A 1 348 ? 14.938 -5.383 -11.484 1 95.75 348 TYR A N 1
ATOM 2635 C CA . TYR A 1 348 ? 15.305 -4.441 -12.531 1 95.75 348 TYR A CA 1
ATOM 2636 C C . TYR A 1 348 ? 16.797 -4.125 -12.477 1 95.75 348 TYR A C 1
ATOM 2638 O O . TYR A 1 348 ? 17.469 -4.09 -13.516 1 95.75 348 TYR A O 1
ATOM 2646 N N . ARG A 1 349 ? 17.281 -3.91 -11.344 1 96.06 349 ARG A N 1
ATOM 2647 C CA . ARG A 1 349 ? 18.703 -3.617 -11.172 1 96.06 349 ARG A CA 1
ATOM 2648 C C . ARG A 1 349 ? 19.562 -4.77 -11.688 1 96.06 349 ARG A C 1
ATOM 2650 O O . ARG A 1 349 ? 20.578 -4.543 -12.336 1 96.06 349 ARG A O 1
ATOM 2657 N N . GLN A 1 350 ? 19.156 -5.914 -11.352 1 91.94 350 GLN A N 1
ATOM 2658 C CA . GLN A 1 350 ? 19.922 -7.082 -11.797 1 91.94 350 GLN A CA 1
ATOM 2659 C C . GLN A 1 350 ? 19.875 -7.23 -13.312 1 91.94 350 GLN A C 1
ATOM 2661 O O . GLN A 1 350 ? 20.875 -7.57 -13.938 1 91.94 350 GLN A O 1
ATOM 2666 N N . ALA A 1 351 ? 18.781 -6.914 -13.875 1 90.12 351 ALA A N 1
ATOM 2667 C CA . ALA A 1 351 ? 18.562 -7.109 -15.305 1 90.12 351 ALA A CA 1
ATOM 2668 C C . ALA A 1 351 ? 19.234 -5.996 -16.109 1 90.12 351 ALA A C 1
ATOM 2670 O O . ALA A 1 351 ? 19.734 -6.234 -17.203 1 90.12 351 ALA A O 1
ATOM 2671 N N . HIS A 1 352 ? 19.188 -4.789 -15.555 1 93.38 352 HIS A N 1
ATOM 2672 C CA . HIS A 1 352 ? 19.547 -3.664 -16.406 1 93.38 352 HIS A CA 1
ATOM 2673 C C . HIS A 1 352 ? 20.734 -2.891 -15.852 1 93.38 352 HIS A C 1
ATOM 2675 O O . HIS A 1 352 ? 21.312 -2.053 -16.547 1 93.38 352 HIS A O 1
ATOM 2681 N N . GLY A 1 353 ? 21.047 -3.18 -14.609 1 94.81 353 GLY A N 1
ATOM 2682 C CA . GLY A 1 353 ? 22.141 -2.477 -13.969 1 94.81 353 GLY A CA 1
ATOM 2683 C C . GLY A 1 353 ? 21.703 -1.258 -13.188 1 94.81 353 GLY A C 1
ATOM 2684 O O . GLY A 1 353 ? 20.547 -0.829 -13.289 1 94.81 353 GLY A O 1
ATOM 2685 N N . ILE A 1 354 ? 22.625 -0.743 -12.406 1 97.81 354 ILE A N 1
ATOM 2686 C CA . ILE A 1 354 ? 22.344 0.367 -11.5 1 97.81 354 ILE A CA 1
ATOM 2687 C C . ILE A 1 354 ? 22.094 1.638 -12.305 1 97.81 354 ILE A C 1
ATOM 2689 O O . ILE A 1 354 ? 21.156 2.385 -12.008 1 97.81 354 ILE A O 1
ATOM 2693 N N . ALA A 1 355 ? 22.859 1.893 -13.328 1 98.06 355 ALA A N 1
ATOM 2694 C CA . ALA A 1 355 ? 22.703 3.098 -14.141 1 98.06 355 ALA A CA 1
ATOM 2695 C C . ALA A 1 355 ? 21.297 3.184 -14.719 1 98.06 355 ALA A C 1
ATOM 2697 O O . ALA A 1 355 ? 20.625 4.207 -14.578 1 98.06 355 ALA A O 1
ATOM 2698 N N . ALA A 1 356 ? 20.844 2.094 -15.305 1 97.31 356 ALA A N 1
ATOM 2699 C CA . ALA A 1 356 ? 19.5 2.059 -15.906 1 97.31 356 ALA A CA 1
ATOM 2700 C C . ALA A 1 356 ? 18.422 2.189 -14.844 1 97.31 356 ALA A C 1
ATOM 2702 O O . ALA A 1 356 ? 17.375 2.793 -15.086 1 97.31 356 ALA A O 1
ATOM 2703 N N . THR A 1 357 ? 18.672 1.594 -13.695 1 98.12 357 THR A N 1
ATOM 2704 C CA . THR A 1 357 ? 17.734 1.671 -12.586 1 98.12 357 THR A CA 1
ATOM 2705 C C . THR A 1 357 ? 17.531 3.117 -12.14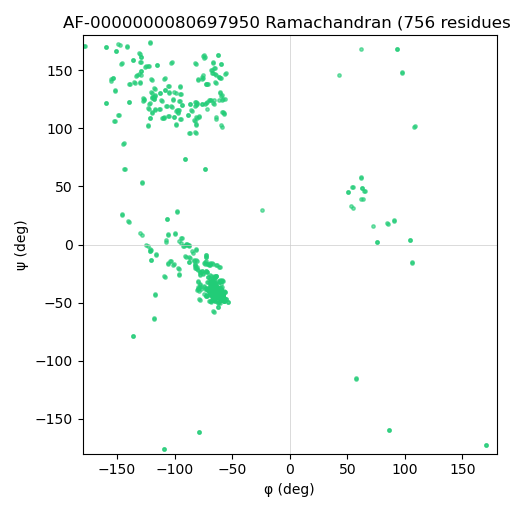1 1 98.12 357 THR A C 1
ATOM 2707 O O . THR A 1 357 ? 16.391 3.57 -11.969 1 98.12 357 THR A O 1
ATOM 2710 N N . LEU A 1 358 ? 18.594 3.857 -12.016 1 98.56 358 LEU A N 1
ATOM 2711 C CA . LEU A 1 358 ? 18.531 5.246 -11.578 1 98.56 358 LEU A CA 1
ATOM 2712 C C . LEU A 1 358 ? 17.875 6.125 -12.641 1 98.56 358 LEU A C 1
ATOM 2714 O O . LEU A 1 358 ? 17.156 7.066 -12.32 1 98.56 358 LEU A O 1
ATOM 2718 N N . VAL A 1 359 ? 18.094 5.848 -13.891 1 98.12 359 VAL A N 1
ATOM 2719 C CA . VAL A 1 359 ? 17.453 6.594 -14.969 1 98.12 359 VAL A CA 1
ATOM 2720 C C . VAL A 1 359 ? 15.938 6.383 -14.914 1 98.12 359 VAL A C 1
ATOM 2722 O O . VAL A 1 359 ? 15.164 7.344 -14.977 1 98.12 359 VAL A O 1
ATOM 2725 N N . LYS A 1 360 ? 15.539 5.145 -14.742 1 97.25 360 LYS A N 1
ATOM 2726 C CA . LYS A 1 360 ? 14.125 4.805 -14.82 1 97.25 360 LYS A CA 1
ATOM 2727 C C . LYS A 1 360 ? 13.367 5.328 -13.602 1 97.25 360 LYS A C 1
ATOM 2729 O O . LYS A 1 360 ? 12.281 5.906 -13.742 1 97.25 360 LYS A O 1
ATOM 2734 N N . TYR A 1 361 ? 13.961 5.145 -12.414 1 98 361 TYR A N 1
ATOM 2735 C CA . TYR A 1 361 ? 13.164 5.344 -11.211 1 98 361 TYR A CA 1
ATOM 2736 C C . TYR A 1 361 ? 13.531 6.652 -10.523 1 98 361 TYR A C 1
ATOM 2738 O O . TYR A 1 361 ? 12.781 7.152 -9.68 1 98 361 TYR A O 1
ATOM 2746 N N . SER A 1 362 ? 14.688 7.285 -10.836 1 98.19 362 SER A N 1
ATOM 2747 C CA . SER A 1 362 ? 15.164 8.484 -10.148 1 98.19 362 SER A CA 1
ATOM 2748 C C . SER A 1 362 ? 15.336 9.641 -11.125 1 98.19 362 SER A C 1
ATOM 2750 O O . SER A 1 362 ? 15.617 10.773 -10.711 1 98.19 362 SER A O 1
ATOM 2752 N N . ASP A 1 363 ? 15.164 9.414 -12.383 1 98.12 363 ASP A N 1
ATOM 2753 C CA . ASP A 1 363 ? 15.477 10.406 -13.398 1 98.12 363 ASP A CA 1
ATOM 2754 C C . ASP A 1 363 ? 16.875 10.969 -13.203 1 98.12 363 ASP A C 1
ATOM 2756 O O . ASP A 1 363 ? 17.078 12.188 -13.195 1 98.12 363 ASP A O 1
ATOM 2760 N N . PHE A 1 364 ? 17.812 10.117 -12.969 1 98.5 364 PHE A N 1
ATOM 2761 C CA . PHE A 1 364 ? 19.188 10.516 -12.656 1 98.5 364 PHE A CA 1
ATOM 2762 C C . PHE A 1 364 ? 20.172 9.812 -13.578 1 98.5 364 PHE A C 1
ATOM 2764 O O . PHE A 1 364 ? 20.234 8.586 -13.617 1 98.5 364 PHE A O 1
ATOM 2771 N N . ASP A 1 365 ? 21.031 10.609 -14.328 1 97.31 365 ASP A N 1
ATOM 2772 C CA . ASP A 1 365 ? 21.891 9.977 -15.336 1 97.31 365 ASP A CA 1
ATOM 2773 C C . ASP A 1 365 ? 23.281 10.602 -15.336 1 97.31 365 ASP A C 1
ATOM 2775 O O . ASP A 1 365 ? 24.016 10.492 -16.312 1 97.31 365 ASP A O 1
ATOM 2779 N N . ASN A 1 366 ? 23.656 11.289 -14.219 1 98.06 366 ASN A N 1
ATOM 2780 C CA . ASN A 1 366 ? 25.016 11.789 -14.125 1 98.06 366 ASN A CA 1
ATOM 2781 C C . ASN A 1 366 ? 26.047 10.656 -14.102 1 98.06 366 ASN A C 1
ATOM 2783 O O . ASN A 1 366 ? 26.203 9.992 -13.07 1 98.06 366 ASN A O 1
ATOM 2787 N N . THR A 1 367 ? 26.766 10.477 -15.141 1 97.5 367 THR A N 1
ATOM 2788 C CA . THR A 1 367 ? 27.609 9.305 -15.367 1 97.5 367 THR A CA 1
ATOM 2789 C C . THR A 1 367 ? 28.672 9.18 -14.281 1 97.5 367 THR A C 1
ATOM 2791 O O . THR A 1 367 ? 28.922 8.086 -13.766 1 97.5 367 THR A O 1
ATOM 2794 N N . ALA A 1 368 ? 29.25 10.281 -13.953 1 97.88 368 ALA A N 1
ATOM 2795 C CA . ALA A 1 368 ? 30.328 10.258 -12.969 1 97.88 368 ALA A CA 1
ATOM 2796 C C . ALA A 1 368 ? 29.797 9.844 -11.594 1 97.88 368 ALA A C 1
ATOM 2798 O O . ALA A 1 368 ? 30.422 9.047 -10.898 1 97.88 368 ALA A O 1
ATOM 2799 N N . VAL A 1 369 ? 28.703 10.352 -11.219 1 98.62 369 VAL A N 1
ATOM 2800 C CA . VAL A 1 369 ? 28.125 10.07 -9.906 1 98.62 369 VAL A CA 1
ATOM 2801 C C . VAL A 1 369 ? 27.562 8.648 -9.891 1 98.62 369 VAL A C 1
ATOM 2803 O O . VAL A 1 369 ? 27.656 7.949 -8.875 1 98.62 369 VAL A O 1
ATOM 2806 N N . VAL A 1 370 ? 26.969 8.227 -10.969 1 98.62 370 VAL A N 1
ATOM 2807 C CA . VAL A 1 370 ? 26.453 6.867 -11.086 1 98.62 370 VAL A CA 1
ATOM 2808 C C . VAL A 1 370 ? 27.594 5.867 -10.875 1 98.62 370 VAL A C 1
ATOM 2810 O O . VAL A 1 370 ? 27.422 4.859 -10.188 1 98.62 370 VAL A O 1
ATOM 2813 N N . ALA A 1 371 ? 28.75 6.141 -11.445 1 98.38 371 ALA A N 1
ATOM 2814 C CA . ALA A 1 371 ? 29.906 5.273 -11.25 1 98.38 371 ALA A CA 1
ATOM 2815 C C . ALA A 1 371 ? 30.281 5.18 -9.773 1 98.38 371 ALA A C 1
ATOM 2817 O O . ALA A 1 371 ? 30.656 4.109 -9.289 1 98.38 371 ALA A O 1
ATOM 2818 N N . LYS A 1 372 ? 30.203 6.281 -9.078 1 98.56 372 LYS A N 1
ATOM 2819 C CA . LYS A 1 372 ? 30.469 6.289 -7.641 1 98.56 372 LYS A CA 1
ATOM 2820 C C . LYS A 1 372 ? 29.438 5.457 -6.883 1 98.56 372 LYS A C 1
ATOM 2822 O O . LYS A 1 372 ? 29.781 4.758 -5.926 1 98.56 372 LYS A O 1
ATOM 2827 N N . ILE A 1 373 ? 28.203 5.566 -7.285 1 98.75 373 ILE A N 1
ATOM 2828 C CA . ILE A 1 373 ? 27.141 4.797 -6.652 1 98.75 373 ILE A CA 1
ATOM 2829 C C . ILE A 1 373 ? 27.375 3.305 -6.875 1 98.75 373 ILE A C 1
ATOM 2831 O O . ILE A 1 373 ? 27.219 2.5 -5.957 1 98.75 373 ILE A O 1
ATOM 2835 N N . GLU A 1 374 ? 27.781 2.951 -8.062 1 98.25 374 GLU A N 1
ATOM 2836 C CA . GLU A 1 374 ? 28.094 1.561 -8.375 1 98.25 374 GLU A CA 1
ATOM 2837 C C . GLU A 1 374 ? 29.234 1.051 -7.508 1 98.25 374 GLU A C 1
ATOM 2839 O O . GLU A 1 374 ? 29.188 -0.065 -6.988 1 98.25 374 GLU A O 1
ATOM 2844 N N . ALA A 1 375 ? 30.234 1.875 -7.402 1 98.25 375 ALA A N 1
ATOM 2845 C CA . ALA A 1 375 ? 31.375 1.509 -6.57 1 98.25 375 ALA A CA 1
ATOM 2846 C C . ALA A 1 375 ? 30.953 1.337 -5.109 1 98.25 375 ALA A C 1
ATOM 2848 O O . ALA A 1 375 ? 31.391 0.393 -4.441 1 98.25 375 ALA A O 1
ATOM 2849 N N . ALA A 1 376 ? 30.156 2.254 -4.652 1 98.5 376 ALA A N 1
ATOM 2850 C CA . ALA A 1 376 ? 29.656 2.17 -3.283 1 98.5 376 ALA A CA 1
ATOM 2851 C C . ALA A 1 376 ? 28.797 0.916 -3.084 1 98.5 376 ALA A C 1
ATOM 2853 O O . ALA A 1 376 ? 28.891 0.263 -2.041 1 98.5 376 ALA A O 1
ATOM 2854 N N . TYR A 1 377 ? 28 0.631 -4.043 1 98 377 TYR A N 1
ATOM 2855 C CA . TYR A 1 377 ? 27.172 -0.565 -3.996 1 98 377 TYR A CA 1
ATOM 2856 C C . TYR A 1 377 ? 28.031 -1.818 -3.844 1 98 377 TYR A C 1
ATOM 2858 O O . TYR A 1 377 ? 27.719 -2.689 -3.025 1 98 377 TYR A O 1
ATOM 2866 N N . GLN A 1 378 ? 29.109 -1.911 -4.57 1 96.25 378 GLN A N 1
ATOM 2867 C CA . GLN A 1 378 ? 30 -3.062 -4.52 1 96.25 378 GLN A CA 1
ATOM 2868 C C . GLN A 1 378 ? 30.703 -3.154 -3.166 1 96.25 378 GLN A C 1
ATOM 2870 O O . GLN A 1 378 ? 30.969 -4.25 -2.676 1 96.25 378 GLN A O 1
ATOM 2875 N N . ALA A 1 379 ? 30.922 -2.031 -2.611 1 96.25 379 ALA A N 1
ATOM 2876 C CA . ALA A 1 379 ? 31.672 -1.97 -1.359 1 96.25 379 ALA A CA 1
ATOM 2877 C C . ALA A 1 379 ? 30.781 -2.359 -0.174 1 96.25 379 ALA A C 1
ATOM 2879 O O . ALA A 1 379 ? 31.297 -2.744 0.882 1 96.25 379 ALA A O 1
ATOM 2880 N N . LEU A 1 380 ? 29.578 -2.176 -0.33 1 94.25 380 LEU A N 1
ATOM 2881 C CA . LEU A 1 380 ? 28.656 -2.473 0.75 1 94.25 380 LEU A CA 1
ATOM 2882 C C . LEU A 1 380 ? 28.297 -3.955 0.773 1 94.25 380 LEU A C 1
ATOM 2884 O O . LEU A 1 380 ? 28.031 -4.52 1.837 1 94.25 380 LEU A O 1
ATOM 2888 N N . MET B 1 1 ? 13.609 -35.094 -15.711 1 93.56 1 MET B N 1
ATOM 2889 C CA . MET B 1 1 ? 12.984 -33.844 -16.203 1 93.56 1 MET B CA 1
ATOM 2890 C C . MET B 1 1 ? 13.398 -32.656 -15.344 1 93.56 1 MET B C 1
ATOM 2892 O O . MET B 1 1 ? 13.672 -32.812 -14.148 1 93.56 1 MET B O 1
ATOM 2896 N N . LYS B 1 2 ? 13.625 -31.562 -16 1 98 2 LYS B N 1
ATOM 2897 C CA . LYS B 1 2 ? 14.07 -30.359 -15.32 1 98 2 LYS B CA 1
ATOM 2898 C C . LYS B 1 2 ? 13.047 -29.234 -15.461 1 98 2 LYS B C 1
ATOM 2900 O O . LYS B 1 2 ? 12.508 -29.016 -16.547 1 98 2 LYS B O 1
ATOM 2905 N N . ALA B 1 3 ? 12.789 -28.609 -14.352 1 98.69 3 ALA B N 1
ATOM 2906 C CA . ALA B 1 3 ? 11.961 -27.406 -14.359 1 98.69 3 ALA B CA 1
ATOM 2907 C C . ALA B 1 3 ? 12.742 -26.188 -13.859 1 98.69 3 ALA B C 1
ATOM 2909 O O . ALA B 1 3 ? 13.406 -26.266 -12.82 1 98.69 3 ALA B O 1
ATOM 2910 N N . LEU B 1 4 ? 12.719 -25.188 -14.664 1 98.88 4 LEU B N 1
ATOM 2911 C CA . LEU B 1 4 ? 13.258 -23.906 -14.219 1 98.88 4 LEU B CA 1
ATOM 2912 C C . LEU B 1 4 ? 12.164 -23.031 -13.633 1 98.88 4 LEU B C 1
ATOM 2914 O O . LEU B 1 4 ? 11.18 -22.719 -14.305 1 98.88 4 LEU B O 1
ATOM 2918 N N . HIS B 1 5 ? 12.312 -22.656 -12.336 1 98.88 5 HIS B N 1
ATOM 2919 C CA . HIS B 1 5 ? 11.297 -21.844 -11.656 1 98.88 5 HIS B CA 1
ATOM 2920 C C . HIS B 1 5 ? 11.852 -20.5 -11.234 1 98.88 5 HIS B C 1
ATOM 2922 O O . HIS B 1 5 ? 12.734 -20.422 -10.375 1 98.88 5 HIS B O 1
ATOM 2928 N N . PHE B 1 6 ? 11.266 -19.453 -11.844 1 98.44 6 PHE B N 1
ATOM 2929 C CA . PHE B 1 6 ? 11.672 -18.094 -11.453 1 98.44 6 PHE B CA 1
ATOM 2930 C C . PHE B 1 6 ? 10.945 -17.672 -10.18 1 98.44 6 PHE B C 1
ATOM 2932 O O . PHE B 1 6 ? 9.719 -17.578 -10.156 1 98.44 6 PHE B O 1
ATOM 2939 N N . GLY B 1 7 ? 11.727 -17.391 -9.156 1 96.19 7 GLY B N 1
ATOM 2940 C CA . GLY B 1 7 ? 11.164 -16.969 -7.883 1 96.19 7 GLY B CA 1
ATOM 2941 C C . GLY B 1 7 ? 11.273 -18.031 -6.801 1 96.19 7 GLY B C 1
ATOM 2942 O O . GLY B 1 7 ? 10.43 -18.922 -6.711 1 96.19 7 GLY B O 1
ATOM 2943 N N . GLY B 1 8 ? 12.18 -17.891 -5.965 1 93.94 8 GLY B N 1
ATOM 2944 C CA . GLY B 1 8 ? 12.383 -18.812 -4.852 1 93.94 8 GLY B CA 1
ATOM 2945 C C . GLY B 1 8 ? 11.766 -18.312 -3.557 1 93.94 8 GLY B C 1
ATOM 2946 O O . GLY B 1 8 ? 12.289 -18.594 -2.473 1 93.94 8 GLY B O 1
ATOM 2947 N N . GLY B 1 9 ? 10.703 -17.516 -3.645 1 91.75 9 GLY B N 1
ATOM 2948 C CA . GLY B 1 9 ? 9.977 -17.062 -2.467 1 91.75 9 GLY B CA 1
ATOM 2949 C C . GLY B 1 9 ? 9.039 -18.125 -1.902 1 91.75 9 GLY B C 1
ATOM 2950 O O . GLY B 1 9 ? 9.172 -19.312 -2.207 1 91.75 9 GLY B O 1
ATOM 2951 N N . ASN B 1 10 ? 8.102 -17.734 -1.123 1 90.75 10 ASN B N 1
ATOM 2952 C CA . ASN B 1 10 ? 7.223 -18.641 -0.398 1 90.75 10 ASN B CA 1
ATOM 2953 C C . ASN B 1 10 ? 6.363 -19.469 -1.351 1 90.75 10 ASN B C 1
ATOM 2955 O O . ASN B 1 10 ? 6.203 -20.672 -1.157 1 90.75 10 ASN B O 1
ATOM 2959 N N . ILE B 1 11 ? 5.867 -18.812 -2.377 1 93.75 11 ILE B N 1
ATOM 2960 C CA . ILE B 1 11 ? 5.031 -19.516 -3.338 1 93.75 11 ILE B CA 1
ATOM 2961 C C . ILE B 1 11 ? 5.895 -20.469 -4.176 1 93.75 11 ILE B C 1
ATOM 2963 O O . ILE B 1 11 ? 5.48 -21.578 -4.484 1 93.75 11 ILE B O 1
ATOM 2967 N N . GLY B 1 12 ? 7.02 -19.984 -4.477 1 96.12 12 GLY B N 1
ATOM 2968 C CA . GLY B 1 12 ? 7.926 -20.844 -5.219 1 96.12 12 GLY B CA 1
ATOM 2969 C C . GLY B 1 12 ? 8.32 -22.094 -4.453 1 96.12 12 GLY B C 1
ATOM 2970 O O . GLY B 1 12 ? 8.086 -23.203 -4.918 1 96.12 12 GLY B O 1
ATOM 2971 N N . ARG B 1 13 ? 8.805 -21.953 -3.268 1 96.31 13 ARG B N 1
ATOM 2972 C CA . ARG B 1 13 ? 9.297 -23.078 -2.473 1 96.31 13 ARG B CA 1
ATOM 2973 C C . ARG B 1 13 ? 8.148 -23.859 -1.853 1 96.31 13 ARG B C 1
ATOM 2975 O O . ARG B 1 13 ? 8.156 -25.094 -1.864 1 96.31 13 ARG B O 1
ATOM 2982 N N . GLY B 1 14 ? 7.156 -23.203 -1.457 1 95.94 14 GLY B N 1
ATOM 2983 C CA . GLY B 1 14 ? 6.113 -23.828 -0.665 1 95.94 14 GLY B CA 1
ATOM 2984 C C . GLY B 1 14 ? 4.984 -24.391 -1.507 1 95.94 14 GLY B C 1
ATOM 2985 O O . GLY B 1 14 ? 4.145 -25.141 -1.006 1 95.94 14 GLY B O 1
ATOM 2986 N N . PHE B 1 15 ? 4.98 -24.078 -2.824 1 97.38 15 PHE B N 1
ATOM 2987 C CA . PHE B 1 15 ? 3.832 -24.453 -3.641 1 97.38 15 PHE B CA 1
ATOM 2988 C C . PHE B 1 15 ? 4.285 -25.031 -4.977 1 97.38 15 PHE B C 1
ATOM 2990 O O . PHE B 1 15 ? 4.496 -26.234 -5.102 1 97.38 15 PHE B O 1
ATOM 2997 N N . ILE B 1 16 ? 4.652 -24.266 -5.898 1 98.25 16 ILE B N 1
ATOM 2998 C CA . ILE B 1 16 ? 4.918 -24.719 -7.258 1 98.25 16 ILE B CA 1
ATOM 2999 C C . ILE B 1 16 ? 6.18 -25.578 -7.277 1 98.25 16 ILE B C 1
ATOM 3001 O O . ILE B 1 16 ? 6.18 -26.688 -7.82 1 98.25 16 ILE B O 1
ATOM 3005 N N . GLY B 1 17 ? 7.25 -25.047 -6.629 1 98.06 17 GLY B N 1
ATOM 3006 C CA . GLY B 1 17 ? 8.484 -25.812 -6.551 1 98.06 17 GLY B CA 1
ATOM 3007 C C . GLY B 1 17 ? 8.312 -27.156 -5.855 1 98.06 17 GLY B C 1
ATOM 3008 O O . GLY B 1 17 ? 8.898 -28.156 -6.277 1 98.06 17 GLY B O 1
ATOM 3009 N N . LYS B 1 18 ? 7.555 -27.188 -4.852 1 97.56 18 LYS B N 1
ATOM 3010 C CA . LYS B 1 18 ? 7.293 -28.422 -4.113 1 97.56 18 LYS B CA 1
ATOM 3011 C C . LYS B 1 18 ? 6.555 -29.438 -4.98 1 97.56 18 LYS B C 1
ATOM 3013 O O . LYS B 1 18 ? 6.926 -30.609 -5.023 1 97.56 18 LYS B O 1
ATOM 3018 N N . ILE B 1 19 ? 5.512 -28.984 -5.688 1 97.94 19 ILE B N 1
ATOM 3019 C CA . ILE B 1 19 ? 4.715 -29.859 -6.543 1 97.94 19 ILE B CA 1
ATOM 3020 C C . ILE B 1 19 ? 5.598 -30.453 -7.645 1 97.94 19 ILE B C 1
ATOM 3022 O O . ILE B 1 19 ? 5.539 -31.656 -7.922 1 97.94 19 ILE B O 1
ATOM 3026 N N . LEU B 1 20 ? 6.41 -29.625 -8.219 1 98.5 20 LEU B N 1
ATOM 3027 C CA . LEU B 1 20 ? 7.285 -30.062 -9.297 1 98.5 20 LEU B CA 1
ATOM 3028 C C . LEU B 1 20 ? 8.312 -31.062 -8.789 1 98.5 20 LEU B C 1
ATOM 3030 O O . LEU B 1 20 ? 8.555 -32.094 -9.43 1 98.5 20 LEU B O 1
ATOM 3034 N N . ALA B 1 21 ? 8.883 -30.781 -7.641 1 98.12 21 ALA B N 1
ATOM 3035 C CA . ALA B 1 21 ? 9.859 -31.703 -7.055 1 98.12 21 ALA B CA 1
ATOM 3036 C C . ALA B 1 21 ? 9.227 -33.062 -6.734 1 98.12 21 ALA B C 1
ATOM 3038 O O . ALA B 1 21 ? 9.805 -34.094 -7.031 1 98.12 21 ALA B O 1
ATOM 3039 N N . GLU B 1 22 ? 8.117 -33.062 -6.195 1 96.94 22 GLU B N 1
ATOM 3040 C CA . GLU B 1 22 ? 7.402 -34.281 -5.844 1 96.94 22 GLU B CA 1
ATOM 3041 C C . GLU B 1 22 ? 7.012 -35.094 -7.094 1 96.94 22 GLU B C 1
ATOM 3043 O O . GLU B 1 22 ? 6.883 -36.312 -7.043 1 96.94 22 GLU B O 1
ATOM 3048 N N . ALA B 1 23 ? 6.852 -34.406 -8.117 1 97.19 23 ALA B N 1
ATOM 3049 C CA . ALA B 1 23 ? 6.508 -35.031 -9.383 1 97.19 23 ALA B CA 1
ATOM 3050 C C . ALA B 1 23 ? 7.746 -35.594 -10.07 1 97.19 23 ALA B C 1
ATOM 3052 O O . ALA B 1 23 ? 7.66 -36.156 -11.164 1 97.19 23 ALA B O 1
ATOM 3053 N N . GLY B 1 24 ? 8.922 -35.375 -9.484 1 96.69 24 GLY B N 1
ATOM 3054 C CA . GLY B 1 24 ? 10.125 -36.031 -9.977 1 96.69 24 GLY B CA 1
ATOM 3055 C C . GLY B 1 24 ? 11.023 -35.094 -10.766 1 96.69 24 GLY B C 1
ATOM 3056 O O . GLY B 1 24 ? 12.078 -35.5 -11.25 1 96.69 24 GLY B O 1
ATOM 3057 N N . TYR B 1 25 ? 10.672 -33.812 -10.859 1 98 25 TYR B N 1
ATOM 3058 C CA . TYR B 1 25 ? 11.516 -32.844 -11.555 1 98 25 TYR B CA 1
ATOM 3059 C C . TYR B 1 25 ? 12.727 -32.469 -10.711 1 98 25 TYR B C 1
ATOM 3061 O O . TYR B 1 25 ? 12.617 -32.344 -9.492 1 98 25 TYR B O 1
ATOM 3069 N N . GLU B 1 26 ? 13.812 -32.281 -11.359 1 98.56 26 GLU B N 1
ATOM 3070 C CA . GLU B 1 26 ? 14.797 -31.391 -10.781 1 98.56 26 GLU B CA 1
ATOM 3071 C C . GLU B 1 26 ? 14.344 -29.938 -10.875 1 98.56 26 GLU B C 1
ATOM 3073 O O . GLU B 1 26 ? 14.102 -29.438 -11.977 1 98.56 26 GLU B O 1
ATOM 3078 N N . VAL B 1 27 ? 14.258 -29.312 -9.758 1 98.81 27 VAL B N 1
ATOM 3079 C CA . VAL B 1 27 ? 13.781 -27.922 -9.773 1 98.81 27 VAL B CA 1
ATOM 3080 C C . VAL B 1 27 ? 14.969 -26.969 -9.625 1 98.81 27 VAL B C 1
ATOM 3082 O O . VAL B 1 27 ? 15.711 -27.031 -8.641 1 98.81 27 VAL B O 1
ATOM 3085 N N . VAL B 1 28 ? 15.164 -26.156 -10.633 1 98.88 28 VAL B N 1
ATOM 3086 C CA . VAL B 1 28 ? 16.156 -25.078 -10.586 1 98.88 28 VAL B CA 1
ATOM 3087 C C . VAL B 1 28 ? 15.477 -23.75 -10.289 1 98.88 28 VAL B C 1
ATOM 3089 O O . VAL B 1 28 ? 14.773 -23.203 -11.148 1 98.88 28 VAL B O 1
ATOM 3092 N N . PHE B 1 29 ? 15.719 -23.25 -9.078 1 98.69 29 PHE B N 1
ATOM 3093 C CA . PHE B 1 29 ? 15.188 -21.938 -8.734 1 98.69 29 PHE B CA 1
ATOM 3094 C C . PHE B 1 29 ? 16.078 -20.828 -9.289 1 98.69 29 PHE B C 1
ATOM 3096 O O . PHE B 1 29 ? 17.281 -20.828 -9.062 1 98.69 29 PHE B O 1
ATOM 3103 N N . ALA B 1 30 ? 15.5 -19.969 -10.078 1 98.19 30 ALA B N 1
ATOM 3104 C CA . ALA B 1 30 ? 16.156 -18.734 -10.469 1 98.19 30 ALA B CA 1
ATOM 3105 C C . ALA B 1 30 ? 15.672 -17.562 -9.625 1 98.19 30 ALA B C 1
ATOM 3107 O O . ALA B 1 30 ? 14.492 -17.203 -9.672 1 98.19 30 ALA B O 1
ATOM 3108 N N . ASP B 1 31 ? 16.547 -17 -8.852 1 95.31 31 ASP B N 1
ATOM 3109 C CA . ASP B 1 31 ? 16.188 -15.93 -7.922 1 95.31 31 ASP B CA 1
ATOM 3110 C C . ASP B 1 31 ? 17.297 -14.867 -7.875 1 95.31 31 ASP B C 1
ATOM 3112 O O . ASP B 1 31 ? 18.328 -15 -8.531 1 95.31 31 ASP B O 1
ATOM 3116 N N . ILE B 1 32 ? 16.953 -13.789 -7.211 1 91.12 32 ILE B N 1
ATOM 3117 C CA . ILE B 1 32 ? 17.953 -12.727 -7.094 1 91.12 32 ILE B CA 1
ATOM 3118 C C . ILE B 1 32 ? 18.547 -12.734 -5.688 1 91.12 32 ILE B C 1
ATOM 3120 O O . ILE B 1 32 ? 19.578 -12.094 -5.441 1 91.12 32 ILE B O 1
ATOM 3124 N N . ASN B 1 33 ? 17.922 -13.43 -4.77 1 89.88 33 ASN B N 1
ATOM 3125 C CA . ASN B 1 33 ? 18.406 -13.523 -3.396 1 89.88 33 ASN B CA 1
ATOM 3126 C C . ASN B 1 33 ? 19.516 -14.562 -3.262 1 89.88 33 ASN B C 1
ATOM 3128 O O . ASN B 1 33 ? 19.25 -15.758 -3.176 1 89.88 33 ASN B O 1
ATOM 3132 N N . MET B 1 34 ? 20.734 -14.102 -3.035 1 88.81 34 MET B N 1
ATOM 3133 C CA . MET B 1 34 ? 21.891 -14.984 -3.029 1 88.81 34 MET B CA 1
ATOM 3134 C C . MET B 1 34 ? 21.891 -15.891 -1.802 1 88.81 34 MET B C 1
ATOM 3136 O O . MET B 1 34 ? 22.375 -17.016 -1.853 1 88.81 34 MET B O 1
ATOM 3140 N N . THR B 1 35 ? 21.281 -15.398 -0.741 1 89 35 THR B N 1
ATOM 3141 C CA . THR B 1 35 ? 21.172 -16.234 0.445 1 89 35 THR B CA 1
ATOM 3142 C C . THR B 1 35 ? 20.344 -17.484 0.149 1 89 35 THR B C 1
ATOM 3144 O O . THR B 1 35 ? 20.719 -18.594 0.522 1 89 35 THR B O 1
ATOM 3147 N N . VAL B 1 36 ? 19.312 -17.281 -0.521 1 92.88 36 VAL B N 1
ATOM 3148 C CA . VAL B 1 36 ? 18.438 -18.375 -0.904 1 92.88 36 VAL B CA 1
ATOM 3149 C C . VAL B 1 36 ? 19.156 -19.297 -1.892 1 92.88 36 VAL B C 1
ATOM 3151 O O . VAL B 1 36 ? 19.156 -20.516 -1.715 1 92.88 36 VAL B O 1
ATOM 3154 N N . ILE B 1 37 ? 19.812 -18.734 -2.834 1 95.81 37 ILE B N 1
ATOM 3155 C CA . ILE B 1 37 ? 20.5 -19.484 -3.883 1 95.81 37 ILE B CA 1
ATOM 3156 C C . ILE B 1 37 ? 21.609 -20.328 -3.273 1 95.81 37 ILE B C 1
ATOM 3158 O O . ILE B 1 37 ? 21.703 -21.531 -3.541 1 95.81 37 ILE B O 1
ATOM 3162 N N . ASP B 1 38 ? 22.344 -19.703 -2.379 1 96.5 38 ASP B N 1
ATOM 3163 C CA . ASP B 1 38 ? 23.484 -20.391 -1.762 1 96.5 38 ASP B CA 1
ATOM 3164 C C . ASP B 1 38 ? 23.016 -21.547 -0.883 1 96.5 38 ASP B C 1
ATOM 3166 O O . ASP B 1 38 ? 23.594 -22.625 -0.908 1 96.5 38 ASP B O 1
ATOM 3170 N N . ARG B 1 39 ? 22 -21.297 -0.153 1 95.81 39 ARG B N 1
ATOM 3171 C CA . ARG B 1 39 ? 21.484 -22.328 0.729 1 95.81 39 ARG B CA 1
ATOM 3172 C C . ARG B 1 39 ? 20.891 -23.484 -0.073 1 95.81 39 ARG B C 1
ATOM 3174 O O . ARG B 1 39 ? 21 -24.656 0.327 1 95.81 39 ARG B O 1
ATOM 3181 N N . LEU B 1 40 ? 20.25 -23.188 -1.171 1 97.62 40 LEU B N 1
ATOM 3182 C CA . LEU B 1 40 ? 19.719 -24.219 -2.049 1 97.62 40 LEU B CA 1
ATOM 3183 C C . LEU B 1 40 ? 20.828 -25.078 -2.623 1 97.62 40 LEU B C 1
ATOM 3185 O O . LEU B 1 40 ? 20.688 -26.297 -2.736 1 97.62 40 LEU B O 1
ATOM 3189 N N . ASN B 1 41 ? 21.891 -24.469 -2.984 1 98.06 41 ASN B N 1
ATOM 3190 C CA . ASN B 1 41 ? 23.016 -25.172 -3.594 1 98.06 41 ASN B CA 1
ATOM 3191 C C . ASN B 1 41 ? 23.812 -25.969 -2.561 1 98.06 41 ASN B C 1
ATOM 3193 O O . ASN B 1 41 ? 24.453 -26.969 -2.893 1 98.06 41 ASN B O 1
ATOM 3197 N N . GLN B 1 42 ? 23.719 -25.516 -1.355 1 97.44 42 GLN B N 1
ATOM 3198 C CA . GLN B 1 42 ? 24.375 -26.203 -0.265 1 97.44 42 GLN B CA 1
ATOM 3199 C C . GLN B 1 42 ? 23.578 -27.438 0.168 1 97.44 42 GLN B C 1
ATOM 3201 O O . GLN B 1 42 ? 24.141 -28.531 0.285 1 97.44 42 GLN B O 1
ATOM 3206 N N . ASP B 1 43 ? 22.297 -27.234 0.335 1 96.62 43 ASP B N 1
ATOM 3207 C CA . ASP B 1 43 ? 21.484 -28.25 0.983 1 96.62 43 ASP B CA 1
ATOM 3208 C C . ASP B 1 43 ? 20.797 -29.141 -0.05 1 96.62 43 ASP B C 1
ATOM 3210 O O . ASP B 1 43 ? 20.375 -30.25 0.261 1 96.62 43 ASP B O 1
ATOM 3214 N N . HIS B 1 44 ? 20.578 -28.625 -1.193 1 97.56 44 HIS B N 1
ATOM 3215 C CA . HIS B 1 44 ? 19.859 -29.297 -2.273 1 97.56 44 HIS B CA 1
ATOM 3216 C C . HIS B 1 44 ? 18.484 -29.766 -1.809 1 97.56 44 HIS B C 1
ATOM 3218 O O . HIS B 1 44 ? 18.031 -30.844 -2.201 1 97.56 44 HIS B O 1
ATOM 3224 N N . GLY B 1 45 ? 17.938 -29.016 -0.894 1 97.25 45 GLY B N 1
ATOM 3225 C CA . GLY B 1 45 ? 16.641 -29.297 -0.313 1 97.25 45 GLY B CA 1
ATOM 3226 C C . GLY B 1 45 ? 16.203 -28.25 0.698 1 97.25 45 GLY B C 1
ATOM 3227 O O . GLY B 1 45 ? 16.953 -27.328 1.011 1 97.25 45 GLY B O 1
ATOM 3228 N N . TYR B 1 46 ? 14.977 -28.281 1.154 1 96.88 46 TYR B N 1
ATOM 3229 C CA . TYR B 1 46 ? 14.422 -27.391 2.17 1 96.88 46 TYR B CA 1
ATOM 3230 C C . TYR B 1 46 ? 13.18 -28 2.803 1 96.88 46 TYR B C 1
ATOM 3232 O O . TYR B 1 46 ? 12.672 -29.031 2.334 1 96.88 46 TYR B O 1
ATOM 3240 N N . THR B 1 47 ? 12.75 -27.391 3.84 1 95.69 47 THR B N 1
ATOM 3241 C CA . THR B 1 47 ? 11.625 -27.906 4.602 1 95.69 47 THR B CA 1
ATOM 3242 C C . THR B 1 47 ? 10.383 -27.047 4.395 1 95.69 47 THR B C 1
ATOM 3244 O O . THR B 1 47 ? 10.461 -25.828 4.43 1 95.69 47 THR B O 1
ATOM 3247 N N . VAL B 1 48 ? 9.273 -27.719 4.141 1 95.75 48 VAL B N 1
ATOM 3248 C CA . VAL B 1 48 ? 7.965 -27.062 4.086 1 95.75 48 VAL B CA 1
ATOM 3249 C C . VAL B 1 48 ? 7.098 -27.547 5.242 1 95.75 48 VAL B C 1
ATOM 3251 O O . VAL B 1 48 ? 6.863 -28.75 5.387 1 95.75 48 VAL B O 1
ATOM 3254 N N . HIS B 1 49 ? 6.746 -26.625 6.117 1 94.25 49 HIS B N 1
ATOM 3255 C CA . HIS B 1 49 ? 5.809 -26.922 7.195 1 94.25 49 HIS B CA 1
ATOM 3256 C C . HIS B 1 49 ? 4.367 -26.828 6.711 1 94.25 49 HIS B C 1
ATOM 3258 O O . HIS B 1 49 ? 3.859 -25.734 6.473 1 94.25 49 HIS B O 1
ATOM 3264 N N . VAL B 1 50 ? 3.734 -27.938 6.547 1 95.12 50 VAL B N 1
ATOM 3265 C CA . VAL B 1 50 ? 2.357 -28 6.066 1 95.12 50 VAL B CA 1
ATOM 3266 C C . VAL B 1 50 ? 1.399 -28.078 7.25 1 95.12 50 VAL B C 1
ATOM 3268 O O . VAL B 1 50 ? 1.505 -28.984 8.078 1 95.12 50 VAL B O 1
ATOM 3271 N N . VAL B 1 51 ? 0.491 -27.141 7.301 1 92.56 51 VAL B N 1
ATOM 3272 C CA . VAL B 1 51 ? -0.384 -27.062 8.461 1 92.56 51 VAL B CA 1
ATOM 3273 C C . VAL B 1 51 ? -1.841 -27 8.016 1 92.56 51 VAL B C 1
ATOM 3275 O O . VAL B 1 51 ? -2.137 -26.516 6.91 1 92.56 51 VAL B O 1
ATOM 3278 N N . GLY B 1 52 ? -2.785 -27.5 8.742 1 88.81 52 GLY B N 1
ATOM 3279 C CA . GLY B 1 52 ? -4.219 -27.5 8.508 1 88.81 52 GLY B CA 1
ATOM 3280 C C . GLY B 1 52 ? -4.977 -28.391 9.477 1 88.81 52 GLY B C 1
ATOM 3281 O O . GLY B 1 52 ? -4.438 -28.797 10.508 1 88.81 52 GLY B O 1
ATOM 3282 N N . GLU B 1 53 ? -6.262 -28.547 9.203 1 82.75 53 GLU B N 1
ATOM 3283 C CA . GLU B 1 53 ? -7.047 -29.422 10.07 1 82.75 53 GLU B CA 1
ATOM 3284 C C . GLU B 1 53 ? -6.453 -30.828 10.117 1 82.75 53 GLU B C 1
ATOM 3286 O O . GLU B 1 53 ? -6.445 -31.547 9.109 1 82.75 53 GLU B O 1
ATOM 3291 N N . GLY B 1 54 ? -5.961 -31.172 11.266 1 84.75 54 GLY B N 1
ATOM 3292 C CA . GLY B 1 54 ? -5.434 -32.5 11.484 1 84.75 54 GLY B CA 1
ATOM 3293 C C . GLY B 1 54 ? -4.066 -32.719 10.859 1 84.75 54 GLY B C 1
ATOM 3294 O O . GLY B 1 54 ? -3.57 -33.844 10.812 1 84.75 54 GLY B O 1
ATOM 3295 N N . VAL B 1 55 ? -3.547 -31.656 10.25 1 89.44 55 VAL B N 1
ATOM 3296 C CA . VAL B 1 55 ? -2.252 -31.781 9.586 1 89.44 55 VAL B CA 1
ATOM 3297 C C . VAL B 1 55 ? -1.265 -30.781 10.195 1 89.44 55 VAL B C 1
ATOM 3299 O O . VAL B 1 55 ? -1.567 -29.594 10.305 1 89.44 55 VAL B O 1
ATOM 3302 N N . ASP B 1 56 ? -0.22 -31.234 10.695 1 92 56 ASP B N 1
ATOM 3303 C CA . ASP B 1 56 ? 0.954 -30.5 11.156 1 92 56 ASP B CA 1
ATOM 3304 C C . ASP B 1 56 ? 2.234 -31.281 10.883 1 92 56 ASP B C 1
ATOM 3306 O O . ASP B 1 56 ? 2.709 -32.031 11.75 1 92 56 ASP B O 1
ATOM 3310 N N . GLN B 1 57 ? 2.736 -31.062 9.648 1 94.5 57 GLN B N 1
ATOM 3311 C CA . GLN B 1 57 ? 3.82 -31.938 9.203 1 94.5 57 GLN B CA 1
ATOM 3312 C C . GLN B 1 57 ? 4.938 -31.125 8.547 1 94.5 57 GLN B C 1
ATOM 3314 O O . GLN B 1 57 ? 4.672 -30.156 7.824 1 94.5 57 GLN B O 1
ATOM 3319 N N . LYS B 1 58 ? 6.141 -31.531 8.859 1 94.5 58 LYS B N 1
ATOM 3320 C CA . LYS B 1 58 ? 7.309 -30.984 8.164 1 94.5 58 LYS B CA 1
ATOM 3321 C C . LYS B 1 58 ? 7.754 -31.906 7.035 1 94.5 58 LYS B C 1
ATOM 3323 O O . LYS B 1 58 ? 8.07 -33.094 7.273 1 94.5 58 LYS B O 1
ATOM 3328 N N . GLU B 1 59 ? 7.645 -31.375 5.863 1 96.19 59 GLU B N 1
ATOM 3329 C CA . GLU B 1 59 ? 8.023 -32.156 4.684 1 96.19 59 GLU B CA 1
ATOM 3330 C C . GLU B 1 59 ? 9.32 -31.625 4.074 1 96.19 59 GLU B C 1
ATOM 3332 O O . GLU B 1 59 ? 9.547 -30.406 4.035 1 96.19 59 GLU B O 1
ATOM 3337 N N . THR B 1 60 ? 10.117 -32.562 3.588 1 96.75 60 THR B N 1
ATOM 3338 C CA . THR B 1 60 ? 11.375 -32.188 2.967 1 96.75 60 THR B CA 1
ATOM 3339 C C . THR B 1 60 ? 11.266 -32.219 1.446 1 96.75 60 THR B C 1
ATOM 3341 O O . THR B 1 60 ? 10.828 -33.219 0.874 1 96.75 60 THR B O 1
ATOM 3344 N N . VAL B 1 61 ? 11.57 -31.156 0.826 1 97.88 61 VAL B N 1
ATOM 3345 C CA . VAL B 1 61 ? 11.672 -31.078 -0.627 1 97.88 61 VAL B CA 1
ATOM 3346 C C . VAL B 1 61 ? 13.125 -31.281 -1.052 1 97.88 61 VAL B C 1
ATOM 3348 O O . VAL B 1 61 ? 14.039 -30.656 -0.498 1 97.88 61 VAL B O 1
ATOM 3351 N N . LYS B 1 62 ? 13.336 -32.188 -1.991 1 97.62 62 LYS B N 1
ATOM 3352 C CA . LYS B 1 62 ? 14.695 -32.531 -2.43 1 97.62 62 LYS B CA 1
ATOM 3353 C C . LYS B 1 62 ? 14.859 -32.281 -3.924 1 97.62 62 LYS B C 1
ATOM 3355 O O . LYS B 1 62 ? 13.922 -31.859 -4.602 1 97.62 62 LYS B O 1
ATOM 3360 N N . ASN B 1 63 ? 16.078 -32.438 -4.379 1 97.62 63 ASN B N 1
ATOM 3361 C CA . ASN B 1 63 ? 16.406 -32.344 -5.797 1 97.62 63 ASN B CA 1
ATOM 3362 C C . ASN B 1 63 ? 16.188 -30.938 -6.332 1 97.62 63 ASN B C 1
ATOM 3364 O O . ASN B 1 63 ? 15.508 -30.75 -7.34 1 97.62 63 ASN B O 1
ATOM 3368 N N . VAL B 1 64 ? 16.672 -29.969 -5.562 1 98.62 64 VAL B N 1
ATOM 3369 C CA . VAL B 1 64 ? 16.547 -28.562 -5.945 1 98.62 64 VAL B CA 1
ATOM 3370 C C . VAL B 1 64 ? 17.922 -27.906 -5.953 1 98.62 64 VAL B C 1
ATOM 3372 O O . VAL B 1 64 ? 18.828 -28.359 -5.266 1 98.62 64 VAL B O 1
ATOM 3375 N N . ARG B 1 65 ? 18.094 -26.922 -6.707 1 98.44 65 ARG B N 1
ATOM 3376 C CA . ARG B 1 65 ? 19.25 -26.016 -6.688 1 98.44 65 ARG B CA 1
ATOM 3377 C C . ARG B 1 65 ? 18.844 -24.609 -7.121 1 98.44 65 ARG B C 1
ATOM 3379 O O . ARG B 1 65 ? 17.703 -24.375 -7.504 1 98.44 65 ARG B O 1
ATOM 3386 N N . GLY B 1 66 ? 19.766 -23.672 -6.992 1 98.25 66 GLY B N 1
ATOM 3387 C CA . GLY B 1 66 ? 19.438 -22.297 -7.297 1 98.25 66 GLY B CA 1
ATOM 3388 C C . GLY B 1 66 ? 20.453 -21.641 -8.219 1 98.25 66 GLY B C 1
ATOM 3389 O O . GLY B 1 66 ? 21.625 -22 -8.219 1 98.25 66 GLY B O 1
ATOM 3390 N N . ILE B 1 67 ? 19.984 -20.75 -9.047 1 98.12 67 ILE B N 1
ATOM 3391 C CA . ILE B 1 67 ? 20.859 -19.906 -9.859 1 98.12 67 ILE B CA 1
ATOM 3392 C C . ILE B 1 67 ? 20.422 -18.438 -9.727 1 98.12 67 ILE B C 1
ATOM 3394 O O . ILE B 1 67 ? 19.312 -18.156 -9.258 1 98.12 67 ILE B O 1
ATOM 3398 N N . ASN B 1 68 ? 21.281 -17.609 -10.133 1 95.94 68 ASN B N 1
ATOM 3399 C CA . ASN B 1 68 ? 20.969 -16.188 -10.188 1 95.94 68 ASN B CA 1
ATOM 3400 C C . ASN B 1 68 ? 20.172 -15.828 -11.438 1 95.94 68 ASN B C 1
ATOM 3402 O O . ASN B 1 68 ? 20.641 -16.047 -12.562 1 95.94 68 ASN B O 1
ATOM 3406 N N . SER B 1 69 ? 19.016 -15.289 -11.289 1 95.31 69 SER B N 1
ATOM 3407 C CA . SER B 1 69 ? 18.141 -15 -12.414 1 95.31 69 SER B CA 1
ATOM 3408 C C . SER B 1 69 ? 18.719 -13.906 -13.305 1 95.31 69 SER B C 1
ATOM 3410 O O . SER B 1 69 ? 18.297 -13.742 -14.453 1 95.31 69 SER B O 1
ATOM 3412 N N . GLY B 1 70 ? 19.656 -13.211 -12.805 1 90.75 70 GLY B N 1
ATOM 3413 C CA . GLY B 1 70 ? 20.297 -12.172 -13.594 1 90.75 70 GLY B CA 1
ATOM 3414 C C . GLY B 1 70 ? 21.453 -12.688 -14.422 1 90.75 70 GLY B C 1
ATOM 3415 O O . GLY B 1 70 ? 21.984 -11.969 -15.273 1 90.75 70 GLY B O 1
ATOM 3416 N N . ASP B 1 71 ? 21.859 -13.859 -14.188 1 94.62 71 ASP B N 1
ATOM 3417 C CA . ASP B 1 71 ? 22.922 -14.5 -14.969 1 94.62 71 ASP B CA 1
ATOM 3418 C C . ASP B 1 71 ? 22.359 -15.086 -16.266 1 94.62 71 ASP B C 1
ATOM 3420 O O . ASP B 1 71 ? 21.891 -16.219 -16.297 1 94.62 71 ASP B O 1
ATOM 3424 N N . GLU B 1 72 ? 22.5 -14.328 -17.297 1 96.19 72 GLU B N 1
ATOM 3425 C CA . GLU B 1 72 ? 21.891 -14.703 -18.578 1 96.19 72 GLU B CA 1
ATOM 3426 C C . GLU B 1 72 ? 22.438 -16.031 -19.078 1 96.19 72 GLU B C 1
ATOM 3428 O O . GLU B 1 72 ? 21.672 -16.875 -19.578 1 96.19 72 GLU B O 1
ATOM 3433 N N . ALA B 1 73 ? 23.734 -16.172 -18.922 1 97.81 73 ALA B N 1
ATOM 3434 C CA . ALA B 1 73 ? 24.344 -17.422 -19.375 1 97.81 73 ALA B CA 1
ATOM 3435 C C . ALA B 1 73 ? 23.766 -18.625 -18.625 1 97.81 73 ALA B C 1
ATOM 3437 O O . ALA B 1 73 ? 23.453 -19.641 -19.234 1 97.81 73 ALA B O 1
ATOM 3438 N N . ALA B 1 74 ? 23.641 -18.5 -17.328 1 98.06 74 ALA B N 1
ATOM 3439 C CA . ALA B 1 74 ? 23.109 -19.578 -16.516 1 98.06 74 ALA B CA 1
ATOM 3440 C C . ALA B 1 74 ? 21.641 -19.859 -16.859 1 98.06 74 ALA B C 1
ATOM 3442 O O . ALA B 1 74 ? 21.25 -21.016 -17 1 98.06 74 ALA B O 1
ATOM 3443 N N . VAL B 1 75 ? 20.875 -18.828 -17.016 1 98.38 75 VAL B N 1
ATOM 3444 C CA . VAL B 1 75 ? 19.453 -18.969 -17.328 1 98.38 75 VAL B CA 1
ATOM 3445 C C . VAL B 1 75 ? 19.297 -19.609 -18.703 1 98.38 75 VAL B C 1
ATOM 3447 O O . VAL B 1 75 ? 18.484 -20.516 -18.891 1 98.38 75 VAL B O 1
ATOM 3450 N N . THR B 1 76 ? 20.062 -19.109 -19.656 1 98.56 76 THR B N 1
ATOM 3451 C CA . THR B 1 76 ? 20 -19.641 -21.016 1 98.56 76 THR B CA 1
ATOM 3452 C C . THR B 1 76 ? 20.375 -21.109 -21.031 1 98.56 76 THR B C 1
ATOM 3454 O O . THR B 1 76 ? 19.75 -21.906 -21.734 1 98.56 76 THR B O 1
ATOM 3457 N N . ALA B 1 77 ? 21.391 -21.422 -20.25 1 98.56 77 ALA B N 1
ATOM 3458 C CA . ALA B 1 77 ? 21.812 -22.812 -20.156 1 98.56 77 ALA B CA 1
ATOM 3459 C C . ALA B 1 77 ? 20.688 -23.688 -19.594 1 98.56 77 ALA B C 1
ATOM 3461 O O . ALA B 1 77 ? 20.438 -24.781 -20.094 1 98.56 77 ALA B O 1
ATOM 3462 N N . GLU B 1 78 ? 20.016 -23.234 -18.578 1 98.69 78 GLU B N 1
ATOM 3463 C CA . GLU B 1 78 ? 18.922 -24 -17.969 1 98.69 78 GLU B CA 1
ATOM 3464 C C . GLU B 1 78 ? 17.734 -24.125 -18.922 1 98.69 78 GLU B C 1
ATOM 3466 O O . GLU B 1 78 ? 17.109 -25.188 -19 1 98.69 78 GLU B O 1
ATOM 3471 N N . ILE B 1 79 ? 17.438 -23.109 -19.656 1 98.69 79 ILE B N 1
ATOM 3472 C CA . ILE B 1 79 ? 16.312 -23.109 -20.562 1 98.69 79 ILE B CA 1
ATOM 3473 C C . ILE B 1 79 ? 16.578 -24.062 -21.734 1 98.69 79 ILE B C 1
ATOM 3475 O O . ILE B 1 79 ? 15.664 -24.703 -22.25 1 98.69 79 ILE B O 1
ATOM 3479 N N . SER B 1 80 ? 17.812 -24.234 -22.078 1 98.19 80 SER B N 1
ATOM 3480 C CA . SER B 1 80 ? 18.203 -25.047 -23.219 1 98.19 80 SER B CA 1
ATOM 3481 C C . SER B 1 80 ? 17.734 -26.5 -23.047 1 98.19 80 SER B C 1
ATOM 3483 O O . SER B 1 80 ? 17.406 -27.172 -24.016 1 98.19 80 SER B O 1
ATOM 3485 N N . ASP B 1 81 ? 17.641 -26.984 -21.781 1 96.81 81 ASP B N 1
ATOM 3486 C CA . ASP B 1 81 ? 17.266 -28.391 -21.609 1 96.81 81 ASP B CA 1
ATOM 3487 C C . ASP B 1 81 ? 16.125 -28.531 -20.609 1 96.81 81 ASP B C 1
ATOM 3489 O O . ASP B 1 81 ? 15.836 -29.625 -20.141 1 96.81 81 ASP B O 1
ATOM 3493 N N . ALA B 1 82 ? 15.539 -27.422 -20.234 1 98.31 82 ALA B N 1
ATOM 3494 C CA . ALA B 1 82 ? 14.383 -27.484 -19.359 1 98.31 82 ALA B CA 1
ATOM 3495 C C . ALA B 1 82 ? 13.188 -28.125 -20.062 1 98.31 82 ALA B C 1
ATOM 3497 O O . ALA B 1 82 ? 13.023 -27.969 -21.281 1 98.31 82 ALA B O 1
ATOM 3498 N N . THR B 1 83 ? 12.359 -28.828 -19.281 1 97.56 83 THR B N 1
ATOM 3499 C CA . THR B 1 83 ? 11.125 -29.406 -19.781 1 97.56 83 THR B CA 1
ATOM 3500 C C . THR B 1 83 ? 9.938 -28.484 -19.484 1 97.56 83 THR B C 1
ATOM 3502 O O . THR B 1 83 ? 8.914 -28.547 -20.172 1 97.56 83 THR B O 1
ATOM 3505 N N . LEU B 1 84 ? 10.125 -27.594 -18.484 1 98.62 84 LEU B N 1
ATOM 3506 C CA . LEU B 1 84 ? 9.086 -26.672 -18.047 1 98.62 84 LEU B CA 1
ATOM 3507 C C . LEU B 1 84 ? 9.703 -25.438 -17.391 1 98.62 84 LEU B C 1
ATOM 3509 O O . LEU B 1 84 ? 10.719 -25.531 -16.703 1 98.62 84 LEU B O 1
ATOM 3513 N N . VAL B 1 85 ? 9.086 -24.281 -17.688 1 98.88 85 VAL B N 1
ATOM 3514 C CA . VAL B 1 85 ? 9.453 -23.062 -17 1 98.88 85 VAL B CA 1
ATOM 3515 C C . VAL B 1 85 ? 8.242 -22.5 -16.266 1 98.88 85 VAL B C 1
ATOM 3517 O O . VAL B 1 85 ? 7.137 -22.453 -16.812 1 98.88 85 VAL B O 1
ATOM 3520 N N . THR B 1 86 ? 8.391 -22.156 -14.984 1 98.88 86 THR B N 1
ATOM 3521 C CA . THR B 1 86 ? 7.332 -21.531 -14.195 1 98.88 86 THR B CA 1
ATOM 3522 C C . THR B 1 86 ? 7.855 -20.281 -13.492 1 98.88 86 THR B C 1
ATOM 3524 O O . THR B 1 86 ? 9.062 -20.078 -13.375 1 98.88 86 THR B O 1
ATOM 3527 N N . THR B 1 87 ? 6.949 -19.375 -13.133 1 98.62 87 THR B N 1
ATOM 3528 C CA . THR B 1 87 ? 7.348 -18.172 -12.422 1 98.62 87 THR B CA 1
ATOM 3529 C C . THR B 1 87 ? 6.434 -17.922 -11.227 1 98.62 87 THR B C 1
ATOM 3531 O O . THR B 1 87 ? 5.25 -18.266 -11.258 1 98.62 87 THR B O 1
ATOM 3534 N N . ALA B 1 88 ? 6.934 -17.406 -10.148 1 96.75 88 ALA B N 1
ATOM 3535 C CA . ALA B 1 88 ? 6.258 -16.812 -9 1 96.75 88 ALA B CA 1
ATOM 3536 C C . ALA B 1 88 ? 7.039 -15.625 -8.453 1 96.75 88 ALA B C 1
ATOM 3538 O O . ALA B 1 88 ? 7.48 -15.641 -7.297 1 96.75 88 ALA B O 1
ATOM 3539 N N . VAL B 1 89 ? 7.164 -14.539 -9.25 1 95.56 89 VAL B N 1
ATOM 3540 C CA . VAL B 1 89 ? 8.062 -13.43 -8.945 1 95.56 89 VAL B CA 1
ATOM 3541 C C . VAL B 1 89 ? 7.254 -12.156 -8.711 1 95.56 89 VAL B C 1
ATOM 3543 O O . VAL B 1 89 ? 7.793 -11.156 -8.227 1 95.56 89 VAL B O 1
ATOM 3546 N N . GLY B 1 90 ? 6.004 -12.211 -8.977 1 93.56 90 GLY B N 1
ATOM 3547 C CA . GLY B 1 90 ? 5.156 -11.031 -8.969 1 93.56 90 GLY B CA 1
ATOM 3548 C C . GLY B 1 90 ? 4.949 -10.438 -10.344 1 93.56 90 GLY B C 1
ATOM 3549 O O . GLY B 1 90 ? 5.855 -10.445 -11.18 1 93.56 90 GLY B O 1
ATOM 3550 N N . PRO B 1 91 ? 3.838 -9.836 -10.617 1 93.94 91 PRO B N 1
ATOM 3551 C CA . PRO B 1 91 ? 3.447 -9.375 -11.953 1 93.94 91 PRO B CA 1
ATOM 3552 C C . PRO B 1 91 ? 4.41 -8.344 -12.523 1 93.94 91 PRO B C 1
ATOM 3554 O O . PRO B 1 91 ? 4.836 -8.453 -13.68 1 93.94 91 PRO B O 1
ATOM 3557 N N . PRO B 1 92 ? 4.879 -7.391 -11.75 1 92.06 92 PRO B N 1
ATOM 3558 C CA . PRO B 1 92 ? 5.773 -6.391 -12.336 1 92.06 92 PRO B CA 1
ATOM 3559 C C . PRO B 1 92 ? 7.086 -6.992 -12.828 1 92.06 92 PRO B C 1
ATOM 3561 O O . PRO B 1 92 ? 7.695 -6.465 -13.766 1 92.06 92 PRO B O 1
ATOM 3564 N N . VAL B 1 93 ? 7.453 -8.039 -12.242 1 95.94 93 VAL B N 1
ATOM 3565 C CA . VAL B 1 93 ? 8.742 -8.648 -12.555 1 95.94 93 VAL B CA 1
ATOM 3566 C C . VAL B 1 93 ? 8.648 -9.422 -13.867 1 95.94 93 VAL B C 1
ATOM 3568 O O . VAL B 1 93 ? 9.656 -9.648 -14.531 1 95.94 93 VAL B O 1
ATOM 3571 N N . LEU B 1 94 ? 7.457 -9.836 -14.258 1 97.31 94 LEU B N 1
ATOM 3572 C CA . LEU B 1 94 ? 7.273 -10.578 -15.5 1 97.31 94 LEU B CA 1
ATOM 3573 C C . LEU B 1 94 ? 7.781 -9.773 -16.688 1 97.31 94 LEU B C 1
ATOM 3575 O O . LEU B 1 94 ? 8.492 -10.305 -17.547 1 97.31 94 LEU B O 1
ATOM 3579 N N . GLU B 1 95 ? 7.465 -8.484 -16.641 1 96.19 95 GLU B N 1
ATOM 3580 C CA . GLU B 1 95 ? 7.898 -7.621 -17.734 1 96.19 95 GLU B CA 1
ATOM 3581 C C . GLU B 1 95 ? 9.414 -7.465 -17.75 1 96.19 95 GLU B C 1
ATOM 3583 O O . GLU B 1 95 ? 10.031 -7.391 -18.812 1 96.19 95 GLU B O 1
ATOM 3588 N N . ILE B 1 96 ? 9.945 -7.453 -16.625 1 96.12 96 ILE B N 1
ATOM 3589 C CA . ILE B 1 96 ? 11.383 -7.277 -16.469 1 96.12 96 ILE B CA 1
ATOM 3590 C C . ILE B 1 96 ? 12.117 -8.516 -16.984 1 96.12 96 ILE B C 1
ATOM 3592 O O . ILE B 1 96 ? 13.188 -8.406 -17.578 1 96.12 96 ILE B O 1
ATOM 3596 N N . LEU B 1 97 ? 11.539 -9.672 -16.859 1 97.12 97 LEU B N 1
ATOM 3597 C CA . LEU B 1 97 ? 12.156 -10.945 -17.219 1 97.12 97 LEU B CA 1
ATOM 3598 C C . LEU B 1 97 ? 12.016 -11.203 -18.719 1 97.12 97 LEU B C 1
ATOM 3600 O O . LEU B 1 97 ? 12.758 -12.008 -19.281 1 97.12 97 LEU B O 1
ATOM 3604 N N . ALA B 1 98 ? 11.094 -10.562 -19.375 1 98.19 98 ALA B N 1
ATOM 3605 C CA . ALA B 1 98 ? 10.641 -10.891 -20.734 1 98.19 98 ALA B CA 1
ATOM 3606 C C . ALA B 1 98 ? 11.805 -10.844 -21.719 1 98.19 98 ALA B C 1
ATOM 3608 O O . ALA B 1 98 ? 11.984 -11.773 -22.516 1 98.19 98 ALA B O 1
ATOM 3609 N N . PRO B 1 99 ? 12.672 -9.812 -21.703 1 97.81 99 PRO B N 1
ATOM 3610 C CA . PRO B 1 99 ? 13.781 -9.773 -22.656 1 97.81 99 PRO B CA 1
ATOM 3611 C C . PRO B 1 99 ? 14.75 -10.945 -22.469 1 97.81 99 PRO B C 1
ATOM 3613 O O . PRO B 1 99 ? 15.227 -11.508 -23.453 1 97.81 99 PRO B O 1
ATOM 3616 N N . LEU B 1 100 ? 15.016 -11.266 -21.234 1 97.81 100 LEU B N 1
ATOM 3617 C CA . LEU B 1 100 ? 15.891 -12.398 -20.938 1 97.81 100 LEU B CA 1
ATOM 3618 C C . LEU B 1 100 ? 15.289 -13.695 -21.469 1 97.81 100 LEU B C 1
ATOM 3620 O O . LEU B 1 100 ? 15.992 -14.516 -22.062 1 97.81 100 LEU B O 1
ATOM 3624 N N . LEU B 1 101 ? 14.008 -13.906 -21.266 1 98.56 101 LEU B N 1
ATOM 3625 C CA . LEU B 1 101 ? 13.32 -15.102 -21.75 1 98.56 101 LEU B CA 1
ATOM 3626 C C . LEU B 1 101 ? 13.336 -15.156 -23.266 1 98.56 101 LEU B C 1
ATOM 3628 O O . LEU B 1 101 ? 13.547 -16.219 -23.859 1 98.56 101 LEU B O 1
ATOM 3632 N N . ALA B 1 102 ? 13.102 -14.016 -23.859 1 98.69 102 ALA B N 1
ATOM 3633 C CA . ALA B 1 102 ? 13.109 -13.945 -25.312 1 98.69 102 ALA B CA 1
ATOM 3634 C C . ALA B 1 102 ? 14.445 -14.414 -25.875 1 98.69 102 ALA B C 1
ATOM 3636 O O . ALA B 1 102 ? 14.492 -15.273 -26.766 1 98.69 102 ALA B O 1
ATOM 3637 N N . ARG B 1 103 ? 15.531 -13.891 -25.328 1 98.38 103 ARG B N 1
ATOM 3638 C CA . ARG B 1 103 ? 16.859 -14.242 -25.797 1 98.38 103 ARG B CA 1
ATOM 3639 C C . ARG B 1 103 ? 17.156 -15.711 -25.547 1 98.38 103 ARG B C 1
ATOM 3641 O O . ARG B 1 103 ? 17.703 -16.391 -26.406 1 98.38 103 ARG B O 1
ATOM 3648 N N . SER B 1 104 ? 16.781 -16.203 -24.438 1 98.75 104 SER B N 1
ATOM 3649 C CA . SER B 1 104 ? 17.062 -17.578 -24.047 1 98.75 104 SER B CA 1
ATOM 3650 C C . SER B 1 104 ? 16.25 -18.562 -24.891 1 98.75 104 SER B C 1
ATOM 3652 O O . SER B 1 104 ? 16.766 -19.609 -25.281 1 98.75 104 SER B O 1
ATOM 3654 N N . LEU B 1 105 ? 15.031 -18.25 -25.156 1 98.81 105 LEU B N 1
ATOM 3655 C CA . LEU B 1 105 ? 14.172 -19.094 -25.984 1 98.81 105 LEU B CA 1
ATOM 3656 C C . LEU B 1 105 ? 14.664 -19.125 -27.422 1 98.81 105 LEU B C 1
ATOM 3658 O O . LEU B 1 105 ? 14.688 -20.172 -28.062 1 98.81 105 LEU B O 1
ATOM 3662 N N . ALA B 1 106 ? 14.977 -17.953 -27.922 1 98.62 106 ALA B N 1
ATOM 3663 C CA . ALA B 1 106 ? 15.531 -17.891 -29.266 1 98.62 106 ALA B CA 1
ATOM 3664 C C . ALA B 1 106 ? 16.766 -18.781 -29.391 1 98.62 106 ALA B C 1
ATOM 3666 O O . ALA B 1 106 ? 16.891 -19.531 -30.375 1 98.62 106 ALA B O 1
ATOM 3667 N N . ALA B 1 107 ? 17.656 -18.672 -28.422 1 98.62 107 ALA B N 1
ATOM 3668 C CA . ALA B 1 107 ? 18.859 -19.484 -28.406 1 98.62 107 ALA B CA 1
ATOM 3669 C C . ALA B 1 107 ? 18.531 -20.969 -28.422 1 98.62 107 ALA B C 1
ATOM 3671 O O . ALA B 1 107 ? 19.125 -21.75 -29.156 1 98.62 107 ALA B O 1
ATOM 3672 N N . ARG B 1 108 ? 17.562 -21.391 -27.656 1 98.62 108 ARG B N 1
ATOM 3673 C CA . ARG B 1 108 ? 17.109 -22.781 -27.594 1 98.62 108 ARG B CA 1
ATOM 3674 C C . ARG B 1 108 ? 16.641 -23.266 -28.969 1 98.62 108 ARG B C 1
ATOM 3676 O O . ARG B 1 108 ? 17.078 -24.312 -29.422 1 98.62 108 ARG B O 1
ATOM 3683 N N . TYR B 1 109 ? 15.844 -22.469 -29.578 1 98.38 109 TYR B N 1
ATOM 3684 C CA . TYR B 1 109 ? 15.188 -22.938 -30.781 1 98.38 109 TYR B CA 1
ATOM 3685 C C . TYR B 1 109 ? 16.125 -22.859 -31.984 1 98.38 109 TYR B C 1
ATOM 3687 O O . TYR B 1 109 ? 16.062 -23.688 -32.906 1 98.38 109 TYR B O 1
ATOM 3695 N N . ARG B 1 110 ? 17 -21.922 -31.984 1 97.62 110 ARG B N 1
ATOM 3696 C CA . ARG B 1 110 ? 18.016 -21.859 -33.031 1 97.62 110 ARG B CA 1
ATOM 3697 C C . ARG B 1 110 ? 18.953 -23.062 -32.938 1 97.62 110 ARG B C 1
ATOM 3699 O O . ARG B 1 110 ? 19.516 -23.5 -33.938 1 97.62 110 ARG B O 1
ATOM 3706 N N . ALA B 1 111 ? 19.094 -23.578 -31.828 1 98 111 ALA B N 1
ATOM 3707 C CA . ALA B 1 111 ? 19.938 -24.75 -31.625 1 98 111 ALA B CA 1
ATOM 3708 C C . ALA B 1 111 ? 19.172 -26.047 -31.859 1 98 111 ALA B C 1
ATOM 3710 O O . ALA B 1 111 ? 19.703 -27.141 -31.672 1 98 111 ALA B O 1
ATOM 3711 N N . GLY B 1 112 ? 17.906 -25.953 -32.188 1 97.25 112 GLY B N 1
ATOM 3712 C CA . GLY B 1 112 ? 17.094 -27.125 -32.531 1 97.25 112 GLY B CA 1
ATOM 3713 C C . GLY B 1 112 ? 16.391 -27.719 -31.312 1 97.25 112 GLY B C 1
ATOM 3714 O O . GLY B 1 112 ? 16.016 -28.891 -31.328 1 97.25 112 GLY B O 1
ATOM 3715 N N . GLY B 1 113 ? 16.281 -26.891 -30.328 1 97.06 113 GLY B N 1
ATOM 3716 C CA . GLY B 1 113 ? 15.641 -27.375 -29.125 1 97.06 113 GLY B CA 1
ATOM 3717 C C . GLY B 1 113 ? 14.172 -27.688 -29.312 1 97.06 113 GLY B C 1
ATOM 3718 O O . GLY B 1 113 ? 13.523 -27.125 -30.203 1 97.06 113 GLY B O 1
ATOM 3719 N N . ALA B 1 114 ? 13.586 -28.578 -28.438 1 97.19 114 ALA B N 1
ATOM 3720 C CA . ALA B 1 114 ? 12.18 -28.984 -28.469 1 97.19 114 ALA B CA 1
ATOM 3721 C C . ALA B 1 114 ? 11.281 -27.875 -27.938 1 97.19 114 ALA B C 1
ATOM 3723 O O . ALA B 1 114 ? 11.75 -26.953 -27.25 1 97.19 114 ALA B O 1
ATOM 3724 N N . PRO B 1 115 ? 10.023 -27.891 -28.234 1 98.19 115 PRO B N 1
ATOM 3725 C CA . PRO B 1 115 ? 9.078 -26.906 -27.688 1 98.19 115 PRO B CA 1
ATOM 3726 C C . PRO B 1 115 ? 9.094 -26.859 -26.156 1 98.19 115 PRO B C 1
ATOM 3728 O O . PRO B 1 115 ? 9.32 -27.891 -25.516 1 98.19 115 PRO B O 1
ATOM 3731 N N . LEU B 1 116 ? 8.859 -25.688 -25.656 1 98.69 116 LEU B N 1
ATOM 3732 C CA . LEU B 1 116 ? 8.898 -25.453 -24.219 1 98.69 116 LEU B CA 1
ATOM 3733 C C . LEU B 1 116 ? 7.637 -24.734 -23.75 1 98.69 116 LEU B C 1
ATOM 3735 O O . LEU B 1 116 ? 7.16 -23.812 -24.422 1 98.69 116 LEU B O 1
ATOM 3739 N N . ASN B 1 117 ? 7.094 -25.109 -22.641 1 98.88 117 ASN B N 1
ATOM 3740 C CA . ASN B 1 117 ? 5.945 -24.438 -22.047 1 98.88 117 ASN B CA 1
ATOM 3741 C C . ASN B 1 117 ? 6.344 -23.594 -20.844 1 98.88 117 ASN B C 1
ATOM 3743 O O . ASN B 1 117 ? 7.168 -24.016 -20.031 1 98.88 117 ASN B O 1
ATOM 3747 N N . ILE B 1 118 ? 5.805 -22.422 -20.781 1 98.94 118 ILE B N 1
ATOM 3748 C CA . ILE B 1 118 ? 6.012 -21.484 -19.672 1 98.94 118 ILE B CA 1
ATOM 3749 C C . ILE B 1 118 ? 4.684 -21.219 -18.969 1 98.94 118 ILE B C 1
ATOM 3751 O O . ILE B 1 118 ? 3.676 -20.938 -19.625 1 98.94 118 ILE B O 1
ATOM 3755 N N . ILE B 1 119 ? 4.648 -21.375 -17.656 1 98.88 119 ILE B N 1
ATOM 3756 C CA . ILE B 1 119 ? 3.467 -21.109 -16.844 1 98.88 119 ILE B CA 1
ATOM 3757 C C . ILE B 1 119 ? 3.789 -20.047 -15.805 1 98.88 119 ILE B C 1
ATOM 3759 O O . ILE B 1 119 ? 4.539 -20.297 -14.852 1 98.88 119 ILE B O 1
ATOM 3763 N N . ALA B 1 120 ? 3.24 -18.844 -15.992 1 98.75 120 ALA B N 1
ATOM 3764 C CA . ALA B 1 120 ? 3.385 -17.781 -15 1 98.75 120 ALA B CA 1
ATOM 3765 C C . ALA B 1 120 ? 2.375 -17.953 -13.867 1 98.75 120 ALA B C 1
ATOM 3767 O O . ALA B 1 120 ? 1.193 -17.641 -14.023 1 98.75 120 ALA B O 1
ATOM 3768 N N . CYS B 1 121 ? 2.891 -18.422 -12.758 1 98.25 121 CYS B N 1
ATOM 3769 C CA . CYS B 1 121 ? 2.053 -18.688 -11.586 1 98.25 121 CYS B CA 1
ATOM 3770 C C . CYS B 1 121 ? 2 -17.453 -10.68 1 98.25 121 CYS B C 1
ATOM 3772 O O . CYS B 1 121 ? 2.6 -17.453 -9.602 1 98.25 121 CYS B O 1
ATOM 3774 N N . GLU B 1 122 ? 1.276 -16.484 -11.141 1 96.19 122 GLU B N 1
ATOM 3775 C CA . GLU B 1 122 ? 1.186 -15.18 -10.492 1 96.19 122 GLU B CA 1
ATOM 3776 C C . GLU B 1 122 ? -0.233 -14.906 -9.992 1 96.19 122 GLU B C 1
ATOM 3778 O O . GLU B 1 122 ? -1.195 -15.484 -10.508 1 96.19 122 GLU B O 1
ATOM 3783 N N . ASN B 1 123 ? -0.353 -14.062 -8.984 1 89.38 123 ASN B N 1
ATOM 3784 C CA . ASN B 1 123 ? -1.663 -13.523 -8.633 1 89.38 123 ASN B CA 1
ATOM 3785 C C . ASN B 1 123 ? -2.133 -12.484 -9.656 1 89.38 123 ASN B C 1
ATOM 3787 O O . ASN B 1 123 ? -2.293 -11.312 -9.32 1 89.38 123 ASN B O 1
ATOM 3791 N N . MET B 1 124 ? -2.352 -12.906 -10.805 1 91.06 124 MET B N 1
ATOM 3792 C CA . MET B 1 124 ? -2.736 -12.125 -11.969 1 91.06 124 MET B CA 1
ATOM 3793 C C . MET B 1 124 ? -3.551 -12.969 -12.945 1 91.06 124 MET B C 1
ATOM 3795 O O . MET B 1 124 ? -3.188 -14.109 -13.242 1 91.06 124 MET B O 1
ATOM 3799 N N . VAL B 1 125 ? -4.668 -12.383 -13.383 1 91.12 125 VAL B N 1
ATOM 3800 C CA . VAL B 1 125 ? -5.473 -13.062 -14.391 1 91.12 125 VAL B CA 1
ATOM 3801 C C . VAL B 1 125 ? -4.73 -13.07 -15.727 1 91.12 125 VAL B C 1
ATOM 3803 O O . VAL B 1 125 ? -4.301 -12.023 -16.219 1 91.12 125 VAL B O 1
ATOM 3806 N N . ARG B 1 126 ? -4.523 -14.18 -16.281 1 96.25 126 ARG B N 1
ATOM 3807 C CA . ARG B 1 126 ? -3.891 -14.375 -17.578 1 96.25 126 ARG B CA 1
ATOM 3808 C C . ARG B 1 126 ? -2.453 -13.867 -17.562 1 96.25 126 ARG B C 1
ATOM 3810 O O . ARG B 1 126 ? -2.051 -13.117 -18.453 1 96.25 126 ARG B O 1
ATOM 3817 N N . GLY B 1 127 ? -1.729 -14.266 -16.547 1 97.56 127 GLY B N 1
ATOM 3818 C CA . GLY B 1 127 ? -0.344 -13.859 -16.375 1 97.56 127 GLY B CA 1
ATOM 3819 C C . GLY B 1 127 ? 0.576 -14.391 -17.453 1 97.56 127 GLY B C 1
ATOM 3820 O O . GLY B 1 127 ? 1.48 -13.688 -17.906 1 97.56 127 GLY B O 1
ATOM 3821 N N . SER B 1 128 ? 0.326 -15.602 -17.938 1 98.75 128 SER B N 1
ATOM 3822 C CA . SER B 1 128 ? 1.158 -16.188 -18.969 1 98.75 128 SER B CA 1
ATOM 3823 C C . SER B 1 128 ? 0.932 -15.5 -20.312 1 98.75 128 SER B C 1
ATOM 3825 O O . SER B 1 128 ? 1.874 -15.305 -21.094 1 98.75 128 SER B O 1
ATOM 3827 N N . SER B 1 129 ? -0.311 -15.172 -20.578 1 98.56 129 SER B N 1
ATOM 3828 C CA . SER B 1 129 ? -0.614 -14.422 -21.781 1 98.56 129 SER B CA 1
ATOM 3829 C C . SER B 1 129 ? 0.061 -13.055 -21.781 1 98.56 129 SER B C 1
ATOM 3831 O O . SER B 1 129 ? 0.583 -12.609 -22.797 1 98.56 129 SER B O 1
ATOM 3833 N N . PHE B 1 130 ? -0.006 -12.398 -20.656 1 98.19 130 PHE B N 1
ATOM 3834 C CA . PHE B 1 130 ? 0.689 -11.125 -20.5 1 98.19 130 PHE B CA 1
ATOM 3835 C C . PHE B 1 130 ? 2.184 -11.289 -20.75 1 98.19 130 PHE B C 1
ATOM 3837 O O . PHE B 1 130 ? 2.783 -10.508 -21.484 1 98.19 130 PHE B O 1
ATOM 3844 N N . LEU B 1 131 ? 2.801 -12.312 -20.156 1 98.69 131 LEU B N 1
ATOM 3845 C CA . LEU B 1 131 ? 4.219 -12.609 -20.344 1 98.69 131 LEU B CA 1
ATOM 3846 C C . LEU B 1 131 ? 4.527 -12.891 -21.812 1 98.69 131 LEU B C 1
ATOM 3848 O O . LEU B 1 131 ? 5.551 -12.438 -22.328 1 98.69 131 LEU B O 1
ATOM 3852 N N . LYS B 1 132 ? 3.66 -13.633 -22.453 1 98.81 132 LYS B N 1
ATOM 3853 C CA . LYS B 1 132 ? 3.812 -13.906 -23.875 1 98.81 132 LYS B CA 1
ATOM 3854 C C . LYS B 1 132 ? 3.947 -12.609 -24.672 1 98.81 132 LYS B C 1
ATOM 3856 O O . LYS B 1 132 ? 4.863 -12.469 -25.5 1 98.81 132 LYS B O 1
ATOM 3861 N N . GLU B 1 133 ? 3.031 -11.719 -24.391 1 98.62 133 GLU B N 1
ATOM 3862 C CA . GLU B 1 133 ? 3.047 -10.445 -25.094 1 98.62 133 GLU B CA 1
ATOM 3863 C C . GLU B 1 133 ? 4.379 -9.727 -24.906 1 98.62 133 GLU B C 1
ATOM 3865 O O . GLU B 1 133 ? 4.961 -9.227 -25.875 1 98.62 133 GLU B O 1
ATOM 3870 N N . LYS B 1 134 ? 4.844 -9.695 -23.703 1 98.5 134 LYS B N 1
ATOM 3871 C CA . LYS B 1 134 ? 6.086 -8.992 -23.406 1 98.5 134 LYS B CA 1
ATOM 3872 C C . LYS B 1 134 ? 7.285 -9.703 -24.016 1 98.5 134 LYS B C 1
ATOM 3874 O O . LYS B 1 134 ? 8.195 -9.062 -24.547 1 98.5 134 LYS B O 1
ATOM 3879 N N . VAL B 1 135 ? 7.316 -11.031 -24.047 1 98.75 135 VAL B N 1
ATOM 3880 C CA . VAL B 1 135 ? 8.406 -11.836 -24.594 1 98.75 135 VAL B CA 1
ATOM 3881 C C . VAL B 1 135 ? 8.461 -11.648 -26.109 1 98.75 135 VAL B C 1
ATOM 3883 O O . VAL B 1 135 ? 9.539 -11.414 -26.672 1 98.75 135 VAL B O 1
ATOM 3886 N N . LEU B 1 136 ? 7.336 -11.742 -26.75 1 98.75 136 LEU B N 1
ATOM 3887 C CA . LEU B 1 136 ? 7.305 -11.625 -28.203 1 98.75 136 LEU B CA 1
ATOM 3888 C C . LEU B 1 136 ? 7.688 -10.211 -28.641 1 98.75 136 LEU B C 1
ATOM 3890 O O . LEU B 1 136 ? 8.359 -10.039 -29.656 1 98.75 136 LEU B O 1
ATOM 3894 N N . THR B 1 137 ? 7.215 -9.219 -27.844 1 98.25 137 THR B N 1
ATOM 3895 C CA . THR B 1 137 ? 7.617 -7.844 -28.125 1 98.25 137 THR B CA 1
ATOM 3896 C C . THR B 1 137 ? 9.133 -7.695 -28.047 1 98.25 137 THR B C 1
ATOM 3898 O O . THR B 1 137 ? 9.75 -7.062 -28.906 1 98.25 137 THR B O 1
ATOM 3901 N N . ALA B 1 138 ? 9.75 -8.328 -27.156 1 98.06 138 ALA B N 1
ATOM 3902 C CA . ALA B 1 138 ? 11.188 -8.227 -26.922 1 98.06 138 ALA B CA 1
ATOM 3903 C C . ALA B 1 138 ? 11.969 -9.078 -27.938 1 98.06 138 ALA B C 1
ATOM 3905 O O . ALA B 1 138 ? 13.156 -8.844 -28.156 1 98.06 138 ALA B O 1
ATOM 3906 N N . ALA B 1 139 ? 11.375 -10.039 -28.531 1 98 139 ALA B N 1
ATOM 3907 C CA . ALA B 1 139 ? 12.031 -11.047 -29.359 1 98 139 ALA B CA 1
ATOM 3908 C C . ALA B 1 139 ? 12.406 -10.469 -30.734 1 98 139 ALA B C 1
ATOM 3910 O O . ALA B 1 139 ? 13.266 -11.016 -31.422 1 98 139 ALA B O 1
ATOM 3911 N N . GLY B 1 140 ? 11.727 -9.383 -31.203 1 96.5 140 GLY B N 1
ATOM 3912 C CA . GLY B 1 140 ? 12.008 -8.828 -32.531 1 96.5 140 GLY B CA 1
ATOM 3913 C C . GLY B 1 140 ? 11.828 -9.836 -33.625 1 96.5 140 GLY B C 1
ATOM 3914 O O . GLY B 1 140 ? 10.758 -10.43 -33.781 1 96.5 140 GLY B O 1
ATOM 3915 N N . ASP B 1 141 ? 12.93 -10.133 -34.281 1 96.94 141 ASP B N 1
ATOM 3916 C CA . ASP B 1 141 ? 12.875 -10.984 -35.438 1 96.94 141 ASP B CA 1
ATOM 3917 C C . ASP B 1 141 ? 12.617 -12.445 -35.062 1 96.94 141 ASP B C 1
ATOM 3919 O O . ASP B 1 141 ? 12.203 -13.25 -35.906 1 96.94 141 ASP B O 1
ATOM 3923 N N . ASP B 1 142 ? 12.766 -12.773 -33.812 1 98.12 142 ASP B N 1
ATOM 3924 C CA . ASP B 1 142 ? 12.609 -14.148 -33.375 1 98.12 142 ASP B CA 1
ATOM 3925 C C . ASP B 1 142 ? 11.188 -14.406 -32.844 1 98.12 142 ASP B C 1
ATOM 3927 O O . ASP B 1 142 ? 10.875 -15.5 -32.406 1 98.12 142 ASP B O 1
ATOM 3931 N N . ALA B 1 143 ? 10.312 -13.445 -32.906 1 98.56 143 ALA B N 1
ATOM 3932 C CA . ALA B 1 143 ? 8.969 -13.531 -32.344 1 98.56 143 ALA B CA 1
ATOM 3933 C C . ALA B 1 143 ? 8.203 -14.719 -32.938 1 98.56 143 ALA B C 1
ATOM 3935 O O . ALA B 1 143 ? 7.594 -15.484 -32.188 1 98.56 143 ALA B O 1
ATOM 3936 N N . ALA B 1 144 ? 8.25 -14.867 -34.188 1 98.25 144 ALA B N 1
ATOM 3937 C CA . ALA B 1 144 ? 7.523 -15.953 -34.844 1 98.25 144 ALA B CA 1
ATOM 3938 C C . ALA B 1 144 ? 8.07 -17.312 -34.438 1 98.25 144 ALA B C 1
ATOM 3940 O O . ALA B 1 144 ? 7.309 -18.25 -34.188 1 98.25 144 ALA B O 1
ATOM 3941 N N . LEU B 1 145 ? 9.375 -17.375 -34.375 1 98.38 145 LEU B N 1
ATOM 3942 C CA . LEU B 1 145 ? 10.047 -18.609 -33.969 1 98.38 145 LEU B CA 1
ATOM 3943 C C . LEU B 1 145 ? 9.625 -19.016 -32.562 1 98.38 145 LEU B C 1
ATOM 3945 O O . LEU B 1 145 ? 9.305 -20.172 -32.312 1 98.38 145 LEU B O 1
ATOM 3949 N N . ILE B 1 146 ? 9.633 -18.094 -31.641 1 98.75 146 ILE B N 1
ATOM 3950 C CA . ILE B 1 146 ? 9.281 -18.328 -30.234 1 98.75 146 ILE B CA 1
ATOM 3951 C C . ILE B 1 146 ? 7.801 -18.672 -30.125 1 98.75 146 ILE B C 1
ATOM 3953 O O . ILE B 1 146 ? 7.426 -19.625 -29.438 1 98.75 146 ILE B O 1
ATOM 3957 N N . ASP B 1 147 ? 7.012 -17.938 -30.828 1 98.56 147 ASP B N 1
ATOM 3958 C CA . ASP B 1 147 ? 5.566 -18.125 -30.766 1 98.56 147 ASP B CA 1
ATOM 3959 C C . ASP B 1 147 ? 5.184 -19.516 -31.266 1 98.56 147 ASP B C 1
ATOM 3961 O O . ASP B 1 147 ? 4.273 -20.156 -30.719 1 98.56 147 ASP B O 1
ATOM 3965 N N . ALA B 1 148 ? 5.824 -19.984 -32.219 1 98.19 148 ALA B N 1
ATOM 3966 C CA . ALA B 1 148 ? 5.508 -21.281 -32.812 1 98.19 148 ALA B CA 1
ATOM 3967 C C . ALA B 1 148 ? 5.914 -22.422 -31.906 1 98.19 148 ALA B C 1
ATOM 3969 O O . ALA B 1 148 ? 5.312 -23.5 -31.938 1 98.19 148 ALA B O 1
ATOM 3970 N N . ASN B 1 149 ? 6.844 -22.156 -31.031 1 98.62 149 ASN B N 1
ATOM 3971 C CA . ASN B 1 149 ? 7.453 -23.297 -30.344 1 98.62 149 ASN B CA 1
ATOM 3972 C C . ASN B 1 149 ? 7.27 -23.188 -28.828 1 98.62 149 ASN B C 1
ATOM 3974 O O . ASN B 1 149 ? 7.648 -24.109 -28.094 1 98.62 149 ASN B O 1
ATOM 3978 N N . THR B 1 150 ? 6.703 -22.125 -28.328 1 98.81 150 THR B N 1
ATOM 3979 C CA . THR B 1 150 ? 6.555 -21.938 -26.875 1 98.81 150 THR B CA 1
ATOM 3980 C C . THR B 1 150 ? 5.082 -21.859 -26.5 1 98.81 150 THR B C 1
ATOM 3982 O O . THR B 1 150 ? 4.324 -21.078 -27.078 1 98.81 150 THR B O 1
ATOM 3985 N N . GLY B 1 151 ? 4.637 -22.688 -25.594 1 98.81 151 GLY B N 1
ATOM 3986 C CA . GLY B 1 151 ? 3.336 -22.516 -24.969 1 98.81 151 GLY B CA 1
ATOM 3987 C C . GLY B 1 151 ? 3.377 -21.594 -23.766 1 98.81 151 GLY B C 1
ATOM 3988 O O . GLY B 1 151 ? 4.234 -21.734 -22.891 1 98.81 151 GLY B O 1
ATOM 3989 N N . PHE B 1 152 ? 2.664 -20.562 -23.781 1 98.94 152 PHE B N 1
ATOM 3990 C CA . PHE B 1 152 ? 2.418 -19.719 -22.609 1 98.94 152 PHE B CA 1
ATOM 3991 C C . PHE B 1 152 ? 1.069 -20.062 -21.984 1 98.94 152 PHE B C 1
ATOM 3993 O O . PHE B 1 152 ? 0.026 -19.641 -22.484 1 98.94 152 PHE B O 1
ATOM 4000 N N . VAL B 1 153 ? 1.137 -20.781 -20.875 1 98.88 153 VAL B N 1
ATOM 4001 C CA . VAL B 1 153 ? -0.047 -21.453 -20.359 1 98.88 153 VAL B CA 1
ATOM 4002 C C . VAL B 1 153 ? -0.586 -20.719 -19.141 1 98.88 153 VAL B C 1
ATOM 4004 O O . VAL B 1 153 ? 0.05 -20.688 -18.078 1 98.88 153 VAL B O 1
ATOM 4007 N N . ASP B 1 154 ? -1.73 -20.094 -19.297 1 98.75 154 ASP B N 1
ATOM 4008 C CA . ASP B 1 154 ? -2.369 -19.406 -18.188 1 98.75 154 ASP B CA 1
ATOM 4009 C C . ASP B 1 154 ? -2.791 -20.391 -17.094 1 98.75 154 ASP B C 1
ATOM 4011 O O . ASP B 1 154 ? -3.029 -21.562 -17.375 1 98.75 154 ASP B O 1
ATOM 4015 N N . CYS B 1 155 ? -2.809 -19.844 -15.875 1 98.5 155 CYS B N 1
ATOM 4016 C CA . CYS B 1 155 ? -3.164 -20.734 -14.773 1 98.5 155 CYS B CA 1
ATOM 4017 C C . CYS B 1 155 ? -3.84 -19.969 -13.648 1 98.5 155 CYS B C 1
ATOM 4019 O O . CYS B 1 155 ? -3.918 -18.734 -13.695 1 98.5 155 CYS B O 1
ATOM 4021 N N . ALA B 1 156 ? -4.441 -20.672 -12.742 1 97.12 156 ALA B N 1
ATOM 4022 C CA . ALA B 1 156 ? -4.926 -20.203 -11.445 1 97.12 156 ALA B CA 1
ATOM 4023 C C . ALA B 1 156 ? -4.242 -20.953 -10.305 1 97.12 156 ALA B C 1
ATOM 4025 O O . ALA B 1 156 ? -4.156 -22.188 -10.336 1 97.12 156 ALA B O 1
ATOM 4026 N N . VAL B 1 157 ? -3.66 -20.219 -9.383 1 96.94 157 VAL B N 1
ATOM 4027 C CA . VAL B 1 157 ? -2.979 -20.828 -8.258 1 96.94 157 VAL B CA 1
ATOM 4028 C C . VAL B 1 157 ? -3.625 -20.375 -6.949 1 96.94 157 VAL B C 1
ATOM 4030 O O . VAL B 1 157 ? -4.062 -19.234 -6.832 1 96.94 157 VAL B O 1
ATOM 4033 N N . ASP B 1 158 ? -3.701 -21.344 -6.023 1 96 158 ASP B N 1
ATOM 4034 C CA . ASP B 1 158 ? -4.309 -21.031 -4.73 1 96 158 ASP B CA 1
ATOM 4035 C C . ASP B 1 158 ? -3.664 -21.859 -3.615 1 96 158 ASP B C 1
ATOM 4037 O O . ASP B 1 158 ? -3.824 -23.078 -3.566 1 96 158 ASP B O 1
ATOM 4041 N N . ARG B 1 159 ? -2.959 -21.234 -2.77 1 94.75 159 ARG B N 1
ATOM 4042 C CA . ARG B 1 159 ? -2.426 -21.797 -1.531 1 94.75 159 ARG B CA 1
ATOM 4043 C C . ARG B 1 159 ? -2.076 -20.688 -0.538 1 94.75 159 ARG B C 1
ATOM 4045 O O . ARG B 1 159 ? -1.336 -19.766 -0.869 1 94.75 159 ARG B O 1
ATOM 4052 N N . ILE B 1 160 ? -2.691 -20.75 0.625 1 89.19 160 ILE B N 1
ATOM 4053 C CA . ILE B 1 160 ? -2.455 -19.719 1.637 1 89.19 160 ILE B CA 1
ATOM 4054 C C . ILE B 1 160 ? -1.097 -19.953 2.297 1 89.19 160 ILE B C 1
ATOM 4056 O O . ILE B 1 160 ? -0.795 -21.062 2.738 1 89.19 160 ILE B O 1
ATOM 4060 N N . VAL B 1 161 ? -0.206 -18.984 2.215 1 83.69 161 VAL B N 1
ATOM 4061 C CA . VAL B 1 161 ? 1.083 -18.938 2.898 1 83.69 161 VAL B CA 1
ATOM 4062 C C . VAL B 1 161 ? 1.06 -17.859 3.971 1 83.69 161 VAL B C 1
ATOM 4064 O O . VAL B 1 161 ? 1.06 -16.656 3.656 1 83.69 161 VAL B O 1
ATOM 4067 N N . PRO B 1 162 ? 1.042 -18.219 5.25 1 75.69 162 PRO B N 1
ATOM 4068 C CA . PRO B 1 162 ? 1.016 -17.172 6.273 1 75.69 162 PRO B CA 1
ATOM 4069 C C . PRO B 1 162 ? 2.32 -16.375 6.344 1 75.69 162 PRO B C 1
ATOM 4071 O O . PRO B 1 162 ? 3.375 -16.891 5.957 1 75.69 162 PRO B O 1
ATOM 4074 N N . PRO B 1 163 ? 2.129 -15.078 6.766 1 64.5 163 PRO B N 1
ATOM 4075 C CA . PRO B 1 163 ? 3.375 -14.336 6.984 1 64.5 163 PRO B CA 1
ATOM 4076 C C . PRO B 1 163 ? 4.262 -14.977 8.047 1 64.5 163 PRO B C 1
ATOM 4078 O O . PRO B 1 163 ? 3.758 -15.617 8.977 1 64.5 163 PRO B O 1
ATOM 4081 N N . VAL B 1 164 ? 5.477 -15.109 7.641 1 58.97 164 VAL B N 1
ATOM 4082 C CA . VAL B 1 164 ? 6.43 -15.656 8.602 1 58.97 164 VAL B CA 1
ATOM 4083 C C . VAL B 1 164 ? 6.488 -14.766 9.844 1 58.97 164 VAL B C 1
ATOM 4085 O O . VAL B 1 164 ? 6.59 -13.547 9.727 1 58.97 164 VAL B O 1
ATOM 4088 N N . ARG B 1 165 ? 5.777 -15.289 10.859 1 50.03 165 ARG B N 1
ATOM 4089 C CA . ARG B 1 165 ? 5.957 -14.602 12.133 1 50.03 165 ARG B CA 1
ATOM 4090 C C . ARG B 1 165 ? 7.324 -14.914 12.734 1 50.03 165 ARG B C 1
ATOM 4092 O O . ARG B 1 165 ? 7.766 -16.062 12.727 1 50.03 165 ARG B O 1
ATOM 4099 N N . GLY B 1 166 ? 8.32 -13.812 13.023 1 50.62 166 GLY B N 1
ATOM 4100 C CA . GLY B 1 166 ? 9.547 -13.828 13.805 1 50.62 166 GLY B CA 1
ATOM 4101 C C . GLY B 1 166 ? 10.594 -14.781 13.266 1 50.62 166 GLY B C 1
ATOM 4102 O O . GLY B 1 166 ? 10.305 -15.586 12.375 1 50.62 166 GLY B O 1
ATOM 4103 N N . GLY B 1 167 ? 12.047 -14.922 13.625 1 51.53 167 GLY B N 1
ATOM 4104 C CA . GLY B 1 167 ? 13.43 -15.359 13.664 1 51.53 167 GLY B CA 1
ATOM 4105 C C . GLY B 1 167 ? 13.633 -16.766 13.148 1 51.53 167 GLY B C 1
ATOM 4106 O O . GLY B 1 167 ? 14.156 -17.625 13.859 1 51.53 167 GLY B O 1
ATOM 4107 N N . ASP B 1 168 ? 12.82 -17.188 12.25 1 54.78 168 ASP B N 1
ATOM 4108 C CA . ASP B 1 168 ? 13.266 -18.531 11.922 1 54.78 168 ASP B CA 1
ATOM 4109 C C . ASP B 1 168 ? 14.727 -18.547 11.477 1 54.78 168 ASP B C 1
ATOM 4111 O O . ASP B 1 168 ? 15.148 -17.672 10.711 1 54.78 168 ASP B O 1
ATOM 4115 N N . ALA B 1 169 ? 15.43 -19.297 12.094 1 65.19 169 ALA B N 1
ATOM 4116 C CA . ALA B 1 169 ? 16.859 -19.5 11.906 1 65.19 169 ALA B CA 1
ATOM 4117 C C . ALA B 1 169 ? 17.156 -20.016 10.5 1 65.19 169 ALA B C 1
ATOM 4119 O O . ALA B 1 169 ? 18.219 -19.734 9.945 1 65.19 169 ALA B O 1
ATOM 4120 N N . ASP B 1 170 ? 16.047 -20.641 9.734 1 84.75 170 ASP B N 1
ATOM 4121 C CA . ASP B 1 170 ? 16.297 -21.172 8.398 1 84.75 170 ASP B CA 1
ATOM 4122 C C . ASP B 1 170 ? 15.688 -20.281 7.328 1 84.75 170 ASP B C 1
ATOM 4124 O O . ASP B 1 170 ? 14.469 -20.172 7.223 1 84.75 170 ASP B O 1
ATOM 4128 N N . PRO B 1 171 ? 16.453 -19.766 6.48 1 85.19 171 PRO B N 1
ATOM 4129 C CA . PRO B 1 171 ? 15.977 -18.812 5.477 1 85.19 171 PRO B CA 1
ATOM 4130 C C . PRO B 1 171 ? 15.148 -19.484 4.379 1 85.19 171 PRO B C 1
ATOM 4132 O O . PRO B 1 171 ? 14.461 -18.797 3.615 1 85.19 171 PRO B O 1
ATOM 4135 N N . LEU B 1 172 ? 15.188 -20.828 4.379 1 92 172 LEU B N 1
ATOM 4136 C CA . LEU B 1 172 ? 14.484 -21.516 3.311 1 92 172 LEU B CA 1
ATOM 4137 C C . LEU B 1 172 ? 13.141 -22.047 3.803 1 92 172 LEU B C 1
ATOM 4139 O O . LEU B 1 172 ? 12.289 -22.438 3 1 92 172 LEU B O 1
ATOM 4143 N N . ALA B 1 173 ? 12.992 -22.125 5.051 1 89.06 173 ALA B N 1
ATOM 4144 C CA . ALA B 1 173 ? 11.781 -22.719 5.602 1 89.06 173 ALA B CA 1
ATOM 4145 C C . ALA B 1 173 ? 10.547 -21.906 5.242 1 89.06 173 ALA B C 1
ATOM 4147 O O . ALA B 1 173 ? 10.594 -20.672 5.25 1 89.06 173 ALA B O 1
ATOM 4148 N N . VAL B 1 174 ? 9.469 -22.672 4.902 1 91.81 174 VAL B N 1
ATOM 4149 C CA . VAL B 1 174 ? 8.211 -22.016 4.551 1 91.81 174 VAL B CA 1
ATOM 4150 C C . VAL B 1 174 ? 7.043 -22.797 5.16 1 91.81 174 VAL B C 1
ATOM 4152 O O . VAL B 1 174 ? 7.066 -24.016 5.227 1 91.81 174 VAL B O 1
ATOM 4155 N N . THR B 1 175 ? 6.102 -22.109 5.688 1 91.5 175 THR B N 1
ATOM 4156 C CA . THR B 1 175 ? 4.867 -22.703 6.188 1 91.5 175 THR B CA 1
ATOM 4157 C C . THR B 1 175 ? 3.711 -22.438 5.227 1 91.5 175 THR B C 1
ATOM 4159 O O . THR B 1 175 ? 3.521 -21.312 4.766 1 91.5 175 THR B O 1
ATOM 4162 N N . VAL B 1 176 ? 3 -23.531 4.914 1 93.69 176 VAL B N 1
ATOM 4163 C CA . VAL B 1 176 ? 1.879 -23.406 3.988 1 93.69 176 VAL B CA 1
ATOM 4164 C C . VAL B 1 176 ? 0.688 -24.203 4.52 1 93.69 176 VAL B C 1
ATOM 4166 O O . VAL B 1 176 ? 0.854 -25.109 5.344 1 93.69 176 VAL B O 1
ATOM 4169 N N . GLU B 1 177 ? -0.503 -23.859 4.066 1 94.62 177 GLU B N 1
ATOM 4170 C CA . GLU B 1 177 ? -1.68 -24.672 4.379 1 94.62 177 GLU B CA 1
ATOM 4171 C C . GLU B 1 177 ? -1.69 -25.969 3.576 1 94.62 177 GLU B C 1
ATOM 4173 O O . GLU B 1 177 ? -0.993 -26.078 2.566 1 94.62 177 GLU B O 1
ATOM 4178 N N . VAL B 1 178 ? -2.453 -26.859 3.988 1 93.38 178 VAL B N 1
ATOM 4179 C CA . VAL B 1 178 ? -2.506 -28.172 3.365 1 93.38 178 VAL B CA 1
ATOM 4180 C C . VAL B 1 178 ? -3.191 -28.078 2.004 1 93.38 178 VAL B C 1
ATOM 4182 O O . VAL B 1 178 ? -2.836 -28.797 1.067 1 93.38 178 VAL B O 1
ATOM 4185 N N . PHE B 1 179 ? -4.105 -27.203 1.854 1 93.75 179 PHE B N 1
ATOM 4186 C CA . PHE B 1 179 ? -4.816 -27.047 0.59 1 93.75 179 PHE B CA 1
ATOM 4187 C C . PHE B 1 179 ? -3.922 -26.391 -0.456 1 93.75 179 PHE B C 1
ATOM 4189 O O . PHE B 1 179 ? -3.172 -25.469 -0.146 1 93.75 179 PHE B O 1
ATOM 4196 N N . SER B 1 180 ? -3.957 -26.859 -1.635 1 95.25 180 SER B N 1
ATOM 4197 C CA . SER B 1 180 ? -3.334 -26.203 -2.787 1 95.25 180 SER B CA 1
ATOM 4198 C C . SER B 1 180 ? -4.047 -26.578 -4.082 1 95.25 180 SER B C 1
ATOM 4200 O O . SER B 1 180 ? -4.555 -27.703 -4.215 1 95.25 180 SER B O 1
ATOM 4202 N N . GLU B 1 181 ? -4.145 -25.688 -4.918 1 96.75 181 GLU B N 1
ATOM 4203 C CA . GLU B 1 181 ? -4.742 -25.906 -6.234 1 96.75 181 GLU B CA 1
ATOM 4204 C C . GLU B 1 181 ? -3.959 -25.172 -7.324 1 96.75 181 GLU B C 1
ATOM 4206 O O . GLU B 1 181 ? -3.707 -23.969 -7.211 1 96.75 181 GLU B O 1
ATOM 4211 N N . TRP B 1 182 ? -3.494 -25.891 -8.281 1 98.06 182 TRP B N 1
ATOM 4212 C CA . TRP B 1 182 ? -2.797 -25.391 -9.461 1 98.06 182 TRP B CA 1
ATOM 4213 C C . TRP B 1 182 ? -3.504 -25.844 -10.734 1 98.06 182 TRP B C 1
ATOM 4215 O O . TRP B 1 182 ? -3.367 -27 -11.156 1 98.06 182 TRP B O 1
ATOM 4225 N N . ILE B 1 183 ? -4.281 -24.922 -11.367 1 98.31 183 ILE B N 1
ATOM 4226 C CA . ILE B 1 183 ? -5.105 -25.25 -12.523 1 98.31 183 ILE B CA 1
ATOM 4227 C C . ILE B 1 183 ? -4.559 -24.547 -13.758 1 98.31 183 ILE B C 1
ATOM 4229 O O . ILE B 1 183 ? -4.344 -23.328 -13.742 1 98.31 183 ILE B O 1
ATOM 4233 N N . VAL B 1 184 ? -4.371 -25.297 -14.844 1 98.69 184 VAL B N 1
ATOM 4234 C CA . VAL B 1 184 ? -3.734 -24.719 -16.031 1 98.69 184 VAL B CA 1
ATOM 4235 C C . VAL B 1 184 ? -4.66 -24.859 -17.234 1 98.69 184 VAL B C 1
ATOM 4237 O O . VAL B 1 184 ? -5.516 -25.75 -17.266 1 98.69 184 VAL B O 1
ATOM 4240 N N . ASP B 1 185 ? -4.512 -23.984 -18.188 1 98.69 185 ASP B N 1
ATOM 4241 C CA . ASP B 1 185 ? -5.262 -24.047 -19.453 1 98.69 185 ASP B CA 1
ATOM 4242 C C . ASP B 1 185 ? -4.672 -25.078 -20.391 1 98.69 185 ASP B C 1
ATOM 4244 O O . ASP B 1 185 ? -3.633 -24.844 -21.016 1 98.69 185 ASP B O 1
ATOM 4248 N N . SER B 1 186 ? -5.379 -26.156 -20.609 1 98.38 186 SER B N 1
ATOM 4249 C CA . SER B 1 186 ? -4.871 -27.281 -21.406 1 98.38 186 SER B CA 1
ATOM 4250 C C . SER B 1 186 ? -4.75 -26.906 -22.875 1 98.38 186 SER B C 1
ATOM 4252 O O . SER B 1 186 ? -3.994 -27.531 -23.609 1 98.38 186 SER B O 1
ATOM 4254 N N . THR B 1 187 ? -5.41 -25.875 -23.25 1 98.12 187 THR B N 1
ATOM 4255 C CA . THR B 1 187 ? -5.484 -25.547 -24.672 1 98.12 187 THR B CA 1
ATOM 4256 C C . THR B 1 187 ? -4.27 -24.734 -25.094 1 98.12 187 THR B C 1
ATOM 4258 O O . THR B 1 187 ? -4.059 -24.5 -26.297 1 98.12 187 THR B O 1
ATOM 4261 N N . GLN B 1 188 ? -3.447 -24.359 -24.172 1 98.5 188 GLN B N 1
ATOM 4262 C CA . GLN B 1 188 ? -2.391 -23.406 -24.484 1 98.5 188 GLN B CA 1
ATOM 4263 C C . GLN B 1 188 ? -1.025 -24.078 -24.531 1 98.5 188 GLN B C 1
ATOM 4265 O O . GLN B 1 188 ? -0.015 -23.438 -24.812 1 98.5 188 GLN B O 1
ATOM 4270 N N . PHE B 1 189 ? -0.995 -25.375 -24.344 1 98.56 189 PHE B N 1
ATOM 4271 C CA . PHE B 1 189 ? 0.266 -26.109 -24.328 1 98.56 189 PHE B CA 1
ATOM 4272 C C . PHE B 1 189 ? 0.766 -26.359 -25.75 1 98.56 189 PHE B C 1
ATOM 4274 O O . PHE B 1 189 ? -0.032 -26.547 -26.672 1 98.56 189 PHE B O 1
ATOM 4281 N N . LYS B 1 190 ? 2.049 -26.266 -25.969 1 98.06 190 LYS B N 1
ATOM 4282 C CA . LYS B 1 190 ? 2.705 -26.891 -27.125 1 98.06 190 LYS B CA 1
ATOM 4283 C C . LYS B 1 190 ? 3.062 -28.344 -26.828 1 98.06 190 LYS B C 1
ATOM 4285 O O . LYS B 1 190 ? 3.822 -28.625 -25.906 1 98.06 190 LYS B O 1
ATOM 4290 N N . GLY B 1 191 ? 2.471 -29.25 -27.531 1 96.06 191 GLY B N 1
ATOM 4291 C CA . GLY B 1 191 ? 2.67 -30.672 -27.266 1 96.06 191 GLY B CA 1
ATOM 4292 C C . GLY B 1 191 ? 1.729 -31.203 -26.203 1 96.06 191 GLY B C 1
ATOM 4293 O O . GLY B 1 191 ? 0.663 -30.641 -25.969 1 96.06 191 GLY B O 1
ATOM 4294 N N . ALA B 1 192 ? 2.092 -32.312 -25.609 1 95.5 192 ALA B N 1
ATOM 4295 C CA . ALA B 1 192 ? 1.246 -32.969 -24.625 1 95.5 192 ALA B CA 1
ATOM 4296 C C . ALA B 1 192 ? 1.293 -32.25 -23.281 1 95.5 192 ALA B C 1
ATOM 4298 O O . ALA B 1 192 ? 2.332 -31.688 -22.906 1 95.5 192 ALA B O 1
ATOM 4299 N N . VAL B 1 193 ? 0.228 -32.219 -22.609 1 97.56 193 VAL B N 1
ATOM 4300 C CA . VAL B 1 193 ? 0.183 -31.703 -21.25 1 97.56 193 VAL B CA 1
ATOM 4301 C C . VAL B 1 193 ? 0.987 -32.594 -20.328 1 97.56 193 VAL B C 1
ATOM 4303 O O . VAL B 1 193 ? 0.758 -33.812 -20.266 1 97.56 193 VAL B O 1
ATOM 4306 N N . PRO B 1 194 ? 1.915 -32.031 -19.656 1 96.62 194 PRO B N 1
ATOM 4307 C CA . PRO B 1 194 ? 2.697 -32.875 -18.75 1 96.62 194 PRO B CA 1
ATOM 4308 C C . PRO B 1 194 ? 1.857 -33.469 -17.625 1 96.62 194 PRO B C 1
ATOM 4310 O O . PRO B 1 194 ? 0.95 -32.812 -17.109 1 96.62 194 PRO B O 1
ATOM 4313 N N . ALA B 1 195 ? 2.225 -34.656 -17.266 1 94.75 195 ALA B N 1
ATOM 4314 C CA . ALA B 1 195 ? 1.566 -35.312 -16.141 1 94.75 195 ALA B CA 1
ATOM 4315 C C . ALA B 1 195 ? 2.227 -34.938 -14.82 1 94.75 195 ALA B C 1
ATOM 4317 O O . ALA B 1 195 ? 3.244 -35.5 -14.438 1 94.75 195 ALA B O 1
ATOM 4318 N N . ILE B 1 196 ? 1.729 -34 -14.148 1 97.62 196 ILE B N 1
ATOM 4319 C CA . ILE B 1 196 ? 2.234 -33.531 -12.867 1 97.62 196 ILE B CA 1
ATOM 4320 C C . ILE B 1 196 ? 1.159 -33.688 -11.797 1 97.62 196 ILE B C 1
ATOM 4322 O O . ILE B 1 196 ? 0.114 -33.031 -11.852 1 97.62 196 ILE B O 1
ATOM 4326 N N . ALA B 1 197 ? 1.464 -34.594 -10.867 1 96.31 197 ALA B N 1
ATOM 4327 C CA . ALA B 1 197 ? 0.522 -34.75 -9.758 1 96.31 197 ALA B CA 1
ATOM 4328 C C . ALA B 1 197 ? 0.33 -33.406 -9.008 1 96.31 197 ALA B C 1
ATOM 4330 O O . ALA B 1 197 ? 1.304 -32.781 -8.609 1 96.31 197 ALA B O 1
ATOM 4331 N N . GLY B 1 198 ? -0.832 -32.938 -8.867 1 95.56 198 GLY B N 1
ATOM 4332 C CA . GLY B 1 198 ? -1.125 -31.688 -8.195 1 95.56 198 GLY B CA 1
ATOM 4333 C C . GLY B 1 198 ? -1.505 -30.562 -9.148 1 95.56 198 GLY B C 1
ATOM 4334 O O . GLY B 1 198 ? -1.991 -29.516 -8.727 1 95.56 198 GLY B O 1
ATOM 4335 N N . MET B 1 199 ? -1.229 -30.75 -10.406 1 97.88 199 MET B N 1
ATOM 4336 C CA . MET B 1 199 ? -1.648 -29.812 -11.445 1 97.88 199 MET B CA 1
ATOM 4337 C C . MET B 1 199 ? -2.895 -30.328 -12.164 1 97.88 199 MET B C 1
ATOM 4339 O O . MET B 1 199 ? -2.951 -31.484 -12.57 1 97.88 199 MET B O 1
ATOM 4343 N N . ILE B 1 200 ? -3.848 -29.516 -12.305 1 97.5 200 ILE B N 1
ATOM 4344 C CA . ILE B 1 200 ? -5.098 -29.891 -12.961 1 97.5 200 ILE B CA 1
ATOM 4345 C C . ILE B 1 200 ? -5.219 -29.141 -14.289 1 97.5 200 ILE B C 1
ATOM 4347 O O . ILE B 1 200 ? -5.152 -27.922 -14.328 1 97.5 200 ILE B O 1
ATOM 4351 N N . ALA B 1 201 ? -5.395 -29.875 -15.352 1 98.06 201 ALA B N 1
ATOM 4352 C CA . ALA B 1 201 ? -5.57 -29.297 -16.688 1 98.06 201 ALA B CA 1
ATOM 4353 C C . ALA B 1 201 ? -7.051 -29.156 -17.031 1 98.06 201 ALA B C 1
ATOM 4355 O O . ALA B 1 201 ? -7.852 -30.031 -16.719 1 98.06 201 ALA B O 1
ATOM 4356 N N . THR B 1 202 ? -7.375 -28 -17.594 1 97.44 202 THR B N 1
ATOM 4357 C CA . THR B 1 202 ? -8.758 -27.75 -17.984 1 97.44 202 THR B CA 1
ATOM 4358 C C . THR B 1 202 ? -8.828 -26.906 -19.25 1 97.44 202 THR B C 1
ATOM 4360 O O . THR B 1 202 ? -7.859 -26.234 -19.609 1 97.44 202 THR B O 1
ATOM 4363 N N . ASP B 1 203 ? -9.906 -27.016 -19.953 1 97.31 203 ASP B N 1
ATOM 4364 C CA . ASP B 1 203 ? -10.156 -26.125 -21.078 1 97.31 203 ASP B CA 1
ATOM 4365 C C . ASP B 1 203 ? -11.109 -25 -20.688 1 97.31 203 ASP B C 1
ATOM 4367 O O . ASP B 1 203 ? -11.539 -24.219 -21.531 1 97.31 203 ASP B O 1
ATOM 4371 N N . LYS B 1 204 ? -11.414 -24.875 -19.391 1 96.38 204 LYS B N 1
ATOM 4372 C CA . LYS B 1 204 ? -12.32 -23.859 -18.859 1 96.38 204 LYS B CA 1
ATOM 4373 C C . LYS B 1 204 ? -11.672 -23.094 -17.703 1 96.38 204 LYS B C 1
ATOM 4375 O O . LYS B 1 204 ? -12.266 -22.938 -16.641 1 96.38 204 LYS B O 1
ATOM 4380 N N . LEU B 1 205 ? -10.516 -22.562 -17.922 1 97.25 205 LEU B N 1
ATOM 4381 C CA . LEU B 1 205 ? -9.727 -21.938 -16.875 1 97.25 205 LEU B CA 1
ATOM 4382 C C . LEU B 1 205 ? -10.477 -20.766 -16.266 1 97.25 205 LEU B C 1
ATOM 4384 O O . LEU B 1 205 ? -10.43 -20.562 -15.047 1 97.25 205 LEU B O 1
ATOM 4388 N N . MET B 1 206 ? -11.18 -19.984 -17.109 1 95.31 206 MET B N 1
ATOM 4389 C CA . MET B 1 206 ? -11.875 -18.797 -16.625 1 95.31 206 MET B CA 1
ATOM 4390 C C . MET B 1 206 ? -12.922 -19.156 -15.586 1 95.31 206 MET B C 1
ATOM 4392 O O . MET B 1 206 ? -13.164 -18.391 -14.648 1 95.31 206 MET B O 1
ATOM 4396 N N . ALA B 1 207 ? -13.516 -20.297 -15.711 1 96.38 207 ALA B N 1
ATOM 4397 C CA . ALA B 1 207 ? -14.492 -20.781 -14.734 1 96.38 207 ALA B CA 1
ATOM 4398 C C . ALA B 1 207 ? -13.836 -20.953 -13.359 1 96.38 207 ALA B C 1
ATOM 4400 O O . ALA B 1 207 ? -14.414 -20.578 -12.344 1 96.38 207 ALA B O 1
ATOM 4401 N N . PHE B 1 208 ? -12.664 -21.438 -13.383 1 95.38 208 PHE B N 1
ATOM 4402 C CA . PHE B 1 208 ? -11.977 -21.703 -12.125 1 95.38 208 PHE B CA 1
ATOM 4403 C C . PHE B 1 208 ? -11.422 -20.422 -11.531 1 95.38 208 PHE B C 1
ATOM 4405 O O . PHE B 1 208 ? -11.367 -20.266 -10.312 1 95.38 208 PHE B O 1
ATOM 4412 N N . ILE B 1 209 ? -11 -19.531 -12.367 1 96 209 ILE B N 1
ATOM 4413 C CA . ILE B 1 209 ? -10.555 -18.219 -11.906 1 96 209 ILE B CA 1
ATOM 4414 C C . ILE B 1 209 ? -11.711 -17.516 -11.211 1 96 209 ILE B C 1
ATOM 4416 O O . ILE B 1 209 ? -11.547 -16.969 -10.117 1 96 209 ILE B O 1
ATOM 4420 N N . GLU B 1 210 ? -12.805 -17.531 -11.812 1 96.38 210 GLU B N 1
ATOM 4421 C CA . GLU B 1 210 ? -13.969 -16.875 -11.219 1 96.38 210 GLU B CA 1
ATOM 4422 C C . GLU B 1 210 ? -14.438 -17.625 -9.977 1 96.38 210 GLU B C 1
ATOM 4424 O O . GLU B 1 210 ? -14.938 -17.016 -9.031 1 96.38 210 GLU B O 1
ATOM 4429 N N . ARG B 1 211 ? -14.266 -18.938 -9.992 1 96.81 211 ARG B N 1
ATOM 4430 C CA . ARG B 1 211 ? -14.625 -19.703 -8.805 1 96.81 211 ARG B CA 1
ATOM 4431 C C . ARG B 1 211 ? -13.812 -19.25 -7.598 1 96.81 211 ARG B C 1
ATOM 4433 O O . ARG B 1 211 ? -14.359 -19.062 -6.508 1 96.81 211 ARG B O 1
ATOM 4440 N N . LYS B 1 212 ? -12.555 -19.109 -7.781 1 96.38 212 LYS B N 1
ATOM 4441 C CA . LYS B 1 212 ? -11.703 -18.609 -6.703 1 96.38 212 LYS B CA 1
ATOM 4442 C C . LYS B 1 212 ? -12.156 -17.219 -6.238 1 96.38 212 LYS B C 1
ATOM 4444 O O . LYS B 1 212 ? -12.312 -16.984 -5.039 1 96.38 212 LYS B O 1
ATOM 4449 N N . LEU B 1 213 ? -12.453 -16.359 -7.125 1 96.62 213 LEU B N 1
ATOM 4450 C CA . LEU B 1 213 ? -12.844 -14.992 -6.82 1 96.62 213 LEU B CA 1
ATOM 4451 C C . LEU B 1 213 ? -14.195 -14.969 -6.102 1 96.62 213 LEU B C 1
ATOM 4453 O O . LEU B 1 213 ? -14.328 -14.328 -5.055 1 96.62 213 LEU B O 1
ATOM 4457 N N . PHE B 1 214 ? -15.133 -15.727 -6.602 1 97.88 214 PHE B N 1
ATOM 4458 C CA . PHE B 1 214 ? -16.516 -15.672 -6.141 1 97.88 214 PHE B CA 1
ATOM 4459 C C . PHE B 1 214 ? -16.688 -16.484 -4.863 1 97.88 214 PHE B C 1
ATOM 4461 O O . PHE B 1 214 ? -17.719 -16.375 -4.188 1 97.88 214 PHE B O 1
ATOM 4468 N N . THR B 1 215 ? -15.734 -17.281 -4.547 1 97.38 215 THR B N 1
ATOM 4469 C CA . THR B 1 215 ? -15.891 -18.109 -3.359 1 97.38 215 THR B CA 1
ATOM 4470 C C . THR B 1 215 ? -14.828 -17.781 -2.318 1 97.38 215 THR B C 1
ATOM 4472 O O . THR B 1 215 ? -15.109 -17.125 -1.319 1 97.38 215 THR B O 1
ATOM 4475 N N . LEU B 1 216 ? -13.57 -18.016 -2.654 1 96.81 216 LEU B N 1
ATOM 4476 C CA . LEU B 1 216 ? -12.508 -17.766 -1.688 1 96.81 216 LEU B CA 1
ATOM 4477 C C . LEU B 1 216 ? -12.391 -16.281 -1.388 1 96.81 216 LEU B C 1
ATOM 4479 O O . LEU B 1 216 ? -12.477 -15.859 -0.229 1 96.81 216 LEU B O 1
ATOM 4483 N N . ASN B 1 217 ? -12.172 -15.477 -2.404 1 96.5 217 ASN B N 1
ATOM 4484 C CA . ASN B 1 217 ? -11.953 -14.055 -2.186 1 96.5 217 ASN B CA 1
ATOM 4485 C C . ASN B 1 217 ? -13.203 -13.375 -1.628 1 96.5 217 ASN B C 1
ATOM 4487 O O . ASN B 1 217 ? -13.109 -12.562 -0.708 1 96.5 217 ASN B O 1
ATOM 4491 N N . THR B 1 218 ? -14.305 -13.727 -2.188 1 98.31 218 THR B N 1
ATOM 4492 C CA . THR B 1 218 ? -15.578 -13.18 -1.726 1 98.31 218 THR B CA 1
ATOM 4493 C C . THR B 1 218 ? -15.828 -13.562 -0.27 1 98.31 218 THR B C 1
ATOM 4495 O O . THR B 1 218 ? -16.125 -12.703 0.559 1 98.31 218 THR B O 1
ATOM 4498 N N . GLY B 1 219 ? -15.672 -14.828 0.028 1 98.25 219 GLY B N 1
ATOM 4499 C CA . GLY B 1 219 ? -15.906 -15.312 1.381 1 98.25 219 GLY B CA 1
ATOM 4500 C C . GLY B 1 219 ? -14.961 -14.703 2.398 1 98.25 219 GLY B C 1
ATOM 4501 O O . GLY B 1 219 ? -15.383 -14.281 3.475 1 98.25 219 GLY B O 1
ATOM 4502 N N . HIS B 1 220 ? -13.719 -14.648 2.018 1 97.31 220 HIS B N 1
ATOM 4503 C CA . HIS B 1 220 ? -12.703 -14.102 2.902 1 97.31 220 HIS B CA 1
ATOM 4504 C C . HIS B 1 220 ? -12.984 -12.641 3.229 1 97.31 220 HIS B C 1
ATOM 4506 O O . HIS B 1 220 ? -12.914 -12.234 4.391 1 97.31 220 HIS B O 1
ATOM 4512 N N . THR B 1 221 ? -13.367 -11.945 2.279 1 98.12 221 THR B N 1
ATOM 4513 C CA . THR B 1 221 ? -13.633 -10.516 2.424 1 98.12 221 THR B CA 1
ATOM 4514 C C . THR B 1 221 ? -14.922 -10.281 3.201 1 98.12 221 THR B C 1
ATOM 4516 O O . THR B 1 221 ? -14.977 -9.414 4.078 1 98.12 221 THR B O 1
ATOM 4519 N N . ALA B 1 222 ? -15.914 -11.031 2.859 1 98.62 222 ALA B N 1
ATOM 4520 C CA . ALA B 1 222 ? -17.172 -10.93 3.607 1 98.62 222 ALA B CA 1
ATOM 4521 C C . ALA B 1 222 ? -16.953 -11.234 5.086 1 98.62 222 ALA B C 1
ATOM 4523 O O . ALA B 1 222 ? -17.422 -10.5 5.953 1 98.62 222 ALA B O 1
ATOM 4524 N N . LEU B 1 223 ? -16.188 -12.258 5.352 1 98.25 223 LEU B N 1
ATOM 4525 C CA . LEU B 1 223 ? -15.875 -12.648 6.719 1 98.25 223 LEU B CA 1
ATOM 4526 C C . LEU B 1 223 ? -15.172 -11.516 7.461 1 98.25 223 LEU B C 1
ATOM 4528 O O . LEU B 1 223 ? -15.484 -11.242 8.625 1 98.25 223 LEU B O 1
ATOM 4532 N N . ALA B 1 224 ? -14.297 -10.914 6.785 1 97.94 224 ALA B N 1
ATOM 4533 C CA . ALA B 1 224 ? -13.531 -9.836 7.395 1 97.94 224 ALA B CA 1
ATOM 4534 C C . ALA B 1 224 ? -14.43 -8.648 7.734 1 97.94 224 ALA B C 1
ATOM 4536 O O . ALA B 1 224 ? -14.383 -8.125 8.852 1 97.94 224 ALA B O 1
ATOM 4537 N N . TYR B 1 225 ? -15.234 -8.242 6.805 1 98.38 225 TYR B N 1
ATOM 4538 C CA . TYR B 1 225 ? -16.062 -7.066 7.039 1 98.38 225 TYR B CA 1
ATOM 4539 C C . TYR B 1 225 ? -17.141 -7.352 8.086 1 98.38 225 TYR B C 1
ATOM 4541 O O . TYR B 1 225 ? -17.375 -6.531 8.977 1 98.38 225 TYR B O 1
ATOM 4549 N N . PHE B 1 226 ? -17.812 -8.508 8.039 1 98.5 226 PHE B N 1
ATOM 4550 C CA . PHE B 1 226 ? -18.766 -8.875 9.07 1 98.5 226 PHE B CA 1
ATOM 4551 C C . PHE B 1 226 ? -18.078 -9.062 10.422 1 98.5 226 PHE B C 1
ATOM 4553 O O . PHE B 1 226 ? -18.625 -8.703 11.461 1 98.5 226 PHE B O 1
ATOM 4560 N N . GLY B 1 227 ? -16.906 -9.648 10.383 1 98.12 227 GLY B N 1
ATOM 4561 C CA . GLY B 1 227 ? -16.109 -9.812 11.602 1 98.12 227 GLY B CA 1
ATOM 4562 C C . GLY B 1 227 ? -15.773 -8.492 12.266 1 98.12 227 GLY B C 1
ATOM 4563 O O . GLY B 1 227 ? -15.883 -8.367 13.484 1 98.12 227 GLY B O 1
ATOM 4564 N N . GLN B 1 228 ? -15.375 -7.578 11.508 1 96.38 228 GLN B N 1
ATOM 4565 C CA . GLN B 1 228 ? -15.055 -6.266 12.062 1 96.38 228 GLN B CA 1
ATOM 4566 C C . GLN B 1 228 ? -16.281 -5.633 12.727 1 96.38 228 GLN B C 1
ATOM 4568 O O . GLN B 1 228 ? -16.172 -5.07 13.812 1 96.38 228 GLN B O 1
ATOM 4573 N N . LEU B 1 229 ? -17.422 -5.719 12.062 1 96.12 229 LEU B N 1
ATOM 4574 C CA . LEU B 1 229 ? -18.656 -5.195 12.625 1 96.12 229 LEU B CA 1
ATOM 4575 C C . LEU B 1 229 ? -18.969 -5.855 13.961 1 96.12 229 LEU B C 1
ATOM 4577 O O . LEU B 1 229 ? -19.516 -5.215 14.859 1 96.12 229 LEU B O 1
ATOM 4581 N N . ALA B 1 230 ? -18.531 -7.094 14.047 1 96.94 230 ALA B N 1
ATOM 4582 C CA . ALA B 1 230 ? -18.812 -7.863 15.258 1 96.94 230 ALA B CA 1
ATOM 4583 C C . ALA B 1 230 ? -17.688 -7.688 16.297 1 96.94 230 ALA B C 1
ATOM 4585 O O . ALA B 1 230 ? -17.703 -8.336 17.344 1 96.94 230 ALA B O 1
ATOM 4586 N N . GLY B 1 231 ? -16.703 -6.918 15.984 1 94.25 231 GLY B N 1
ATOM 4587 C CA . GLY B 1 231 ? -15.656 -6.59 16.938 1 94.25 231 GLY B CA 1
ATOM 4588 C C . GLY B 1 231 ? -14.555 -7.633 17 1 94.25 231 GLY B C 1
ATOM 4589 O O . GLY B 1 231 ? -13.812 -7.707 17.984 1 94.25 231 GLY B O 1
ATOM 4590 N N . LYS B 1 232 ? -14.477 -8.484 15.93 1 95.81 232 LYS B N 1
ATOM 4591 C CA . LYS B 1 232 ? -13.438 -9.516 15.898 1 95.81 232 LYS B CA 1
ATOM 4592 C C . LYS B 1 232 ? -12.109 -8.938 15.406 1 95.81 232 LYS B C 1
ATOM 4594 O O . LYS B 1 232 ? -12.094 -7.949 14.664 1 95.81 232 LYS B O 1
ATOM 4599 N N . LYS B 1 233 ? -11 -9.609 15.789 1 92.94 233 LYS B N 1
ATOM 4600 C CA . LYS B 1 233 ? -9.68 -9.094 15.445 1 92.94 233 LYS B CA 1
ATOM 4601 C C . LYS B 1 233 ? -9.008 -9.969 14.391 1 92.94 233 LYS B C 1
ATOM 4603 O O . LYS B 1 233 ? -8.172 -9.484 13.625 1 92.94 233 LYS B O 1
ATOM 4608 N N . THR B 1 234 ? -9.375 -11.242 14.367 1 93.88 234 THR B N 1
ATOM 4609 C CA . THR B 1 234 ? -8.75 -12.164 13.43 1 93.88 234 THR B CA 1
ATOM 4610 C C . THR B 1 234 ? -9.805 -12.945 12.648 1 93.88 234 THR B C 1
ATOM 4612 O O . THR B 1 234 ? -10.953 -13.031 13.078 1 93.88 234 THR B O 1
ATOM 4615 N N . VAL B 1 235 ? -9.383 -13.492 11.562 1 94.31 235 VAL B N 1
ATOM 4616 C CA . VAL B 1 235 ? -10.242 -14.352 10.758 1 94.31 235 VAL B CA 1
ATOM 4617 C C . VAL B 1 235 ? -10.68 -15.562 11.57 1 94.31 235 VAL B C 1
ATOM 4619 O O . VAL B 1 235 ? -11.844 -15.977 11.508 1 94.31 235 VAL B O 1
ATOM 4622 N N . GLY B 1 236 ? -9.734 -16.094 12.359 1 93.19 236 GLY B N 1
ATOM 4623 C CA . GLY B 1 236 ? -10.07 -17.203 13.234 1 93.19 236 GLY B CA 1
ATOM 4624 C C . GLY B 1 236 ? -11.18 -16.875 14.219 1 93.19 236 GLY B C 1
ATOM 4625 O O . GLY B 1 236 ? -12.117 -17.656 14.383 1 93.19 236 GLY B O 1
ATOM 4626 N N . GLU B 1 237 ? -11.125 -15.742 14.852 1 95.44 237 GLU B N 1
ATOM 4627 C CA . GLU B 1 237 ? -12.164 -15.281 15.773 1 95.44 237 GLU B CA 1
ATOM 4628 C C . GLU B 1 237 ? -13.5 -15.109 15.055 1 95.44 237 GLU B C 1
ATOM 4630 O O . GLU B 1 237 ? -14.555 -15.453 15.594 1 95.44 237 GLU B O 1
ATOM 4635 N N . ALA B 1 238 ? -13.414 -14.57 13.867 1 97.19 238 ALA B N 1
ATOM 4636 C CA . ALA B 1 238 ? -14.625 -14.367 13.078 1 97.19 238 ALA B CA 1
ATOM 4637 C C . ALA B 1 238 ? -15.297 -15.695 12.75 1 97.19 238 ALA B C 1
ATOM 4639 O O . ALA B 1 238 ? -16.516 -15.812 12.812 1 97.19 238 ALA B O 1
ATOM 4640 N N . MET B 1 239 ? -14.484 -16.656 12.516 1 96.5 239 MET B N 1
ATOM 4641 C CA . MET B 1 239 ? -14.992 -17.969 12.156 1 96.5 239 MET B CA 1
ATOM 4642 C C . MET B 1 239 ? -15.641 -18.656 13.359 1 96.5 239 MET B C 1
ATOM 4644 O O . MET B 1 239 ? -16.516 -19.516 13.195 1 96.5 239 MET B O 1
ATOM 4648 N N . GLN B 1 240 ? -15.258 -18.266 14.539 1 95.88 240 GLN B N 1
ATOM 4649 C CA . GLN B 1 240 ? -15.812 -18.844 15.758 1 95.88 240 GLN B CA 1
ATOM 4650 C C . GLN B 1 240 ? -17.141 -18.188 16.125 1 95.88 240 GLN B C 1
ATOM 4652 O O . GLN B 1 240 ? -17.859 -18.672 17 1 95.88 240 GLN B O 1
ATOM 4657 N N . ASP B 1 241 ? -17.422 -17.094 15.523 1 97.62 241 ASP B N 1
ATOM 4658 C CA . ASP B 1 241 ? -18.719 -16.422 15.695 1 97.62 241 ASP B CA 1
ATOM 4659 C C . ASP B 1 241 ? -19.75 -16.938 14.695 1 97.62 241 ASP B C 1
ATOM 4661 O O . ASP B 1 241 ? -19.672 -16.625 13.5 1 97.62 241 ASP B O 1
ATOM 4665 N N . ASP B 1 242 ? -20.719 -17.625 15.156 1 97.75 242 ASP B N 1
ATOM 4666 C CA . ASP B 1 242 ? -21.672 -18.344 14.297 1 97.75 242 ASP B CA 1
ATOM 4667 C C . ASP B 1 242 ? -22.391 -17.375 13.367 1 97.75 242 ASP B C 1
ATOM 4669 O O . ASP B 1 242 ? -22.594 -17.688 12.188 1 97.75 242 ASP B O 1
ATOM 4673 N N . ALA B 1 243 ? -22.797 -16.281 13.898 1 98.19 243 ALA B N 1
ATOM 4674 C CA . ALA B 1 243 ? -23.531 -15.305 13.086 1 98.19 243 ALA B CA 1
ATOM 4675 C C . ALA B 1 243 ? -22.656 -14.766 11.953 1 98.19 243 ALA B C 1
ATOM 4677 O O . ALA B 1 243 ? -23.125 -14.633 10.82 1 98.19 243 ALA B O 1
ATOM 4678 N N . VAL B 1 244 ? -21.438 -14.469 12.227 1 98.5 244 VAL B N 1
ATOM 4679 C CA . VAL B 1 244 ? -20.5 -13.945 11.234 1 98.5 244 VAL B CA 1
ATOM 4680 C C . VAL B 1 244 ? -20.219 -15.008 10.18 1 98.5 244 VAL B C 1
ATOM 4682 O O . VAL B 1 244 ? -20.266 -14.727 8.977 1 98.5 244 VAL B O 1
ATOM 4685 N N . ARG B 1 245 ? -19.969 -16.188 10.633 1 98.12 245 ARG B N 1
ATOM 4686 C CA . ARG B 1 245 ? -19.688 -17.297 9.734 1 98.12 245 ARG B CA 1
ATOM 4687 C C . ARG B 1 245 ? -20.859 -17.547 8.789 1 98.12 245 ARG B C 1
ATOM 4689 O O . ARG B 1 245 ? -20.656 -17.703 7.582 1 98.12 245 ARG B O 1
ATOM 4696 N N . GLN B 1 246 ? -22.016 -17.547 9.336 1 98.38 246 GLN B N 1
ATOM 4697 C CA . GLN B 1 246 ? -23.203 -17.812 8.539 1 98.38 246 GLN B CA 1
ATOM 4698 C C . GLN B 1 246 ? -23.438 -16.703 7.516 1 98.38 246 GLN B C 1
ATOM 4700 O O . GLN B 1 246 ? -23.859 -16.969 6.387 1 98.38 246 GLN B O 1
ATOM 4705 N N . ALA B 1 247 ? -23.172 -15.516 7.906 1 98.62 247 ALA B N 1
ATOM 4706 C CA . ALA B 1 247 ? -23.344 -14.391 6.992 1 98.62 247 ALA B CA 1
ATOM 4707 C C . ALA B 1 247 ? -22.375 -14.5 5.816 1 98.62 247 ALA B C 1
ATOM 4709 O O . ALA B 1 247 ? -22.766 -14.289 4.664 1 98.62 247 ALA B O 1
ATOM 4710 N N . ALA B 1 248 ? -21.188 -14.844 6.102 1 98.62 248 ALA B N 1
ATOM 4711 C CA . ALA B 1 248 ? -20.188 -14.992 5.047 1 98.62 248 ALA B CA 1
ATOM 4712 C C . ALA B 1 248 ? -20.531 -16.156 4.129 1 98.62 248 ALA B C 1
ATOM 4714 O O . ALA B 1 248 ? -20.422 -16.062 2.908 1 98.62 248 ALA B O 1
ATOM 4715 N N . GLU B 1 249 ? -20.953 -17.219 4.727 1 98.62 249 GLU B N 1
ATOM 4716 C CA . GLU B 1 249 ? -21.344 -18.391 3.951 1 98.62 249 GLU B CA 1
ATOM 4717 C C . GLU B 1 249 ? -22.5 -18.062 3.012 1 98.62 249 GLU B C 1
ATOM 4719 O O . GLU B 1 249 ? -22.547 -18.562 1.883 1 98.62 249 GLU B O 1
ATOM 4724 N N . ALA B 1 250 ? -23.406 -17.297 3.498 1 98.75 250 ALA B N 1
ATOM 4725 C CA . ALA B 1 250 ? -24.547 -16.906 2.674 1 98.75 250 ALA B CA 1
ATOM 4726 C C . ALA B 1 250 ? -24.094 -16.156 1.432 1 98.75 250 ALA B C 1
ATOM 4728 O O . ALA B 1 250 ? -24.641 -16.344 0.344 1 98.75 250 ALA B O 1
ATOM 4729 N N . VAL B 1 251 ? -23.109 -15.297 1.564 1 98.88 251 VAL B N 1
ATOM 4730 C CA . VAL B 1 251 ? -22.562 -14.555 0.432 1 98.88 251 VAL B CA 1
ATOM 4731 C C . VAL B 1 251 ? -21.922 -15.523 -0.56 1 98.88 251 VAL B C 1
ATOM 4733 O O . VAL B 1 251 ? -22.141 -15.414 -1.771 1 98.88 251 VAL B O 1
ATOM 4736 N N . MET B 1 252 ? -21.188 -16.469 -0.039 1 98.75 252 MET B N 1
ATOM 4737 C CA . MET B 1 252 ? -20.531 -17.469 -0.876 1 98.75 252 MET B CA 1
ATOM 4738 C C . MET B 1 252 ? -21.547 -18.281 -1.656 1 98.75 252 MET B C 1
ATOM 4740 O O . MET B 1 252 ? -21.328 -18.609 -2.824 1 98.75 252 MET B O 1
ATOM 4744 N N . LYS B 1 253 ? -22.688 -18.609 -0.993 1 98.56 253 LYS B N 1
ATOM 4745 C CA . LYS B 1 253 ? -23.734 -19.375 -1.654 1 98.56 253 LYS B CA 1
ATOM 4746 C C . LYS B 1 253 ? -24.359 -18.578 -2.801 1 98.56 253 LYS B C 1
ATOM 4748 O O . LYS B 1 253 ? -24.594 -19.125 -3.883 1 98.56 253 LYS B O 1
ATOM 4753 N N . GLU B 1 254 ? -24.547 -17.297 -2.582 1 98.75 254 GLU B N 1
ATOM 4754 C CA . GLU B 1 254 ? -25.125 -16.453 -3.619 1 98.75 254 GLU B CA 1
ATOM 4755 C C . GLU B 1 254 ? -24.172 -16.281 -4.801 1 98.75 254 GLU B C 1
ATOM 4757 O O . GLU B 1 254 ? -24.578 -16.438 -5.953 1 98.75 254 GLU B O 1
ATOM 4762 N N . SER B 1 255 ? -22.938 -15.938 -4.492 1 98.56 255 SER B N 1
ATOM 4763 C CA . SER B 1 255 ? -21.953 -15.797 -5.57 1 98.56 255 SER B CA 1
ATOM 4764 C C . SER B 1 255 ? -21.703 -17.125 -6.27 1 98.56 255 SER B C 1
ATOM 4766 O O . SER B 1 255 ? -21.5 -17.172 -7.484 1 98.56 255 SER B O 1
ATOM 4768 N N . GLY B 1 256 ? -21.781 -18.219 -5.52 1 97.94 256 GLY B N 1
ATOM 4769 C CA . GLY B 1 256 ? -21.656 -19.547 -6.09 1 97.94 256 GLY B CA 1
ATOM 4770 C C . GLY B 1 256 ? -22.766 -19.906 -7.062 1 97.94 256 GLY B C 1
ATOM 4771 O O . GLY B 1 256 ? -22.531 -20.578 -8.062 1 97.94 256 GLY B O 1
ATOM 4772 N N . ALA B 1 257 ? -23.953 -19.438 -6.812 1 98.38 257 ALA B N 1
ATOM 4773 C CA . ALA B 1 257 ? -25.094 -19.688 -7.691 1 98.38 257 ALA B CA 1
ATOM 4774 C C . ALA B 1 257 ? -24.859 -19.109 -9.078 1 98.38 257 ALA B C 1
ATOM 4776 O O . ALA B 1 257 ? -25.297 -19.672 -10.086 1 98.38 257 ALA B O 1
ATOM 4777 N N . VAL B 1 258 ? -24.109 -17.984 -9.125 1 98.38 258 VAL B N 1
ATOM 4778 C CA . VAL B 1 258 ? -23.75 -17.406 -10.414 1 98.38 258 VAL B CA 1
ATOM 4779 C C . VAL B 1 258 ? -22.859 -18.359 -11.188 1 98.38 258 VAL B C 1
ATOM 4781 O O . VAL B 1 258 ? -23.047 -18.578 -12.391 1 98.38 258 VAL B O 1
ATOM 4784 N N . LEU B 1 259 ? -21.953 -19 -10.516 1 97.75 259 LEU B N 1
ATOM 4785 C CA . LEU B 1 259 ? -21.016 -19.922 -11.133 1 97.75 259 LEU B CA 1
ATOM 4786 C C . LEU B 1 259 ? -21.734 -21.156 -11.664 1 97.75 259 LEU B C 1
ATOM 4788 O O . LEU B 1 259 ? -21.422 -21.641 -12.758 1 97.75 259 LEU B O 1
ATOM 4792 N N . ILE B 1 260 ? -22.688 -21.625 -10.891 1 97.88 260 ILE B N 1
ATOM 4793 C CA . ILE B 1 260 ? -23.469 -22.781 -11.281 1 97.88 260 ILE B CA 1
ATOM 4794 C C . ILE B 1 260 ? -24.25 -22.484 -12.562 1 97.88 260 ILE B C 1
ATOM 4796 O O . ILE B 1 260 ? -24.266 -23.281 -13.5 1 97.88 260 ILE B O 1
ATOM 4800 N N . ARG B 1 261 ? -24.797 -21.312 -12.656 1 97.5 261 ARG B N 1
ATOM 4801 C CA . ARG B 1 261 ? -25.578 -20.922 -13.828 1 97.5 261 ARG B CA 1
ATOM 4802 C C . ARG B 1 261 ? -24.656 -20.641 -15.016 1 97.5 261 ARG B C 1
ATOM 4804 O O . ARG B 1 261 ? -24.969 -21.047 -16.141 1 97.5 261 ARG B O 1
ATOM 4811 N N . ARG B 1 262 ? -23.594 -19.969 -14.758 1 97.12 262 ARG B N 1
ATOM 4812 C CA . ARG B 1 262 ? -22.734 -19.469 -15.812 1 97.12 262 ARG B CA 1
ATOM 4813 C C . ARG B 1 262 ? -21.906 -20.594 -16.438 1 97.12 262 ARG B C 1
ATOM 4815 O O . ARG B 1 262 ? -21.703 -20.625 -17.641 1 97.12 262 ARG B O 1
ATOM 4822 N N . TYR B 1 263 ? -21.469 -21.562 -15.594 1 96.56 263 TYR B N 1
ATOM 4823 C CA . TYR B 1 263 ? -20.5 -22.547 -16.062 1 96.56 263 TYR B CA 1
ATOM 4824 C C . TYR B 1 263 ? -21.047 -23.969 -15.883 1 96.56 263 TYR B C 1
ATOM 4826 O O . TYR B 1 263 ? -20.328 -24.938 -16.141 1 96.56 263 TYR B O 1
ATOM 4834 N N . ALA B 1 264 ? -22.203 -24.109 -15.352 1 95.25 264 ALA B N 1
ATOM 4835 C CA . ALA B 1 264 ? -22.859 -25.406 -15.125 1 95.25 264 ALA B CA 1
ATOM 4836 C C . ALA B 1 264 ? -22.062 -26.25 -14.141 1 95.25 264 ALA B C 1
ATOM 4838 O O . ALA B 1 264 ? -21.891 -27.453 -14.344 1 95.25 264 ALA B O 1
ATOM 4839 N N . PHE B 1 265 ? -21.531 -25.594 -13.117 1 93.75 265 PHE B N 1
ATOM 4840 C CA . PHE B 1 265 ? -20.906 -26.328 -12.031 1 93.75 265 PHE B CA 1
ATOM 4841 C C . PHE B 1 265 ? -21.922 -27.234 -11.336 1 93.75 265 PHE B C 1
ATOM 4843 O O . PHE B 1 265 ? -23.094 -26.891 -11.258 1 93.75 265 PHE B O 1
ATOM 4850 N N . ASP B 1 266 ? -21.484 -28.406 -10.891 1 94.62 266 ASP B N 1
ATOM 4851 C CA . ASP B 1 266 ? -22.328 -29.266 -10.07 1 94.62 266 ASP B CA 1
ATOM 4852 C C . ASP B 1 266 ? -22.625 -28.609 -8.719 1 94.62 266 ASP B C 1
ATOM 4854 O O . ASP B 1 266 ? -21.719 -28.297 -7.961 1 94.62 266 ASP B O 1
ATOM 4858 N N . PRO B 1 267 ? -23.844 -28.406 -8.438 1 96.44 267 PRO B N 1
ATOM 4859 C CA . PRO B 1 267 ? -24.203 -27.703 -7.203 1 96.44 267 PRO B CA 1
ATOM 4860 C C . PRO B 1 267 ? -23.625 -28.375 -5.957 1 96.44 267 PRO B C 1
ATOM 4862 O O . PRO B 1 267 ? -23.156 -27.703 -5.043 1 96.44 267 PRO B O 1
ATOM 4865 N N . ALA B 1 268 ? -23.672 -29.641 -5.953 1 96.88 268 ALA B N 1
ATOM 4866 C CA . ALA B 1 268 ? -23.172 -30.359 -4.793 1 96.88 268 ALA B CA 1
ATOM 4867 C C . ALA B 1 268 ? -21.656 -30.203 -4.668 1 96.88 268 ALA B C 1
ATOM 4869 O O . ALA B 1 268 ? -21.125 -30.031 -3.562 1 96.88 268 ALA B O 1
ATOM 4870 N N . ALA B 1 269 ? -21.047 -30.281 -5.785 1 94.88 269 ALA B N 1
ATOM 4871 C CA . ALA B 1 269 ? -19.594 -30.094 -5.801 1 94.88 269 ALA B CA 1
ATOM 4872 C C . ALA B 1 269 ? -19.219 -28.688 -5.363 1 94.88 269 ALA B C 1
ATOM 4874 O O . ALA B 1 269 ? -18.234 -28.484 -4.648 1 94.88 269 ALA B O 1
ATOM 4875 N N . HIS B 1 270 ? -19.969 -27.75 -5.809 1 96.06 270 HIS B N 1
ATOM 4876 C CA . HIS B 1 270 ? -19.656 -26.375 -5.434 1 96.06 270 HIS B CA 1
ATOM 4877 C C . HIS B 1 270 ? -19.922 -26.125 -3.951 1 96.06 270 HIS B C 1
ATOM 4879 O O . HIS B 1 270 ? -19.172 -25.406 -3.293 1 96.06 270 HIS B O 1
ATOM 4885 N N . ARG B 1 271 ? -20.984 -26.703 -3.42 1 96.75 271 ARG B N 1
ATOM 4886 C CA . ARG B 1 271 ? -21.25 -26.625 -1.987 1 96.75 271 ARG B CA 1
ATOM 4887 C C . ARG B 1 271 ? -20.094 -27.203 -1.183 1 96.75 271 ARG B C 1
ATOM 4889 O O . ARG B 1 271 ? -19.672 -26.625 -0.176 1 96.75 271 ARG B O 1
ATOM 4896 N N . ALA B 1 272 ? -19.656 -28.312 -1.681 1 96.5 272 ALA B N 1
ATOM 4897 C CA . ALA B 1 272 ? -18.516 -28.938 -1.027 1 96.5 272 ALA B CA 1
ATOM 4898 C C . ALA B 1 272 ? -17.297 -28.031 -1.077 1 96.5 272 ALA B C 1
ATOM 4900 O O . ALA B 1 272 ? -16.5 -27.984 -0.134 1 96.5 272 ALA B O 1
ATOM 4901 N N . TYR B 1 273 ? -17.125 -27.344 -2.174 1 95.94 273 TYR B N 1
ATOM 4902 C CA . TYR B 1 273 ? -16.016 -26.406 -2.311 1 95.94 273 TYR B CA 1
ATOM 4903 C C . TYR B 1 273 ? -16.156 -25.266 -1.309 1 95.94 273 TYR B C 1
ATOM 4905 O O . TYR B 1 273 ? -15.164 -24.859 -0.686 1 95.94 273 TYR B O 1
ATOM 4913 N N . ILE B 1 274 ? -17.312 -24.75 -1.064 1 97.81 274 ILE B N 1
ATOM 4914 C CA . ILE B 1 274 ? -17.562 -23.703 -0.079 1 97.81 274 ILE B CA 1
ATOM 4915 C C . ILE B 1 274 ? -17.172 -24.203 1.311 1 97.81 274 ILE B C 1
ATOM 4917 O O . ILE B 1 274 ? -16.469 -23.5 2.055 1 97.81 274 ILE B O 1
ATOM 4921 N N . ASP B 1 275 ? -17.594 -25.422 1.591 1 96.75 275 ASP B N 1
ATOM 4922 C CA . ASP B 1 275 ? -17.266 -26 2.887 1 96.75 275 ASP B CA 1
ATOM 4923 C C . ASP B 1 275 ? -15.75 -26.109 3.076 1 96.75 275 ASP B C 1
ATOM 4925 O O . ASP B 1 275 ? -15.242 -25.859 4.164 1 96.75 275 ASP B O 1
ATOM 4929 N N . LYS B 1 276 ? -15.133 -26.484 2.025 1 95.44 276 LYS B N 1
ATOM 4930 C CA . LYS B 1 276 ? -13.68 -26.578 2.059 1 95.44 276 LYS B CA 1
ATOM 4931 C C . LYS B 1 276 ? -13.039 -25.219 2.342 1 95.44 276 LYS B C 1
ATOM 4933 O O . LYS B 1 276 ? -12.102 -25.125 3.139 1 95.44 276 LYS B O 1
ATOM 4938 N N . ILE B 1 277 ? -13.539 -24.188 1.724 1 96.62 277 ILE B N 1
ATOM 4939 C CA . ILE B 1 277 ? -12.992 -22.844 1.895 1 96.62 277 ILE B CA 1
ATOM 4940 C C . ILE B 1 277 ? -13.219 -22.375 3.33 1 96.62 277 ILE B C 1
ATOM 4942 O O . ILE B 1 277 ? -12.328 -21.797 3.947 1 96.62 277 ILE B O 1
ATOM 4946 N N . LEU B 1 278 ? -14.359 -22.672 3.887 1 96.25 278 LEU B N 1
ATOM 4947 C CA . LEU B 1 278 ? -14.648 -22.297 5.262 1 96.25 278 LEU B CA 1
ATOM 4948 C C . LEU B 1 278 ? -13.703 -22.984 6.238 1 96.25 278 LEU B C 1
ATOM 4950 O O . LEU B 1 278 ? -13.25 -22.375 7.207 1 96.25 278 LEU B O 1
ATOM 4954 N N . LYS B 1 279 ? -13.422 -24.203 5.957 1 94.19 279 LYS B N 1
ATOM 4955 C CA . LYS B 1 279 ? -12.469 -24.922 6.781 1 94.19 279 LYS B CA 1
ATOM 4956 C C . LYS B 1 279 ? -11.078 -24.297 6.703 1 94.19 279 LYS B C 1
ATOM 4958 O O . LYS B 1 279 ? -10.359 -24.25 7.703 1 94.19 279 LYS B O 1
ATOM 4963 N N . ARG B 1 280 ? -10.68 -23.844 5.535 1 94.38 280 ARG B N 1
ATOM 4964 C CA . ARG B 1 280 ? -9.398 -23.172 5.352 1 94.38 280 ARG B CA 1
ATOM 4965 C C . ARG B 1 280 ? -9.32 -21.906 6.191 1 94.38 280 ARG B C 1
ATOM 4967 O O . ARG B 1 280 ? -8.289 -21.625 6.805 1 94.38 280 ARG B O 1
ATOM 4974 N N . PHE B 1 281 ? -10.461 -21.172 6.289 1 94 281 PHE B N 1
ATOM 4975 C CA . PHE B 1 281 ? -10.508 -19.938 7.07 1 94 281 PHE B CA 1
ATOM 4976 C C . PHE B 1 281 ? -10.391 -20.234 8.562 1 94 281 PHE B C 1
ATOM 4978 O O . PHE B 1 281 ? -9.859 -19.422 9.32 1 94 281 PHE B O 1
ATOM 4985 N N . ALA B 1 282 ? -10.789 -21.375 8.914 1 92.31 282 ALA B N 1
ATOM 4986 C CA . ALA B 1 282 ? -10.836 -21.766 10.32 1 92.31 282 ALA B CA 1
ATOM 4987 C C . ALA B 1 282 ? -9.523 -22.375 10.773 1 92.31 282 ALA B C 1
ATOM 4989 O O . ALA B 1 282 ? -9.375 -22.766 11.938 1 92.31 282 ALA B O 1
ATOM 4990 N N . ASN B 1 283 ? -8.562 -22.469 9.859 1 90.19 283 ASN B N 1
ATOM 4991 C CA . ASN B 1 283 ? -7.285 -23.078 10.203 1 90.19 283 ASN B CA 1
ATOM 4992 C C . ASN B 1 283 ? -6.609 -22.359 11.359 1 90.19 283 ASN B C 1
ATOM 4994 O O . ASN B 1 283 ? -6.188 -21.203 11.219 1 90.19 283 ASN B O 1
ATOM 4998 N N . PRO B 1 284 ? -6.422 -22.906 12.516 1 85.81 284 PRO B N 1
ATOM 4999 C CA . PRO B 1 284 ? -5.914 -22.219 13.711 1 85.81 284 PRO B CA 1
ATOM 5000 C C . PRO B 1 284 ? -4.43 -21.875 13.602 1 85.81 284 PRO B C 1
ATOM 5002 O O . PRO B 1 284 ? -3.924 -21.078 14.391 1 85.81 284 PRO B O 1
ATOM 5005 N N . TYR B 1 285 ? -3.779 -22.484 12.703 1 84.19 285 TYR B N 1
ATOM 5006 C CA . TYR B 1 285 ? -2.344 -22.25 12.57 1 84.19 285 TYR B CA 1
ATOM 5007 C C . TYR B 1 285 ? -2.066 -20.984 11.773 1 84.19 285 TYR B C 1
ATOM 5009 O O . TYR B 1 285 ? -0.943 -20.484 11.781 1 84.19 285 TYR B O 1
ATOM 5017 N N . LEU B 1 286 ? -3.113 -20.656 11.094 1 83 286 LEU B N 1
ATOM 5018 C CA . LEU B 1 286 ? -2.947 -19.453 10.273 1 83 286 LEU B CA 1
ATOM 5019 C C . LEU B 1 286 ? -3.502 -18.234 10.992 1 83 286 LEU B C 1
ATOM 5021 O O . LEU B 1 286 ? -4.641 -18.25 11.469 1 83 286 LEU B O 1
ATOM 5025 N N . HIS B 1 287 ? -2.648 -17.344 11.352 1 83.75 287 HIS B N 1
ATOM 5026 C CA . HIS B 1 287 ? -3.07 -16.094 11.992 1 83.75 287 HIS B CA 1
ATOM 5027 C C . HIS B 1 287 ? -3.232 -14.977 10.961 1 83.75 287 HIS B C 1
ATOM 5029 O O . HIS B 1 287 ? -2.242 -14.484 10.422 1 83.75 287 HIS B O 1
ATOM 5035 N N . ASP B 1 288 ? -4.477 -14.664 10.75 1 87.38 288 ASP B N 1
ATOM 5036 C CA . ASP B 1 288 ? -4.785 -13.633 9.766 1 87.38 288 ASP B CA 1
ATOM 5037 C C . ASP B 1 288 ? -5.586 -12.5 10.398 1 87.38 288 ASP B C 1
ATOM 5039 O O . ASP B 1 288 ? -6.711 -12.703 10.867 1 87.38 288 ASP B O 1
ATOM 5043 N N . ASP B 1 289 ? -5.012 -11.32 10.406 1 89.31 289 ASP B N 1
ATOM 5044 C CA . ASP B 1 289 ? -5.688 -10.141 10.945 1 89.31 289 ASP B CA 1
ATOM 5045 C C . ASP B 1 289 ? -6.82 -9.688 10.023 1 89.31 289 ASP B C 1
ATOM 5047 O O . ASP B 1 289 ? -6.66 -9.672 8.805 1 89.31 289 ASP B O 1
ATOM 5051 N N . ILE B 1 290 ? -7.91 -9.336 10.617 1 93.56 290 ILE B N 1
ATOM 5052 C CA . ILE B 1 290 ? -9.062 -8.875 9.852 1 93.56 290 ILE B CA 1
ATOM 5053 C C . ILE B 1 290 ? -8.688 -7.633 9.047 1 93.56 290 ILE B C 1
ATOM 5055 O O . ILE B 1 290 ? -9.078 -7.5 7.883 1 93.56 290 ILE B O 1
ATOM 5059 N N . ASP B 1 291 ? -7.918 -6.754 9.609 1 90.44 291 ASP B N 1
ATOM 5060 C CA . ASP B 1 291 ? -7.578 -5.508 8.93 1 90.44 291 ASP B CA 1
ATOM 5061 C C . ASP B 1 291 ? -6.691 -5.77 7.715 1 90.44 291 ASP B C 1
ATOM 5063 O O . ASP B 1 291 ? -6.781 -5.059 6.711 1 90.44 291 ASP B O 1
ATOM 5067 N N . ARG B 1 292 ? -5.926 -6.773 7.852 1 88.62 292 ARG B N 1
ATOM 5068 C CA . ARG B 1 292 ? -5.102 -7.145 6.703 1 88.62 292 ARG B CA 1
ATOM 5069 C C . ARG B 1 292 ? -5.969 -7.578 5.527 1 88.62 292 ARG B C 1
ATOM 5071 O O . ARG B 1 292 ? -5.684 -7.234 4.379 1 88.62 292 ARG B O 1
ATOM 5078 N N . VAL B 1 293 ? -7.008 -8.242 5.832 1 93.25 293 VAL B N 1
ATOM 5079 C CA . VAL B 1 293 ? -7.906 -8.758 4.809 1 93.25 293 VAL B CA 1
ATOM 5080 C C . VAL B 1 293 ? -8.828 -7.648 4.312 1 93.25 293 VAL B C 1
ATOM 5082 O O . VAL B 1 293 ? -9.062 -7.52 3.111 1 93.25 293 VAL B O 1
ATOM 5085 N N . ALA B 1 294 ? -9.25 -6.812 5.215 1 96.69 294 ALA B N 1
ATOM 5086 C CA . ALA B 1 294 ? -10.289 -5.824 4.941 1 96.69 294 ALA B CA 1
ATOM 5087 C C . ALA B 1 294 ? -9.703 -4.594 4.254 1 96.69 294 ALA B C 1
ATOM 5089 O O . ALA B 1 294 ? -10.43 -3.807 3.646 1 96.69 294 ALA B O 1
ATOM 5090 N N . ARG B 1 295 ? -8.516 -4.414 4.301 1 95.56 295 ARG B N 1
ATOM 5091 C CA . ARG B 1 295 ? -7.879 -3.188 3.832 1 95.56 295 ARG B CA 1
ATOM 5092 C C . ARG B 1 295 ? -8.164 -2.957 2.352 1 95.56 295 ARG B C 1
ATOM 5094 O O . ARG B 1 295 ? -8.539 -3.885 1.634 1 95.56 295 ARG B O 1
ATOM 5101 N N . GLN B 1 296 ? -8.109 -1.738 1.911 1 95.81 296 GLN B N 1
ATOM 5102 C CA . GLN B 1 296 ? -8.289 -1.275 0.54 1 95.81 296 GLN B CA 1
ATOM 5103 C C . GLN B 1 296 ? -9.695 -1.596 0.03 1 95.81 296 GLN B C 1
ATOM 5105 O O . GLN B 1 296 ? -9.852 -2.195 -1.036 1 95.81 296 GLN B O 1
ATOM 5110 N N . PRO B 1 297 ? -10.633 -1.091 0.756 1 97.94 297 PRO B N 1
ATOM 5111 C CA . PRO B 1 297 ? -12.016 -1.433 0.445 1 97.94 297 PRO B CA 1
ATOM 5112 C C . PRO B 1 297 ? -12.469 -0.901 -0.915 1 97.94 297 PRO B C 1
ATOM 5114 O O . PRO B 1 297 ? -13.336 -1.492 -1.556 1 97.94 297 PRO B O 1
ATOM 5117 N N . LEU B 1 298 ? -11.883 0.201 -1.368 1 97.94 298 LEU B N 1
ATOM 5118 C CA . LEU B 1 298 ? -12.305 0.767 -2.645 1 97.94 298 LEU B CA 1
ATOM 5119 C C . LEU B 1 298 ? -11.906 -0.145 -3.801 1 97.94 298 LEU B C 1
ATOM 5121 O O . LEU B 1 298 ? -12.68 -0.328 -4.746 1 97.94 298 LEU B O 1
ATOM 5125 N N . ARG B 1 299 ? -10.789 -0.718 -3.682 1 96 299 ARG B N 1
ATOM 5126 C CA . ARG B 1 299 ? -10.383 -1.709 -4.672 1 96 299 ARG B CA 1
ATOM 5127 C C . ARG B 1 299 ? -11.32 -2.91 -4.66 1 96 299 ARG B C 1
ATOM 5129 O O . ARG B 1 299 ? -11.734 -3.393 -5.719 1 96 299 ARG B O 1
ATOM 5136 N N . LYS B 1 300 ? -11.703 -3.365 -3.525 1 97.5 300 LYS B N 1
ATOM 5137 C CA . LYS B 1 300 ? -12.5 -4.574 -3.355 1 97.5 300 LYS B CA 1
ATOM 5138 C C . LYS B 1 300 ? -13.945 -4.34 -3.766 1 97.5 300 LYS B C 1
ATOM 5140 O O . LYS B 1 300 ? -14.688 -5.289 -4.039 1 97.5 300 LYS B O 1
ATOM 5145 N N . LEU B 1 301 ? -14.297 -3.074 -3.854 1 98.25 301 LEU B N 1
ATOM 5146 C CA . LEU B 1 301 ? -15.625 -2.707 -4.324 1 98.25 301 LEU B CA 1
ATOM 5147 C C . LEU B 1 301 ? -15.609 -2.434 -5.824 1 98.25 301 LEU B C 1
ATOM 5149 O O . LEU B 1 301 ? -16.641 -2.051 -6.398 1 98.25 301 LEU B O 1
ATOM 5153 N N . GLY B 1 302 ? -14.562 -2.652 -6.461 1 97.88 302 GLY B N 1
ATOM 5154 C CA . GLY B 1 302 ? -14.469 -2.424 -7.895 1 97.88 302 GLY B CA 1
ATOM 5155 C C . GLY B 1 302 ? -15.406 -3.297 -8.703 1 97.88 302 GLY B C 1
ATOM 5156 O O . GLY B 1 302 ? -15.805 -4.371 -8.25 1 97.88 302 GLY B O 1
ATOM 5157 N N . ALA B 1 303 ? -15.602 -2.908 -9.914 1 97.69 303 ALA B N 1
ATOM 5158 C CA . ALA B 1 303 ? -16.594 -3.521 -10.789 1 97.69 303 ALA B CA 1
ATOM 5159 C C . ALA B 1 303 ? -16.234 -4.969 -11.109 1 97.69 303 ALA B C 1
ATOM 5161 O O . ALA B 1 303 ? -17.109 -5.809 -11.297 1 97.69 303 ALA B O 1
ATOM 5162 N N . GLN B 1 304 ? -14.961 -5.238 -11.133 1 96 304 GLN B N 1
ATOM 5163 C CA . GLN B 1 304 ? -14.516 -6.566 -11.523 1 96 304 GLN B CA 1
ATOM 5164 C C . GLN B 1 304 ? -14.016 -7.359 -10.32 1 96 304 GLN B C 1
ATOM 5166 O O . GLN B 1 304 ? -13.281 -8.336 -10.477 1 96 304 GLN B O 1
ATOM 5171 N N . GLU B 1 305 ? -14.492 -6.906 -9.133 1 96.5 305 GLU B N 1
ATOM 5172 C CA . GLU B 1 305 ? -13.969 -7.457 -7.891 1 96.5 305 GLU B CA 1
ATOM 5173 C C . GLU B 1 305 ? -15.008 -8.328 -7.195 1 96.5 305 GLU B C 1
ATOM 5175 O O . GLU B 1 305 ? -16.078 -8.602 -7.75 1 96.5 305 GLU B O 1
ATOM 5180 N N . ARG B 1 306 ? -14.734 -8.836 -6.02 1 97.25 306 ARG B N 1
ATOM 5181 C CA . ARG B 1 306 ? -15.273 -10.016 -5.355 1 97.25 306 ARG B CA 1
ATOM 5182 C C . ARG B 1 306 ? -16.703 -9.773 -4.891 1 97.25 306 ARG B C 1
ATOM 5184 O O . ARG B 1 306 ? -17.406 -10.719 -4.527 1 97.25 306 ARG B O 1
ATOM 5191 N N . PHE B 1 307 ? -17.188 -8.523 -4.973 1 98.56 307 PHE B N 1
ATOM 5192 C CA . PHE B 1 307 ? -18.578 -8.312 -4.57 1 98.56 307 PHE B CA 1
ATOM 5193 C C . PHE B 1 307 ? -19.422 -7.828 -5.746 1 98.56 307 PHE B C 1
ATOM 5195 O O . PHE B 1 307 ? -20.484 -8.375 -6.023 1 98.56 307 PHE B O 1
ATOM 5202 N N . ILE B 1 308 ? -18.906 -6.914 -6.523 1 98.75 308 ILE B N 1
ATOM 5203 C CA . ILE B 1 308 ? -19.703 -6.258 -7.551 1 98.75 308 ILE B CA 1
ATOM 5204 C C . ILE B 1 308 ? -19.828 -7.168 -8.773 1 98.75 308 ILE B C 1
ATOM 5206 O O . ILE B 1 308 ? -20.906 -7.289 -9.359 1 98.75 308 ILE B O 1
ATOM 5210 N N . LYS B 1 309 ? -18.766 -7.824 -9.109 1 98.19 309 LYS B N 1
ATOM 5211 C CA . LYS B 1 309 ? -18.812 -8.711 -10.266 1 98.19 309 LYS B CA 1
ATOM 5212 C C . LYS B 1 309 ? -19.812 -9.836 -10.062 1 98.19 309 LYS B C 1
ATOM 5214 O O . LYS B 1 309 ? -20.703 -10.047 -10.906 1 98.19 309 LYS B O 1
ATOM 5219 N N . PRO B 1 310 ? -19.797 -10.555 -8.938 1 98.56 310 PRO B N 1
ATOM 5220 C CA . PRO B 1 310 ? -20.844 -11.578 -8.75 1 98.56 310 PRO B CA 1
ATOM 5221 C C . PRO B 1 310 ? -22.234 -10.977 -8.609 1 98.56 310 PRO B C 1
ATOM 5223 O O . PRO B 1 310 ? -23.219 -11.586 -9.031 1 98.56 310 PRO B O 1
ATOM 5226 N N . LEU B 1 311 ? -22.344 -9.805 -8.016 1 98.81 311 LEU B N 1
ATOM 5227 C CA . LEU B 1 311 ? -23.656 -9.148 -7.93 1 98.81 311 LEU B CA 1
ATOM 5228 C C . LEU B 1 311 ? -24.234 -8.922 -9.32 1 98.81 311 LEU B C 1
ATOM 5230 O O . LEU B 1 311 ? -25.406 -9.203 -9.555 1 98.81 311 LEU B O 1
ATOM 5234 N N . ASN B 1 312 ? -23.438 -8.414 -10.203 1 98.62 312 ASN B N 1
ATOM 5235 C CA . ASN B 1 312 ? -23.891 -8.242 -11.578 1 98.62 312 ASN B CA 1
ATOM 5236 C C . ASN B 1 312 ? -24.344 -9.562 -12.195 1 98.62 312 ASN B C 1
ATOM 5238 O O . ASN B 1 312 ? -25.328 -9.602 -12.938 1 98.62 312 ASN B O 1
ATOM 5242 N N . GLY B 1 313 ? -23.578 -10.617 -11.891 1 98.44 313 GLY B N 1
ATOM 5243 C CA . GLY B 1 313 ? -24.016 -11.938 -12.336 1 98.44 313 GLY B CA 1
ATOM 5244 C C . GLY B 1 313 ? -25.344 -12.359 -11.758 1 98.44 313 GLY B C 1
ATOM 5245 O O . GLY B 1 313 ? -26.172 -12.938 -12.469 1 98.44 313 GLY B O 1
ATOM 5246 N N . MET B 1 314 ? -25.578 -12.07 -10.516 1 98.75 314 MET B N 1
ATOM 5247 C CA . MET B 1 314 ? -26.844 -12.398 -9.875 1 98.75 314 MET B CA 1
ATOM 5248 C C . MET B 1 314 ? -28 -11.656 -10.531 1 98.75 314 MET B C 1
ATOM 5250 O O . MET B 1 314 ? -29.062 -12.234 -10.75 1 98.75 314 MET B O 1
ATOM 5254 N N . LEU B 1 315 ? -27.766 -10.453 -10.836 1 98.62 315 LEU B N 1
ATOM 5255 C CA . LEU B 1 315 ? -28.797 -9.648 -11.5 1 98.62 315 LEU B CA 1
ATOM 5256 C C . LEU B 1 315 ? -29.062 -10.164 -12.906 1 98.62 315 LEU B C 1
ATOM 5258 O O . LEU B 1 315 ? -30.203 -10.258 -13.336 1 98.62 315 LEU B O 1
ATOM 5262 N N . GLU B 1 316 ? -27.984 -10.539 -13.578 1 98.12 316 GLU B N 1
ATOM 5263 C CA . GLU B 1 316 ? -28.094 -11.094 -14.922 1 98.12 316 GLU B CA 1
ATOM 5264 C C . GLU B 1 316 ? -28.953 -12.352 -14.945 1 98.12 316 GLU B C 1
ATOM 5266 O O . GLU B 1 316 ? -29.75 -12.539 -15.859 1 98.12 316 GLU B O 1
ATOM 5271 N N . TYR B 1 317 ? -28.859 -13.172 -13.914 1 98.25 317 TYR B N 1
ATOM 5272 C CA . TYR B 1 317 ? -29.531 -14.469 -13.906 1 98.25 317 TYR B CA 1
ATOM 5273 C C . TYR B 1 317 ? -30.75 -14.445 -13 1 98.25 317 TYR B C 1
ATOM 5275 O O . TYR B 1 317 ? -31.344 -15.484 -12.727 1 98.25 317 TYR B O 1
ATOM 5283 N N . ASP B 1 318 ? -31.109 -13.281 -12.531 1 98.12 318 ASP B N 1
ATOM 5284 C CA . ASP B 1 318 ? -32.25 -13.094 -11.656 1 98.12 318 ASP B CA 1
ATOM 5285 C C . ASP B 1 318 ? -32.188 -14 -10.43 1 98.12 318 ASP B C 1
ATOM 5287 O O . ASP B 1 318 ? -33.125 -14.734 -10.133 1 98.12 318 ASP B O 1
ATOM 5291 N N . LEU B 1 319 ? -31.016 -13.969 -9.781 1 98.56 319 LEU B N 1
ATOM 5292 C CA . LEU B 1 319 ? -30.75 -14.766 -8.586 1 98.56 319 LEU B CA 1
ATOM 5293 C C . LEU B 1 319 ? -30.844 -13.914 -7.328 1 98.56 319 LEU B C 1
ATOM 5295 O O . LEU B 1 319 ? -30.688 -12.695 -7.383 1 98.56 319 LEU B O 1
ATOM 5299 N N . PRO B 1 320 ? -31.109 -14.633 -6.156 1 98.38 320 PRO B N 1
ATOM 5300 C CA . PRO B 1 320 ? -31.094 -13.898 -4.887 1 98.38 320 PRO B CA 1
ATOM 5301 C C . PRO B 1 320 ? -29.734 -13.258 -4.605 1 98.38 320 PRO B C 1
ATOM 5303 O O . PRO B 1 320 ? -28.688 -13.82 -4.957 1 98.38 320 PRO B O 1
ATOM 5306 N N . HIS B 1 321 ? -29.781 -12.07 -4.012 1 98.81 321 HIS B N 1
ATOM 5307 C CA . HIS B 1 321 ? -28.516 -11.367 -3.785 1 98.81 321 HIS B CA 1
ATOM 5308 C C . HIS B 1 321 ? -28.562 -10.578 -2.48 1 98.81 321 HIS B C 1
ATOM 5310 O O . HIS B 1 321 ? -27.844 -9.586 -2.328 1 98.81 321 HIS B O 1
ATOM 5316 N N . ASP B 1 322 ? -29.375 -10.961 -1.488 1 98.69 322 ASP B N 1
ATOM 5317 C CA . ASP B 1 322 ? -29.547 -10.219 -0.241 1 98.69 322 ASP B CA 1
ATOM 5318 C C . ASP B 1 322 ? -28.281 -10.281 0.611 1 98.69 322 ASP B C 1
ATOM 5320 O O . ASP B 1 322 ? -27.891 -9.289 1.233 1 98.69 322 ASP B O 1
ATOM 5324 N N . ALA B 1 323 ? -27.672 -11.422 0.669 1 98.75 323 ALA B N 1
ATOM 5325 C CA . ALA B 1 323 ? -26.453 -11.57 1.465 1 98.75 323 ALA B CA 1
ATOM 5326 C C . ALA B 1 323 ? -25.312 -10.727 0.894 1 98.75 323 ALA B C 1
ATOM 5328 O O . ALA B 1 323 ? -24.562 -10.109 1.644 1 98.75 323 ALA B O 1
ATOM 5329 N N . THR B 1 324 ? -25.203 -10.711 -0.426 1 98.88 324 THR B N 1
ATOM 5330 C CA . THR B 1 324 ? -24.172 -9.914 -1.094 1 98.88 324 THR B CA 1
ATOM 5331 C C . THR B 1 324 ? -24.406 -8.422 -0.865 1 98.88 324 THR B C 1
ATOM 5333 O O . THR B 1 324 ? -23.469 -7.672 -0.613 1 98.88 324 THR B O 1
ATOM 5336 N N . VAL B 1 325 ? -25.656 -8.062 -0.903 1 98.81 325 VAL B N 1
ATOM 5337 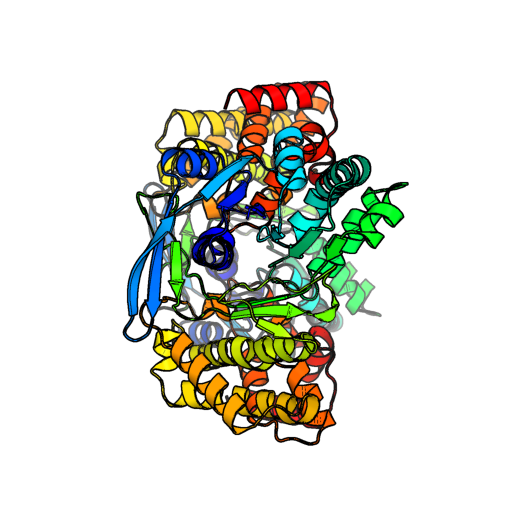C CA . VAL B 1 325 ? -26.047 -6.684 -0.608 1 98.81 325 VAL B CA 1
ATOM 5338 C C . VAL B 1 325 ? -25.594 -6.316 0.806 1 98.81 325 VAL B C 1
ATOM 5340 O O . VAL B 1 325 ? -25.016 -5.25 1.022 1 98.81 325 VAL B O 1
ATOM 5343 N N . ARG B 1 326 ? -25.781 -7.195 1.72 1 98.75 326 ARG B N 1
ATOM 5344 C CA . ARG B 1 326 ? -25.391 -6.957 3.104 1 98.75 326 ARG B CA 1
ATOM 5345 C C . ARG B 1 326 ? -23.875 -6.871 3.23 1 98.75 326 ARG B C 1
ATOM 5347 O O . ARG B 1 326 ? -23.359 -6.094 4.035 1 98.75 326 ARG B O 1
ATOM 5354 N N . ALA B 1 327 ? -23.188 -7.672 2.471 1 98.81 327 ALA B N 1
ATOM 5355 C CA . ALA B 1 327 ? -21.719 -7.637 2.498 1 98.81 327 ALA B CA 1
ATOM 5356 C C . ALA B 1 327 ? -21.188 -6.305 1.974 1 98.81 327 ALA B C 1
ATOM 5358 O O . ALA B 1 327 ? -20.25 -5.746 2.527 1 98.81 327 ALA B O 1
ATOM 5359 N N . ILE B 1 328 ? -21.766 -5.82 0.89 1 98.81 328 ILE B N 1
ATOM 5360 C CA . ILE B 1 328 ? -21.391 -4.523 0.338 1 98.81 328 ILE B CA 1
ATOM 5361 C C . ILE B 1 328 ? -21.672 -3.428 1.365 1 98.81 328 ILE B C 1
ATOM 5363 O O . ILE B 1 328 ? -20.828 -2.553 1.587 1 98.81 328 ILE B O 1
ATOM 5367 N N . ALA B 1 329 ? -22.828 -3.543 2.043 1 98.75 329 ALA B N 1
ATOM 5368 C CA . ALA B 1 329 ? -23.156 -2.594 3.105 1 98.75 329 ALA B CA 1
ATOM 5369 C C . ALA B 1 329 ? -22.125 -2.65 4.227 1 98.75 329 ALA B C 1
ATOM 5371 O O . ALA B 1 329 ? -21.688 -1.611 4.727 1 98.75 329 ALA B O 1
ATOM 5372 N N . ALA B 1 330 ? -21.734 -3.848 4.586 1 98.56 330 ALA B N 1
ATOM 5373 C CA . ALA B 1 330 ? -20.719 -4.02 5.625 1 98.56 330 ALA B CA 1
ATOM 5374 C C . ALA B 1 330 ? -19.391 -3.398 5.199 1 98.56 330 ALA B C 1
ATOM 5376 O O . ALA B 1 330 ? -18.688 -2.811 6.023 1 98.56 330 ALA B O 1
ATOM 5377 N N . THR B 1 331 ? -19.031 -3.549 3.928 1 98.44 331 THR B N 1
ATOM 5378 C CA . THR B 1 331 ? -17.828 -2.939 3.387 1 98.44 331 THR B CA 1
ATOM 5379 C C . THR B 1 331 ? -17.875 -1.421 3.535 1 98.44 331 THR B C 1
ATOM 5381 O O . THR B 1 331 ? -16.875 -0.798 3.912 1 98.44 331 THR B O 1
ATOM 5384 N N . LEU B 1 332 ? -18.984 -0.853 3.305 1 98.06 332 LEU B N 1
ATOM 5385 C CA . LEU B 1 332 ? -19.172 0.592 3.369 1 98.06 332 LEU B CA 1
ATOM 5386 C C . LEU B 1 332 ? -19.078 1.089 4.809 1 98.06 332 LEU B C 1
ATOM 5388 O O . LEU B 1 332 ? -18.891 2.283 5.047 1 98.06 332 LEU B O 1
ATOM 5392 N N . HIS B 1 333 ? -19.188 0.159 5.762 1 96.25 333 HIS B N 1
ATOM 5393 C CA . HIS B 1 333 ? -19.047 0.499 7.176 1 96.25 333 HIS B CA 1
ATOM 5394 C C . HIS B 1 333 ? -17.578 0.428 7.613 1 96.25 333 HIS B C 1
ATOM 5396 O O . HIS B 1 333 ? -17.234 0.923 8.688 1 96.25 333 HIS B O 1
ATOM 5402 N N . TYR B 1 334 ? -16.75 -0.174 6.828 1 96.06 334 TYR B N 1
ATOM 5403 C CA . TYR B 1 334 ? -15.375 -0.439 7.234 1 96.06 334 TYR B CA 1
ATOM 5404 C C . TYR B 1 334 ? -14.641 0.857 7.559 1 96.06 334 TYR B C 1
ATOM 5406 O O . TYR B 1 334 ? -14.656 1.802 6.766 1 96.06 334 TYR B O 1
ATOM 5414 N N . HIS B 1 335 ? -14.078 0.832 8.703 1 89.19 335 HIS B N 1
ATOM 5415 C CA . HIS B 1 335 ? -13.305 1.977 9.18 1 89.19 335 HIS B CA 1
ATOM 5416 C C . HIS B 1 335 ? -11.906 1.558 9.617 1 89.19 335 HIS B C 1
ATOM 5418 O O . HIS B 1 335 ? -11.75 0.604 10.383 1 89.19 335 HIS B O 1
ATOM 5424 N N . ASN B 1 336 ? -10.945 2.162 9.086 1 89.88 336 ASN B N 1
ATOM 5425 C CA . ASN B 1 336 ? -9.531 2.018 9.438 1 89.88 336 ASN B CA 1
ATOM 5426 C C . ASN B 1 336 ? -8.75 3.293 9.141 1 89.88 336 ASN B C 1
ATOM 5428 O O . ASN B 1 336 ? -8.469 3.598 7.98 1 89.88 336 ASN B O 1
ATOM 5432 N N . PRO B 1 337 ? -8.406 4.008 10.219 1 82.19 337 PRO B N 1
ATOM 5433 C CA . PRO B 1 337 ? -7.73 5.293 10.016 1 82.19 337 PRO B CA 1
ATOM 5434 C C . PRO B 1 337 ? -6.367 5.145 9.344 1 82.19 337 PRO B C 1
ATOM 5436 O O . PRO B 1 337 ? -5.84 6.109 8.789 1 82.19 337 PRO B O 1
ATOM 5439 N N . ASP B 1 338 ? -5.855 3.951 9.383 1 80.56 338 ASP B N 1
ATOM 5440 C CA . ASP B 1 338 ? -4.527 3.725 8.812 1 80.56 338 ASP B CA 1
ATOM 5441 C C . ASP B 1 338 ? -4.621 3.287 7.355 1 80.56 338 ASP B C 1
ATOM 5443 O O . ASP B 1 338 ? -3.598 3.102 6.691 1 80.56 338 ASP B O 1
ATOM 5447 N N . ASP B 1 339 ? -5.82 3.158 6.883 1 90.06 339 ASP B N 1
ATOM 5448 C CA . ASP B 1 339 ? -6.062 2.777 5.496 1 90.06 339 ASP B CA 1
ATOM 5449 C C . ASP B 1 339 ? -6.609 3.953 4.688 1 90.06 339 ASP B C 1
ATOM 5451 O O . ASP B 1 339 ? -7.781 4.312 4.824 1 90.06 339 ASP B O 1
ATOM 5455 N N . PRO B 1 340 ? -5.832 4.512 3.787 1 89.5 340 PRO B N 1
ATOM 5456 C CA . PRO B 1 340 ? -6.27 5.703 3.057 1 89.5 340 PRO B CA 1
ATOM 5457 C C . PRO B 1 340 ? -7.543 5.469 2.25 1 89.5 340 PRO B C 1
ATOM 5459 O O . PRO B 1 340 ? -8.359 6.379 2.098 1 89.5 340 PRO B O 1
ATOM 5462 N N . GLN B 1 341 ? -7.695 4.258 1.787 1 95.31 341 GLN B N 1
ATOM 5463 C CA . GLN B 1 341 ? -8.906 3.986 1.019 1 95.31 341 GLN B CA 1
ATOM 5464 C C . GLN B 1 341 ? -10.133 3.955 1.922 1 95.31 341 GLN B C 1
ATOM 5466 O O . GLN B 1 341 ? -11.219 4.391 1.522 1 95.31 341 GLN B O 1
ATOM 5471 N N . ALA B 1 342 ? -9.914 3.412 3.074 1 95.06 342 ALA B N 1
ATOM 5472 C CA . ALA B 1 342 ? -11.023 3.391 4.023 1 95.06 342 ALA B CA 1
ATOM 5473 C C . ALA B 1 342 ? -11.445 4.809 4.406 1 95.06 342 ALA B C 1
ATOM 5475 O O . ALA B 1 342 ? -12.641 5.113 4.457 1 95.06 342 ALA B O 1
ATOM 5476 N N . VAL B 1 343 ? -10.492 5.625 4.625 1 91.81 343 VAL B N 1
ATOM 5477 C CA . VAL B 1 343 ? -10.75 7.012 5.004 1 91.81 343 VAL B CA 1
ATOM 5478 C C . VAL B 1 343 ? -11.453 7.734 3.854 1 91.81 343 VAL B C 1
ATOM 5480 O O . VAL B 1 343 ? -12.492 8.367 4.051 1 91.81 343 VAL B O 1
ATOM 5483 N N . GLU B 1 344 ? -10.93 7.586 2.703 1 95 344 GLU B N 1
ATOM 5484 C CA . GLU B 1 344 ? -11.539 8.195 1.525 1 95 344 GLU B CA 1
ATOM 5485 C C . GLU B 1 344 ? -12.977 7.723 1.336 1 95 344 GLU B C 1
ATOM 5487 O O . GLU B 1 344 ? -13.875 8.523 1.067 1 95 344 GLU B O 1
ATOM 5492 N N . MET B 1 345 ? -13.133 6.473 1.475 1 96.88 345 MET B N 1
ATOM 5493 C CA . MET B 1 345 ? -14.461 5.891 1.294 1 96.88 345 MET B CA 1
ATOM 5494 C C . MET B 1 345 ? -15.461 6.5 2.27 1 96.88 345 MET B C 1
ATOM 5496 O O . MET B 1 345 ? -16.578 6.863 1.882 1 96.88 345 MET B O 1
ATOM 5500 N N . GLN B 1 346 ? -15.07 6.637 3.447 1 95.12 346 GLN B N 1
ATOM 5501 C CA . GLN B 1 346 ? -15.969 7.148 4.477 1 95.12 346 GLN B CA 1
ATOM 5502 C C . GLN B 1 346 ? -16.328 8.609 4.219 1 95.12 346 GLN B C 1
ATOM 5504 O O . GLN B 1 346 ? -17.484 9 4.312 1 95.12 346 GLN B O 1
ATOM 5509 N N . TYR B 1 347 ? -15.383 9.352 3.885 1 94.5 347 TYR B N 1
ATOM 5510 C CA . TYR B 1 347 ? -15.625 10.766 3.627 1 94.5 347 TYR B CA 1
ATOM 5511 C C . TYR B 1 347 ? -16.484 10.953 2.377 1 94.5 347 TYR B C 1
ATOM 5513 O O . TYR B 1 347 ? -17.406 11.766 2.367 1 94.5 347 TYR B O 1
ATOM 5521 N N . TYR B 1 348 ? -16.156 10.195 1.376 1 95.88 348 TYR B N 1
ATOM 5522 C CA . TYR B 1 348 ? -16.922 10.328 0.146 1 95.88 348 TYR B CA 1
ATOM 5523 C C . TYR B 1 348 ? -18.375 9.891 0.355 1 95.88 348 TYR B C 1
ATOM 5525 O O . TYR B 1 348 ? -19.297 10.562 -0.096 1 95.88 348 TYR B O 1
ATOM 5533 N N . ARG B 1 349 ? -18.531 8.828 1.008 1 96.12 349 ARG B N 1
ATOM 5534 C CA . ARG B 1 349 ? -19.875 8.32 1.288 1 96.12 349 ARG B CA 1
ATOM 5535 C C . ARG B 1 349 ? -20.688 9.328 2.094 1 96.12 349 ARG B C 1
ATOM 5537 O O . ARG B 1 349 ? -21.875 9.539 1.825 1 96.12 349 ARG B O 1
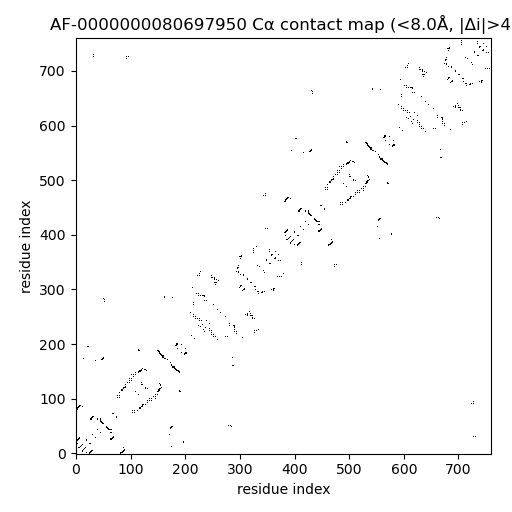ATOM 5544 N N . GLN B 1 350 ? -20.062 9.867 3.043 1 92.06 350 GLN B N 1
ATOM 5545 C CA . GLN B 1 350 ? -20.766 10.852 3.875 1 92.06 350 GLN B CA 1
ATOM 5546 C C . GLN B 1 350 ? -21.109 12.094 3.074 1 92.06 350 GLN B C 1
ATOM 5548 O O . GLN B 1 350 ? -22.203 12.656 3.236 1 92.06 350 GLN B O 1
ATOM 5553 N N . ALA B 1 351 ? -20.281 12.453 2.199 1 90.25 351 ALA B N 1
ATOM 5554 C CA . ALA B 1 351 ? -20.453 13.688 1.438 1 90.25 351 ALA B CA 1
ATOM 5555 C C . ALA B 1 351 ? -21.453 13.5 0.306 1 90.25 351 ALA B C 1
ATOM 5557 O O . ALA B 1 351 ? -22.219 14.414 -0.023 1 90.25 351 ALA B O 1
ATOM 5558 N N . HIS B 1 352 ? -21.422 12.312 -0.287 1 93.44 352 HIS B N 1
ATOM 5559 C CA . HIS B 1 352 ? -22.156 12.195 -1.548 1 93.44 352 HIS B CA 1
ATOM 5560 C C . HIS B 1 352 ? -23.234 11.117 -1.465 1 93.44 352 HIS B C 1
ATOM 5562 O O . HIS B 1 352 ? -24.094 11.031 -2.338 1 93.44 352 HIS B O 1
ATOM 5568 N N . GLY B 1 353 ? -23.141 10.32 -0.427 1 94.88 353 GLY B N 1
ATOM 5569 C CA . GLY B 1 353 ? -24.094 9.242 -0.271 1 94.88 353 GLY B CA 1
ATOM 5570 C C . GLY B 1 353 ? -23.625 7.926 -0.852 1 94.88 353 GLY B C 1
ATOM 5571 O O . GLY B 1 353 ? -22.609 7.887 -1.562 1 94.88 353 GLY B O 1
ATOM 5572 N N . ILE B 1 354 ? -24.344 6.879 -0.522 1 97.88 354 ILE B N 1
ATOM 5573 C CA . ILE B 1 354 ? -23.984 5.52 -0.902 1 97.88 354 ILE B CA 1
ATOM 5574 C C . ILE B 1 354 ? -24.125 5.348 -2.412 1 97.88 354 ILE B C 1
ATOM 5576 O O . ILE B 1 354 ? -23.25 4.77 -3.064 1 97.88 354 ILE B O 1
ATOM 5580 N N . ALA B 1 355 ? -25.188 5.867 -2.996 1 98.12 355 ALA B N 1
ATOM 5581 C CA . ALA B 1 355 ? -25.422 5.73 -4.43 1 98.12 355 ALA B CA 1
ATOM 5582 C C . ALA B 1 355 ? -24.25 6.297 -5.234 1 98.12 355 ALA B C 1
ATOM 5584 O O . ALA B 1 355 ? -23.703 5.625 -6.113 1 98.12 355 ALA B O 1
ATOM 5585 N N . ALA B 1 356 ? -23.844 7.484 -4.883 1 97.31 356 ALA B N 1
ATOM 5586 C CA . ALA B 1 356 ? -22.734 8.133 -5.586 1 97.31 356 ALA B CA 1
ATOM 5587 C C . ALA B 1 356 ? -21.422 7.391 -5.359 1 97.31 356 ALA B C 1
ATOM 5589 O O . ALA B 1 356 ? -20.578 7.324 -6.254 1 97.31 356 ALA B O 1
ATOM 5590 N N . THR B 1 357 ? -21.266 6.883 -4.16 1 98.19 357 THR B N 1
ATOM 5591 C CA . THR B 1 357 ? -20.062 6.121 -3.828 1 98.19 357 THR B CA 1
ATOM 5592 C C . THR B 1 357 ? -19.938 4.887 -4.715 1 98.19 357 THR B C 1
ATOM 5594 O O . THR B 1 357 ? -18.875 4.613 -5.27 1 98.19 357 THR B O 1
ATOM 5597 N N . LEU B 1 358 ? -21.016 4.176 -4.902 1 98.56 358 LEU B N 1
ATOM 5598 C CA . LEU B 1 358 ? -21.016 2.961 -5.715 1 98.56 358 LEU B CA 1
ATOM 5599 C C . LEU B 1 358 ? -20.812 3.291 -7.188 1 98.56 358 LEU B C 1
ATOM 5601 O O . LEU B 1 358 ? -20.156 2.539 -7.91 1 98.56 358 LEU B O 1
ATOM 5605 N N . VAL B 1 359 ? -21.328 4.383 -7.656 1 98.12 359 VAL B N 1
ATOM 5606 C CA . VAL B 1 359 ? -21.109 4.801 -9.039 1 98.12 359 VAL B CA 1
ATOM 5607 C C . VAL B 1 359 ? -19.641 5.102 -9.266 1 98.12 359 VAL B C 1
ATOM 5609 O O . VAL B 1 359 ? -19.047 4.629 -10.242 1 98.12 359 VAL B O 1
ATOM 5612 N N . LYS B 1 360 ? -19.047 5.816 -8.344 1 97.25 360 LYS B N 1
ATOM 5613 C CA . LYS B 1 360 ? -17.688 6.281 -8.531 1 97.25 360 LYS B CA 1
ATOM 5614 C C . LYS B 1 360 ? -16.688 5.125 -8.414 1 97.25 360 LYS B C 1
ATOM 5616 O O . LYS B 1 360 ? -15.773 5.004 -9.234 1 97.25 360 LYS B O 1
ATOM 5621 N N . TYR B 1 361 ? -16.891 4.266 -7.406 1 98 361 TYR B N 1
ATOM 5622 C CA . TYR B 1 361 ? -15.82 3.332 -7.07 1 98 361 TYR B CA 1
ATOM 5623 C C . TYR B 1 361 ? -16.156 1.926 -7.551 1 98 361 TYR B C 1
ATOM 5625 O O . TYR B 1 361 ? -15.273 1.068 -7.641 1 98 361 TYR B O 1
ATOM 5633 N N . SER B 1 362 ? -17.422 1.604 -7.891 1 98.25 362 SER B N 1
ATOM 5634 C CA . SER B 1 362 ? -17.844 0.255 -8.258 1 98.25 362 SER B CA 1
ATOM 5635 C C . SER B 1 362 ? -18.438 0.225 -9.664 1 98.25 362 SER B C 1
ATOM 5637 O O . SER B 1 362 ? -18.75 -0.846 -10.188 1 98.25 362 SER B O 1
ATOM 5639 N N . ASP B 1 363 ? -18.594 1.345 -10.281 1 98.12 363 ASP B N 1
ATOM 5640 C CA . ASP B 1 363 ? -19.312 1.436 -11.555 1 98.12 363 ASP B CA 1
ATOM 5641 C C . ASP B 1 363 ? -20.672 0.742 -11.469 1 98.12 363 ASP B C 1
ATOM 5643 O O . ASP B 1 363 ? -21.016 -0.068 -12.336 1 98.12 363 ASP B O 1
ATOM 5647 N N . PHE B 1 364 ? -21.375 0.984 -10.414 1 98.44 364 PHE B N 1
ATOM 5648 C CA . PHE B 1 364 ? -22.641 0.311 -10.148 1 98.44 364 PHE B CA 1
ATOM 5649 C C . PHE B 1 364 ? -23.734 1.325 -9.891 1 98.44 364 PHE B C 1
ATOM 5651 O O . PHE B 1 364 ? -23.641 2.145 -8.977 1 98.44 364 PHE B O 1
ATOM 5658 N N . ASP B 1 365 ? -24.891 1.267 -10.688 1 97.38 365 ASP B N 1
ATOM 5659 C CA . ASP B 1 365 ? -25.891 2.314 -10.57 1 97.38 365 ASP B CA 1
ATOM 5660 C C . ASP B 1 365 ? -27.297 1.731 -10.656 1 97.38 365 ASP B C 1
ATOM 5662 O O . ASP B 1 365 ? -28.266 2.451 -10.938 1 97.38 365 ASP B O 1
ATOM 5666 N N . ASN B 1 366 ? -27.438 0.403 -10.406 1 98.06 366 ASN B N 1
ATOM 5667 C CA . ASN B 1 366 ? -28.766 -0.171 -10.352 1 98.06 366 ASN B CA 1
ATOM 5668 C C . ASN B 1 366 ? -29.578 0.403 -9.195 1 98.06 366 ASN B C 1
ATOM 5670 O O . ASN B 1 366 ? -29.359 0.039 -8.039 1 98.06 366 ASN B O 1
ATOM 5674 N N . THR B 1 367 ? -30.562 1.196 -9.469 1 97.56 367 THR B N 1
ATOM 5675 C CA . THR B 1 367 ? -31.266 2.012 -8.484 1 97.56 367 THR B CA 1
ATOM 5676 C C . THR B 1 367 ? -31.953 1.132 -7.445 1 97.56 367 THR B C 1
ATOM 5678 O O . THR B 1 367 ? -31.891 1.414 -6.246 1 97.56 367 THR B O 1
ATOM 5681 N N . ALA B 1 368 ? -32.562 0.114 -7.914 1 97.88 368 ALA B N 1
ATOM 5682 C CA . ALA B 1 368 ? -33.281 -0.764 -7.008 1 97.88 368 ALA B CA 1
ATOM 5683 C C . ALA B 1 368 ? -32.344 -1.465 -6.035 1 97.88 368 ALA B C 1
ATOM 5685 O O . ALA B 1 368 ? -32.625 -1.558 -4.84 1 97.88 368 ALA B O 1
ATOM 5686 N N . VAL B 1 369 ? -31.266 -1.938 -6.504 1 98.62 369 VAL B N 1
ATOM 5687 C CA . VAL B 1 369 ? -30.312 -2.668 -5.672 1 98.62 369 VAL B CA 1
ATOM 5688 C C . VAL B 1 369 ? -29.578 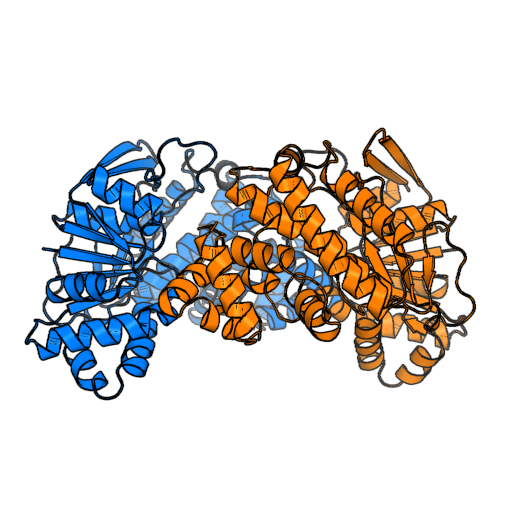-1.696 -4.746 1 98.62 369 VAL B C 1
ATOM 5690 O O . VAL B 1 369 ? -29.297 -2.021 -3.592 1 98.62 369 VAL B O 1
ATOM 5693 N N . VAL B 1 370 ? -29.281 -0.53 -5.242 1 98.62 370 VAL B N 1
ATOM 5694 C CA . VAL B 1 370 ? -28.641 0.5 -4.43 1 98.62 370 VAL B CA 1
ATOM 5695 C C . VAL B 1 370 ? -29.531 0.832 -3.23 1 98.62 370 VAL B C 1
ATOM 5697 O O . VAL B 1 370 ? -29.031 0.982 -2.109 1 98.62 370 VAL B O 1
ATOM 5700 N N . ALA B 1 371 ? -30.812 0.925 -3.443 1 98.38 371 ALA B N 1
ATOM 5701 C CA . ALA B 1 371 ? -31.734 1.179 -2.35 1 98.38 371 ALA B CA 1
ATOM 5702 C C . ALA B 1 371 ? -31.672 0.076 -1.298 1 98.38 371 ALA B C 1
ATOM 5704 O O . ALA B 1 371 ? -31.75 0.347 -0.097 1 98.38 371 ALA B O 1
ATOM 5705 N N . LYS B 1 372 ? -31.547 -1.138 -1.73 1 98.62 372 LYS B N 1
ATOM 5706 C CA . LYS B 1 372 ? -31.406 -2.264 -0.811 1 98.62 372 LYS B CA 1
ATOM 5707 C C . LYS B 1 372 ? -30.094 -2.166 -0.024 1 98.62 372 LYS B C 1
ATOM 5709 O O . LYS B 1 372 ? -30.062 -2.482 1.167 1 98.62 372 LYS B O 1
ATOM 5714 N N . ILE B 1 373 ? -29.047 -1.771 -0.7 1 98.75 373 ILE B N 1
ATOM 5715 C CA . ILE B 1 373 ? -27.75 -1.613 -0.042 1 98.75 373 ILE B CA 1
ATOM 5716 C C . ILE B 1 373 ? -27.844 -0.517 1.018 1 98.75 373 ILE B C 1
ATOM 5718 O O . ILE B 1 373 ? -27.328 -0.674 2.127 1 98.75 373 ILE B O 1
ATOM 5722 N N . GLU B 1 374 ? -28.516 0.555 0.703 1 98.31 374 GLU B N 1
ATOM 5723 C CA . GLU B 1 374 ? -28.719 1.639 1.658 1 98.31 374 GLU B CA 1
ATOM 5724 C C . GLU B 1 374 ? -29.5 1.158 2.877 1 98.31 374 GLU B C 1
ATOM 5726 O O . GLU B 1 374 ? -29.156 1.487 4.016 1 98.31 374 GLU B O 1
ATOM 5731 N N . ALA B 1 375 ? -30.516 0.421 2.596 1 98.25 375 ALA B N 1
ATOM 5732 C CA . ALA B 1 375 ? -31.328 -0.127 3.686 1 98.25 375 ALA B CA 1
ATOM 5733 C C . ALA B 1 375 ? -30.5 -1.062 4.562 1 98.25 375 ALA B C 1
ATOM 5735 O O . ALA B 1 375 ? -30.594 -1.016 5.789 1 98.25 375 ALA B O 1
ATOM 5736 N N . ALA B 1 376 ? -29.719 -1.891 3.91 1 98.5 376 ALA B N 1
ATOM 5737 C CA . ALA B 1 376 ? -28.859 -2.805 4.645 1 98.5 376 ALA B CA 1
ATOM 5738 C C . ALA B 1 376 ? -27.828 -2.039 5.473 1 98.5 376 ALA B C 1
ATOM 5740 O O . ALA B 1 376 ? -27.516 -2.42 6.605 1 98.5 376 ALA B O 1
ATOM 5741 N N . TYR B 1 377 ? -27.297 -1.033 4.895 1 98 377 TYR B N 1
ATOM 5742 C CA . TYR B 1 377 ? -26.328 -0.188 5.594 1 98 377 TYR B CA 1
ATOM 5743 C C . TYR B 1 377 ? -26.938 0.387 6.871 1 98 377 TYR B C 1
ATOM 5745 O O . TYR B 1 377 ? -26.297 0.361 7.93 1 98 377 TYR B O 1
ATOM 5753 N N . GLN B 1 378 ? -28.156 0.857 6.812 1 96.31 378 GLN B N 1
ATOM 5754 C CA . GLN B 1 378 ? -28.828 1.438 7.961 1 96.31 378 GLN B CA 1
ATOM 5755 C C . GLN B 1 378 ? -29.109 0.382 9.031 1 96.31 378 GLN B C 1
ATOM 5757 O O . GLN B 1 378 ? -29.078 0.678 10.227 1 96.31 378 GLN B O 1
ATOM 5762 N N . ALA B 1 379 ? -29.312 -0.782 8.562 1 96.25 379 ALA B N 1
ATOM 5763 C CA . ALA B 1 379 ? -29.688 -1.867 9.469 1 96.25 379 ALA B CA 1
ATOM 5764 C C . ALA B 1 379 ? -28.469 -2.389 10.227 1 96.25 379 ALA B C 1
ATOM 5766 O O . ALA B 1 379 ? -28.594 -2.996 11.289 1 96.25 379 ALA B O 1
ATOM 5767 N N . LEU B 1 380 ? -27.391 -2.242 9.664 1 94.31 380 LEU B N 1
ATOM 5768 C CA . LEU B 1 380 ? -26.156 -2.736 10.266 1 94.31 380 LEU B CA 1
ATOM 5769 C C . LEU B 1 380 ? -25.625 -1.755 11.312 1 94.31 380 LEU B C 1
ATOM 5771 O O . LEU B 1 380 ? -24.984 -2.158 12.281 1 94.31 380 LEU B O 1
#

InterPro domains:
  IPR000669 Mannitol dehydrogenase [PR00084] (3-13)
  IPR000669 Mannitol dehydrogenase [PR00084] (115-128)
  IPR000669 Mannitol dehydrogenase [PR00084] (150-163)
  IPR000669 Mannitol dehydrogenase [PR00084] (170-185)
  IPR008927 6-phosphogluconate dehydrogenase-like, C-terminal domain superfamily [SSF48179] (205-380)
  IPR013118 Mannitol dehydrogenase, C-terminal [PF08125] (205-380)
  IPR013131 Mannitol dehydrogenase, N-terminal [PF01232] (1-197)
  IPR013328 6-phosphogluconate dehydrogenase, domain 2 [G3DSA:1.10.1040.10] (208-380)
  IPR023028 Mannitol-1-phosphate 5-dehydrogenase [MF_00196] (1-377)
  IPR036291 NAD(P)-binding domain superfamily [SSF51735] (1-202)

Organism: Cardiobacterium hominis (strain ATCC 15826 / DSM 8339 / NCTC 10426 / 6573) (NCBI:txid638300)

Radius of gyration: 28.51 Å; Cα contacts (8 Å, |Δi|>4): 1497; chains: 2; bounding box: 65×76×66 Å

Sequence (760 aa):
MKALHFGGGNIGRGFIGKILAEAGYEVVFADINMTVIDRLNQDHGYTVHVVGEGVDQKETVKNVRGINSGDEAAVTAEISDATLVTTAVGPPVLEILAPLLARSLAARYRAGGAPLNIIACENMVRGSSFLKEKVLTAAGDDAALIDANTGFVDCAVDRIVPPVRGGDADPLAVTVEVFSEWIVDSTQFKGAVPAIAGMIATDKLMAFIERKLFTLNTGHTALAYFGQLAGKKTVGEAMQDDAVRQAAEAVMKESGAVLIRRYAFDPAAHRAYIDKILKRFANPYLHDDIDRVARQPLRKLGAQERFIKPLNGMLEYDLPHDATVRAIAATLHYHNPDDPQAVEMQYYRQAHGIAATLVKYSDFDNTAVVAKIEAAYQALMKALHFGGGNIGRGFIGKILAEAGYEVVFADINMTVIDRLNQDHGYTVHVVGEGVDQKETVKNVRGINSGDEAAVTAEISDATLVTTAVGPPVLEILAPLLARSLAARYRAGGAPLNIIACENMVRGSSFLKEKVLTAAGDDAALIDANTGFVDCAVDRIVPPVRGGDADPLAVTVEVFSEWIVDSTQFKGAVPAIAGMIATDKLMAFIERKLFTLNTGHTALAYFGQLAGKKTVGEAMQDDAVRQAAEAVMKESGAVLIRRYAFDPAAHRAYIDKILKRFANPYLHDDIDRVARQPLRKLGAQERFIKPLNGMLEYDLPHDATVRAIAATLHYHNPDDPQAVEMQYYRQAHGIAATLVKYSDFDNTAVVAKIEAAYQAL

Solvent-accessible surface area (backbone atoms only — not comparable to full-atom values): 38347 Å² total; per-residue (Å²): 100,32,29,39,31,35,20,66,46,64,59,17,54,54,40,57,46,39,40,42,27,75,55,60,24,38,34,35,28,25,26,84,54,61,68,58,25,51,47,24,60,70,59,31,39,43,44,34,37,32,32,43,89,96,39,80,43,79,41,77,45,52,54,32,34,41,42,51,58,56,37,59,69,60,48,31,57,50,56,49,68,34,61,33,34,38,33,36,67,47,73,76,38,44,62,63,44,14,49,59,50,23,55,27,48,45,55,23,50,75,71,67,41,77,65,39,37,34,33,32,57,34,103,41,87,48,34,9,51,53,38,45,53,42,17,40,64,55,28,59,90,42,23,67,62,44,58,74,37,41,10,45,22,28,41,44,70,48,60,60,60,59,79,84,73,82,83,70,89,54,90,66,57,31,53,28,43,67,61,69,46,38,37,32,30,56,79,36,51,57,73,76,81,77,89,40,69,74,56,43,75,33,88,54,48,69,59,52,48,48,45,45,35,30,32,52,51,23,25,53,39,33,31,22,32,43,15,48,77,70,69,38,64,28,42,44,55,18,52,71,33,63,69,36,38,51,49,18,49,45,27,23,53,41,29,42,50,35,46,31,70,75,67,65,48,55,64,66,59,51,51,51,49,50,54,52,47,54,53,61,53,48,23,82,88,51,81,45,50,23,63,73,63,43,52,50,45,50,65,49,39,16,48,86,24,46,52,39,35,40,48,54,41,19,62,74,67,72,46,75,52,66,45,48,34,40,41,54,21,35,51,70,63,50,78,40,93,88,32,69,42,24,46,42,49,47,53,42,28,54,67,61,29,65,63,54,40,33,38,73,49,19,72,42,77,58,62,72,58,46,52,51,24,53,52,38,40,72,71,104,100,32,30,40,31,35,21,66,46,62,58,16,53,54,41,60,47,40,42,42,26,74,55,62,25,38,34,36,27,26,27,84,54,60,70,58,26,50,48,22,60,70,60,30,38,44,44,33,37,32,34,42,90,95,38,81,44,80,41,78,44,52,54,32,33,40,44,52,59,58,37,59,68,60,48,31,57,50,56,49,68,34,62,34,35,37,33,38,67,48,72,76,40,44,61,64,46,14,50,59,50,23,54,27,48,44,54,22,49,75,72,67,41,76,64,38,38,34,33,32,56,35,103,40,89,49,33,9,50,52,38,44,52,40,18,40,65,54,28,58,88,42,24,65,62,43,60,74,36,41,9,44,22,29,41,45,71,49,62,63,59,60,77,81,75,79,84,66,90,52,90,66,56,32,52,28,42,69,62,70,44,38,37,33,30,56,79,35,52,56,74,77,79,79,90,41,69,72,55,43,75,32,87,55,48,67,57,53,48,48,46,45,37,30,33,53,51,23,26,54,42,33,32,23,33,44,14,47,76,71,71,37,62,28,42,44,56,19,52,70,33,64,69,37,37,50,50,17,49,44,26,24,51,39,30,41,50,35,47,30,69,74,68,63,50,54,64,67,58,50,50,52,48,52,53,51,48,53,50,60,54,49,23,82,87,51,82,45,50,22,64,73,62,43,53,51,45,49,62,49,39,16,46,87,26,44,51,39,34,42,48,53,41,18,61,74,67,72,46,76,51,66,45,48,34,41,40,52,21,34,49,72,63,48,79,39,92,89,30,69,43,25,47,40,49,48,54,42,29,54,68,60,29,65,63,52,40,32,38,73,48,19,75,41,79,58,63,72,59,45,52,51,24,52,52,38,40,71,72,102

Foldseek 3Di:
DEEEEEDLDQCCQQPPVQLCQVQPYQYEYAYQDVVSQVVCQVPQKEWEFAAADVDTDIDIRHNYHYDHLPPLVVVLVRLLPHQEYEYEDELVCLLVSQLSVLVSLLVNVVVPHAAYEYEYAYPDFLSLVVSLVSNLVNNVVCNVVNQVRYFRKYKYKDWDWAPPDDDDVDPNYTYTYPDIAIEIELVRGDDHDDDGPRYHYDNPRVLVVLLCFQAQLQLLQLLLLLCVVVVHWWLLRSLVDPVSNVLSLVSSLLLVVLSCVVPVDDSVVSNVVNVVSSSVSNRPVHTGTSCVSLAPLLQQLAQCGRQNVSVVSCVVVVHDCLSSLLSNLSSLVDDDPVHPNRVVSVVCCVVPNQQVSSCVRHVDRPPVSSVSSVVSNVVD/DEEEEEDLDQCCQQPPVQLCQVQPYQYEYAYQDVVSQVVCQVPQKEWEFAAADVDTDIDIRHNYHYDHLPPLVVVLVRLLPHQEYEYEPELVCLLVSQLSCLVSLLVNVVVPHAAYEYEYAYPDFLSLVVSLVSNLVNNVVCNVVNQVRYFRKYKYKDWDWAPPDDDDVDPNYTYTYPDIAIEIELVRDDDHDDDGPRYHYDNPRVLVVLLCFQAQLQLLQLLLLLCVVVVHWWLLRSLVDPVSNVLSLVSSLLLVVLSCVVVVDDSVVSNVVNVVSSSVSNRPVHTGTSCVSLAPLLQQLAQCGRQNVSVVSCVVVVHDCLSSLLSNLSSLVDDDPVHPNRVVSVVCCVVPNQQVSCCVRHVDRPPVSSVSSVVSNVVD

Nearest PDB structures (foldseek):
  3h2z-assembly1_A-2  TM=9.590E-01  e=8.188E-47  Shigella flexneri 2a str. 2457T
  5jnm-assembly1_A  TM=9.482E-01  e=2.300E-38  Staphylococcus aureus subsp. aureus Mu3
  7ocs-assembly1_D  TM=7.598E-01  e=2.101E-22  Acinetobacter baumannii ATCC 19606 = CIP 70.34 = JCM 6841
  7ocs-assembly1_A  TM=7.632E-01  e=1.410E-20  Acinetobacter baumannii ATCC 19606 = CIP 70.34 = JCM 6841
  7ocs-assembly2_C  TM=7.198E-01  e=4.686E-11  Acinetobacter baumannii ATCC 19606 = CIP 70.34 = JCM 6841

Secondary structure (DSSP, 8-state):
-EEEEE--SHHIIIIIHHHHHHTTPEEEEEES-HHHHHHHHHHSEEEEEEEETTEEEEEEEESEEEEETT-HHHHHHHHHH-SEEEE-S-HHHHHHHHHHHHHHHHHHHHTTPPPEEEEE-SSSTTHHHHHHHHHHHHHGGGHHHHHHHEEE--EEEE-------S--S-TT-EEEES--EEEEEGGG-SSSPP--TTEEEES-HHHHHHHIIIIIIHHHHHHHHHHHHTT--BHHHHHH-HHHHHHHHHHHHHHHHHHHHHH---HHHHHHHHHHHHHHHT-TT---BHHHHH--HHHHTSTTSTTHHHHHHHHHTT---HHHHHHHHHHHH---TT-HHHHHHHHHHHHHHHHHHHHHHH----HHHHHHHHHHHHH-/-EEEEE--SHHIIIIIHHHHHHTTPEEEEEES-HHHHHHHHHHSEEEEEEEETTEEEEEEEESEEEEETT-HHHHHHHHHH-SEEEE-S-HHHHHHHHHHHHHHHHHHHHTTPPPEEEEE-SSSTTHHHHHHHHHHHHHGGGHHHHHHHEEE--EEEE-------S--S-TT-EEEES--EEEEEGGG-SSSPP--TTEEEES-HHHHHHHIIIIIIHHHHHHHHHHHHTT--BHHHHHH-HHHHHHHHHHHHHHHHHHHHHH---HHHHHHHHHHHHHHHT-TT---BHHHHH--HHHHTSTTSTTHHHHHHHHHTT---HHHHHHHHHHHH---TT-HHHHHHHHHHHHHHHHHHHHHHH----HHHHHHHHHHHHH-